Protein AF-0000000080630728 (afdb_homodimer)

InterPro domains:
  IPR029063 S-adenosyl-L-methionine-dependent methyltransferase superfamily [G3DSA:3.40.50.150] (27-174)
  IPR029063 S-adenosyl-L-methionine-dependent methyltransferase superfamily [SSF53335] (34-174)

Solvent-accessible surface area (backbone atoms only — not comparable to full-atom values): 28353 Å² total; per-residue (Å²): 130,65,64,45,63,39,52,69,65,90,61,86,70,81,81,71,85,64,75,91,81,58,58,71,46,65,46,64,78,46,39,70,42,52,46,49,47,54,42,74,48,89,74,51,38,33,36,30,40,52,34,49,94,33,52,67,51,50,53,44,39,60,66,70,33,48,68,47,31,29,13,63,88,38,82,42,82,40,68,29,49,70,92,74,44,87,74,90,61,61,18,41,26,37,40,34,48,67,41,68,33,16,38,52,35,46,38,63,51,49,34,50,54,53,68,36,33,34,87,64,10,34,41,39,37,21,35,64,57,69,63,74,57,44,35,46,69,28,53,62,44,73,56,50,73,49,44,48,51,50,52,40,36,58,45,39,30,32,29,40,78,27,23,28,39,52,74,92,36,35,22,38,39,33,45,45,38,72,43,73,64,68,71,55,46,71,69,52,42,49,13,63,74,51,62,40,90,79,74,51,66,59,40,64,86,56,38,76,34,38,61,55,84,70,45,82,66,36,59,58,80,74,50,57,41,80,58,79,72,75,57,33,36,44,72,60,70,25,77,46,33,34,42,32,30,86,88,43,58,93,87,32,43,81,43,68,16,37,80,125,129,63,63,42,64,39,54,70,64,90,61,87,67,81,81,69,82,64,74,92,78,58,59,71,47,64,46,63,80,47,40,69,43,51,46,50,46,56,40,74,48,90,72,50,37,32,37,30,42,52,36,48,92,34,52,65,54,52,52,44,38,61,64,71,33,49,67,48,31,28,12,62,85,38,81,41,82,39,68,30,49,68,92,76,46,88,73,90,62,62,17,41,24,38,40,35,48,68,41,67,34,17,37,53,34,46,40,62,50,49,35,52,56,54,67,37,34,35,85,65,10,35,42,38,37,20,36,64,57,67,62,75,58,47,35,44,67,27,54,64,43,72,57,50,74,50,45,48,50,51,52,40,35,59,45,39,31,33,28,40,77,28,25,28,38,51,74,91,35,34,23,37,38,35,46,45,38,72,43,76,60,68,70,56,43,68,64,53,43,48,9,65,68,48,63,40,91,79,73,51,65,55,41,66,85,55,38,76,34,40,62,55,85,69,45,83,66,36,59,58,79,74,50,57,41,80,58,79,74,74,56,35,35,43,71,59,72,25,75,47,33,35,42,30,30,88,88,41,58,94,87,33,43,79,44,67,14,37,79,124

Radius of gyration: 26.23 Å; Cα contacts (8 Å, |Δi|>4): 1160; chains: 2; bounding box: 53×87×64 Å

Organism: NCBI:txid1064539

Foldseek 3Di:
DDFPWQPLDPDPPDPPVPPPDDAEAEDAFCVLLLLLCQFPDDFAEEEEEQCPPVRSVVVCVLLHHHYFYEDCPDDGNHNHHPLPDDDPAAGLEYEATAPLQLDPCNLSVLLSSLVNHDAQRKYKYKHAAPDPPDDDPRRNDHDDPVRVQVSNVLSFFQCLQWKWFQDRIIIIMGTSDGPPQPCCNVVCVVVPDPPVPVNDFSCVSPQNRHNDGDGVPDDDDHGIGNSPDRTGGHDAQGDWYFYHYPPGPRVGDIDHNPPD/DDFQWQPVDPDPPDCPVDPPDDAEAEDAFCVLLLLLCQFPDDFAEEEEEQCPPVRSVVVCVLLHHHYFYEDCPDDGNHNHHPLPDDDPAAGLEYEATAPLQLDPCNLSVLLSSLVNHDAQRKYKYKHAAPDPPDDDPRRPDHDDLVRVLVSNVLSFFQCLQWKWFQDRIIIIMGTSDGPPQPCCNPVCVVCPPLPPPVNDFSCVSPQNRHNDGDGVPDDDDHGIGNSPDRTGGHDAQGDWYFYHYPPGPRVGDIDHNPPD

Secondary structure (DSSP, 8-state):
---EEE---SS--------TTS-EEE--TTHHHHHHHHHH---SEEEEET-TTSHHHHHHHHTT-EEEEE-SSS--SB-S-TTT----S-EEEEEEES-GGG-S-HHHHHHHHHHTEEEEEEEEEEEE-S-TTB--TT------HHHHHHHHHHTTB-GGG-EEEESSEEEEEEE--B--STTHHHHGGGSS----TTS--TTTTTGGGSSS---TT-BPPSSEES---S-EEEPSSS--EEEE-TTS-TT-EEE-----/---EEE---SS--------TTS-EEE--TTHHHHHHHHHH---SEEEEET-TTSHHHHHHHHTT-EEEEE-SSS--SB-S-TTT----S-EEEEEEES-GGG-S-HHHHHHHHHHTEEEEEEEEEEEE-S-TTB--TT------HHHHHHHHHHTTB-GGG-EEEESSEEEEEEE--B--STTHHHHGGGSS----TTS--TTTTTGGGSSS---TT-BPPSSEES---S-EEEPSSS--EEEE-TTS-TT-EEE-----

Nearest PDB structures (foldseek):
  7ct8-assembly1_B-2  TM=8.054E-01  e=2.070E-06  Vibrio vulnificus MO6-24/O
  3dh0-assembly1_A  TM=7.765E-01  e=7.133E-06  Aquifex aeolicus
  3ccf-assembly1_A  TM=8.161E-01  e=1.170E-05  Trichormus variabilis ATCC 29413
  5yf1-assembly1_A  TM=7.563E-01  e=1.408E-05  Homo sapiens
  1vl5-assembly3_C  TM=8.004E-01  e=1.919E-05  Halalkalibacterium halodurans C-125

Sequence (520 aa):
MRDACLSMPDQPSETAVFPPDGPSFRIDWGLQGLLRLVDSYEFRTVLDVGSGGGDHARLLRHIGKEVVTVDLHRSADIRADFMDAAIDRTFDVVWCSHVLEHQRNPGAFLEKLRRCLVPDGVLAISVPTHPADRMVAGHVTSWNAWLLCYNLVLAGFDCAQARYVNTVDLSLIVRNRPALAGDIGTGAGSGADLDPADGADPFTAVAPFFPFQVGQGATAPLGEMNWGGFDYLLPAGFPSFRLHSRFLPPEGLFIGGGIGMRDACLSMPDQPSETAVFPPDGPSFRIDWGLQGLLRLVDSYEFRTVLDVGSGGGDHARLLRHIGKEVVTVDLHRSADIRADFMDAAIDRTFDVVWCSHVLEHQRNPGAFLEKLRRCLVPDGVLAISVPTHPADRMVAGHVTSWNAWLLCYNLVLAGFDCAQARYVNTVDLSLIVRNRPALAGDIGTGAGSGADLDPADGADPFTAVAPFFPFQVGQGATAPLGEMNWGGFDYLLPAGFPSFRLHSRFLPPEGLFIGGGIG

pLDDT: mean 83.42, std 19.68, range [24.45, 98.94]

Structure (mmCIF, N/CA/C/O backbone):
data_AF-0000000080630728-model_v1
#
loop_
_entity.id
_entity.type
_entity.pdbx_description
1 polymer 'Methyltransferase type 11 domain-containing protein'
#
loop_
_atom_site.group_PDB
_atom_site.id
_atom_site.type_symbol
_atom_site.label_atom_id
_atom_site.label_alt_id
_atom_site.label_comp_id
_atom_site.label_asym_id
_atom_site.label_entity_id
_atom_site.label_seq_id
_atom_site.pdbx_PDB_ins_code
_atom_site.Cartn_x
_atom_site.Cartn_y
_atom_site.Cartn_z
_atom_site.occupancy
_atom_site.B_iso_or_equiv
_atom_site.auth_seq_id
_atom_site.auth_comp_id
_atom_site.auth_asym_id
_atom_site.auth_atom_id
_atom_site.pdbx_PDB_model_num
ATOM 1 N N . MET A 1 1 ? -2.383 -44.281 -13.57 1 24.77 1 MET A N 1
ATOM 2 C CA . MET A 1 1 ? -1.411 -43.219 -13.844 1 24.77 1 MET A CA 1
ATOM 3 C C . MET A 1 1 ? -1.027 -42.5 -12.57 1 24.77 1 MET A C 1
ATOM 5 O O . MET A 1 1 ? -1.895 -42 -11.859 1 24.77 1 MET A O 1
ATOM 9 N N . ARG A 1 2 ? 0.067 -42.875 -12.016 1 29.7 2 ARG A N 1
ATOM 10 C CA . ARG A 1 2 ? 0.413 -42.594 -10.625 1 29.7 2 ARG A CA 1
ATOM 11 C C . ARG A 1 2 ? 0.698 -41.125 -10.398 1 29.7 2 ARG A C 1
ATOM 13 O O . ARG A 1 2 ? 1.405 -40.5 -11.188 1 29.7 2 ARG A O 1
ATOM 20 N N . ASP A 1 3 ? -0.148 -40.469 -9.844 1 32.31 3 ASP A N 1
ATOM 21 C CA . ASP A 1 3 ? -0.068 -39.094 -9.398 1 32.31 3 ASP A CA 1
ATOM 22 C C . ASP A 1 3 ? 1.212 -38.844 -8.602 1 32.31 3 ASP A C 1
ATOM 24 O O . ASP A 1 3 ? 1.604 -39.656 -7.773 1 32.31 3 ASP A O 1
ATOM 28 N N . ALA A 1 4 ? 2.281 -38.344 -9.211 1 36 4 ALA A N 1
ATOM 29 C CA . ALA A 1 4 ? 3.508 -38.031 -8.469 1 36 4 ALA A CA 1
ATOM 30 C C . ALA A 1 4 ? 3.223 -37.156 -7.262 1 36 4 ALA A C 1
ATOM 32 O O . ALA A 1 4 ? 2.658 -36.062 -7.398 1 36 4 ALA A O 1
ATOM 33 N N . CYS A 1 5 ? 2.947 -37.812 -6.16 1 37.53 5 CYS A N 1
ATOM 34 C CA . CYS A 1 5 ? 2.732 -37.125 -4.887 1 37.53 5 CYS A CA 1
ATOM 35 C C . CYS A 1 5 ? 4.008 -36.438 -4.414 1 37.53 5 CYS A C 1
ATOM 37 O O . CYS A 1 5 ? 5.07 -37.062 -4.363 1 37.53 5 CYS A O 1
ATOM 39 N N . LEU A 1 6 ? 4.199 -35.188 -4.633 1 41.25 6 LEU A N 1
ATOM 40 C CA . LEU A 1 6 ? 5.297 -34.469 -4.008 1 41.25 6 LEU A CA 1
ATOM 41 C C . LEU A 1 6 ? 5.105 -34.406 -2.496 1 41.25 6 LEU A C 1
ATOM 43 O O . LEU A 1 6 ? 4.199 -33.719 -2.014 1 41.25 6 LEU A O 1
ATOM 47 N N . SER A 1 7 ? 5.168 -35.562 -1.86 1 38.47 7 SER A N 1
ATOM 48 C CA . SER A 1 7 ? 5.32 -35.375 -0.422 1 38.47 7 SER A CA 1
ATOM 49 C C . SER A 1 7 ? 6.609 -34.625 -0.097 1 38.47 7 SER A C 1
ATOM 51 O O . SER A 1 7 ? 7.672 -34.938 -0.632 1 38.47 7 SER A O 1
ATOM 53 N N . MET A 1 8 ? 6.523 -33.406 0.241 1 40.12 8 MET A N 1
ATOM 54 C CA . MET A 1 8 ? 7.758 -32.844 0.777 1 40.12 8 MET A CA 1
ATOM 55 C C . MET A 1 8 ? 8.445 -33.844 1.709 1 40.12 8 MET A C 1
ATOM 57 O O . MET A 1 8 ? 7.898 -34.188 2.748 1 40.12 8 MET A O 1
ATOM 61 N N . PRO A 1 9 ? 9.188 -34.812 1.235 1 35.12 9 PRO A N 1
ATOM 62 C CA . PRO A 1 9 ? 9.672 -36 1.954 1 35.12 9 PRO A CA 1
ATOM 63 C C . PRO A 1 9 ? 10.297 -35.656 3.303 1 35.12 9 PRO A C 1
ATOM 65 O O . PRO A 1 9 ? 10.961 -34.625 3.432 1 35.12 9 PRO A O 1
ATOM 68 N N . ASP A 1 10 ? 9.648 -35.938 4.496 1 35.78 10 ASP A N 1
ATOM 69 C CA . ASP A 1 10 ? 10.492 -36 5.688 1 35.78 10 ASP A CA 1
ATOM 70 C C . ASP A 1 10 ? 11.836 -36.656 5.367 1 35.78 10 ASP A C 1
ATOM 72 O O . ASP A 1 10 ? 12.812 -36.438 6.09 1 35.78 10 ASP A O 1
ATOM 76 N N . GLN A 1 11 ? 11.852 -38.031 4.918 1 32.47 11 GLN A N 1
ATOM 77 C CA . GLN A 1 11 ? 13.039 -38.875 4.852 1 32.47 11 GLN A CA 1
ATOM 78 C C . GLN A 1 11 ? 13.578 -38.969 3.426 1 32.47 11 GLN A C 1
ATOM 80 O O . GLN A 1 11 ? 12.797 -39.031 2.469 1 32.47 11 GLN A O 1
ATOM 85 N N . PRO A 1 12 ? 14.859 -38.594 3.178 1 34.38 12 PRO A N 1
ATOM 86 C CA . PRO A 1 12 ? 15.586 -38.844 1.927 1 34.38 12 PRO A CA 1
ATOM 87 C C . PRO A 1 12 ? 15.297 -40.219 1.335 1 34.38 12 PRO A C 1
ATOM 89 O O . PRO A 1 12 ? 15.45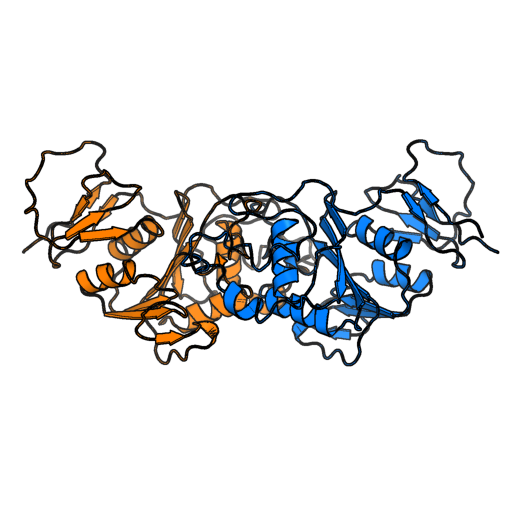3 -41.219 2.021 1 34.38 12 PRO A O 1
ATOM 92 N N . SER A 1 13 ? 14.148 -40.562 0.818 1 33.78 13 SER A N 1
ATOM 93 C CA . SER A 1 13 ? 14.172 -41.906 0.253 1 33.78 13 SER A CA 1
ATOM 94 C C . SER A 1 13 ? 15.438 -42.156 -0.572 1 33.78 13 SER A C 1
ATOM 96 O O . SER A 1 13 ? 16.078 -41.188 -1.016 1 33.78 13 SER A O 1
ATOM 98 N N . GLU A 1 14 ? 15.766 -43.5 -0.959 1 33.31 14 GLU A N 1
ATOM 99 C CA . GLU A 1 14 ? 16.875 -44.094 -1.683 1 33.31 14 GLU A CA 1
ATOM 100 C C . GLU A 1 14 ? 17.141 -43.375 -2.998 1 33.31 14 GLU A C 1
ATOM 102 O O . GLU A 1 14 ? 16.219 -42.906 -3.648 1 33.31 14 GLU A O 1
ATOM 107 N N . THR A 1 15 ? 18.422 -43.094 -3.332 1 37.34 15 THR A N 1
ATOM 108 C CA . THR A 1 15 ? 19.203 -42.531 -4.414 1 37.34 15 THR A CA 1
ATOM 109 C C . THR A 1 15 ? 18.703 -43 -5.77 1 37.34 15 THR A C 1
ATOM 111 O O . THR A 1 15 ? 19.031 -44.094 -6.211 1 37.34 15 THR A O 1
ATOM 114 N N . ALA A 1 16 ? 17.422 -43 -5.984 1 40.28 16 ALA A N 1
ATOM 115 C CA . ALA A 1 16 ? 17.234 -43.312 -7.391 1 40.28 16 ALA A CA 1
ATOM 116 C C . ALA A 1 16 ? 18.219 -42.562 -8.281 1 40.28 16 ALA A C 1
ATOM 118 O O . ALA A 1 16 ? 18.375 -41.344 -8.156 1 40.28 16 ALA A O 1
ATOM 119 N N . VAL A 1 17 ? 19.219 -43.188 -8.805 1 39.09 17 VAL A N 1
ATOM 120 C CA . VAL A 1 17 ? 20.188 -42.812 -9.82 1 39.09 17 VAL A CA 1
ATOM 121 C C . VAL A 1 17 ? 19.484 -42.125 -10.984 1 39.09 17 VAL A C 1
ATOM 123 O O . VAL A 1 17 ? 18.797 -42.781 -11.766 1 39.09 17 VAL A O 1
ATOM 126 N N . PHE A 1 18 ? 18.906 -40.938 -10.82 1 46.78 18 PHE A N 1
ATOM 127 C CA . PHE A 1 18 ? 18.312 -40.188 -11.922 1 46.78 18 PHE A CA 1
ATOM 128 C C . PHE A 1 18 ? 19.359 -39.875 -12.977 1 46.78 18 PHE A C 1
ATOM 130 O O . PHE A 1 18 ? 20.531 -39.625 -12.648 1 46.78 18 PHE A O 1
ATOM 137 N N . PRO A 1 19 ? 18.969 -40.031 -14.289 1 51.81 19 PRO A N 1
ATOM 138 C CA . PRO A 1 19 ? 19.984 -39.688 -15.281 1 51.81 19 PRO A CA 1
ATOM 139 C C . PRO A 1 19 ? 20.453 -38.25 -15.172 1 51.81 19 PRO A C 1
ATOM 141 O O . PRO A 1 19 ? 19.656 -37.344 -14.867 1 51.81 19 PRO A O 1
ATOM 144 N N . PRO A 1 20 ? 21.703 -37.938 -14.922 1 55.22 20 PRO A N 1
ATOM 145 C CA . PRO A 1 20 ? 22.375 -36.625 -14.805 1 55.22 20 PRO A CA 1
ATOM 146 C C . PRO A 1 20 ? 21.875 -35.625 -15.836 1 55.22 20 PRO A C 1
ATOM 148 O O . PRO A 1 20 ? 21.984 -34.406 -15.617 1 55.22 20 PRO A O 1
ATOM 151 N N . ASP A 1 21 ? 21.062 -36.062 -17 1 62.91 21 ASP A N 1
ATOM 152 C CA . ASP A 1 21 ? 21.031 -35.188 -18.156 1 62.91 21 ASP A CA 1
ATOM 153 C C . ASP A 1 21 ? 19.609 -34.656 -18.391 1 62.91 21 ASP A C 1
ATOM 155 O O . ASP A 1 21 ? 19.328 -34.094 -19.453 1 62.91 21 ASP A O 1
ATOM 159 N N . GLY A 1 22 ? 18.641 -34.719 -17.484 1 74.69 22 GLY A N 1
ATOM 160 C CA . GLY A 1 22 ? 17.344 -34.219 -17.859 1 74.69 22 GLY A CA 1
ATOM 161 C C . GLY A 1 22 ? 17.156 -32.75 -17.562 1 74.69 22 GLY A C 1
ATOM 162 O O . GLY A 1 22 ? 18.062 -32.094 -17.016 1 74.69 22 GLY A O 1
ATOM 163 N N . PRO A 1 23 ? 16.062 -32.156 -18.094 1 86.06 23 PRO A N 1
ATOM 164 C CA . PRO A 1 23 ? 15.797 -30.734 -17.844 1 86.06 23 PRO A CA 1
ATOM 165 C C . PRO A 1 23 ? 15.695 -30.422 -16.344 1 86.06 23 PRO A C 1
ATOM 167 O O . PRO A 1 23 ? 15.305 -31.281 -15.555 1 86.06 23 PRO A O 1
ATOM 170 N N . SER A 1 24 ? 16.203 -29.344 -15.977 1 89.5 24 SER A N 1
ATOM 171 C CA . SER A 1 24 ? 16.141 -28.875 -14.602 1 89.5 24 SER A CA 1
ATOM 172 C C . SER A 1 24 ? 15.602 -27.438 -14.531 1 89.5 24 SER A C 1
ATOM 174 O O . SER A 1 24 ? 15.867 -26.641 -15.422 1 89.5 24 SER A O 1
ATOM 176 N N . PHE A 1 25 ? 14.797 -27.234 -13.523 1 91.44 25 PHE A N 1
ATOM 177 C CA . PHE A 1 25 ? 14.25 -25.906 -13.266 1 91.44 25 PHE A CA 1
ATOM 178 C C . PHE A 1 25 ? 14.531 -25.469 -11.836 1 91.44 25 PHE A C 1
ATOM 180 O O . PHE A 1 25 ? 14.562 -26.297 -10.922 1 91.44 25 PHE A O 1
ATOM 187 N N . ARG A 1 26 ? 14.773 -24.203 -11.664 1 91.25 26 ARG A N 1
ATOM 188 C CA . ARG A 1 26 ? 14.938 -23.656 -10.32 1 91.25 26 ARG A CA 1
ATOM 189 C C . ARG A 1 26 ? 13.844 -22.625 -10.016 1 91.25 26 ARG A C 1
ATOM 191 O O . ARG A 1 26 ? 13.648 -21.672 -10.773 1 91.25 26 ARG A O 1
ATOM 198 N N . ILE A 1 27 ? 13.102 -22.922 -8.969 1 92.56 27 ILE A N 1
ATOM 199 C CA . ILE A 1 27 ? 12.078 -22.031 -8.469 1 92.56 27 ILE A CA 1
ATOM 200 C C . ILE A 1 27 ? 12.305 -21.766 -6.977 1 92.56 27 ILE A C 1
ATOM 202 O O . ILE A 1 27 ? 12.133 -22.656 -6.148 1 92.56 27 ILE A O 1
ATOM 206 N N . ASP A 1 28 ? 12.672 -20.562 -6.625 1 88.81 28 ASP A N 1
ATOM 207 C CA . ASP A 1 28 ? 12.875 -20.219 -5.219 1 88.81 28 ASP A CA 1
ATOM 208 C C . ASP A 1 28 ? 11.656 -19.5 -4.645 1 88.81 28 ASP A C 1
ATOM 210 O O . ASP A 1 28 ? 10.938 -20.062 -3.816 1 88.81 28 ASP A O 1
ATOM 214 N N . TRP A 1 29 ? 11.336 -18.391 -5.273 1 91 29 TRP A N 1
ATOM 215 C CA . TRP A 1 29 ? 10.18 -17.609 -4.828 1 91 29 TRP A CA 1
ATOM 216 C C . TRP A 1 29 ? 8.922 -18.047 -5.582 1 91 29 TRP A C 1
ATOM 218 O O . TRP A 1 29 ? 8.984 -18.359 -6.77 1 91 29 TRP A O 1
ATOM 228 N N . GLY A 1 30 ? 7.832 -18.031 -4.863 1 95.44 30 GLY A N 1
ATOM 229 C CA . GLY A 1 30 ? 6.566 -18.406 -5.48 1 95.44 30 GLY A CA 1
ATOM 230 C C . GLY A 1 30 ? 6.395 -19.906 -5.613 1 95.44 30 GLY A C 1
ATOM 231 O O . GLY A 1 30 ? 5.43 -20.375 -6.227 1 95.44 30 GLY A O 1
ATOM 232 N N . LEU A 1 31 ? 7.293 -20.703 -4.977 1 93.19 31 LEU A N 1
ATOM 233 C CA . LEU A 1 31 ? 7.324 -22.141 -5.156 1 93.19 31 LEU A CA 1
ATOM 234 C C . LEU A 1 31 ? 6.023 -22.781 -4.68 1 93.19 31 LEU A C 1
ATOM 236 O O . LEU A 1 31 ? 5.398 -23.562 -5.406 1 93.19 31 LEU A O 1
ATOM 240 N N . GLN A 1 32 ? 5.613 -22.5 -3.465 1 93.75 32 GLN A N 1
ATOM 241 C CA . GLN A 1 32 ? 4.402 -23.094 -2.91 1 93.75 32 GLN A CA 1
ATOM 242 C C . GLN A 1 32 ? 3.184 -22.766 -3.771 1 93.75 32 GLN A C 1
ATOM 244 O O . GLN A 1 32 ? 2.344 -23.625 -4.023 1 93.75 32 GLN A O 1
ATOM 249 N N . GLY A 1 33 ? 3.121 -21.516 -4.215 1 96.75 33 GLY A N 1
ATOM 250 C CA . GLY A 1 33 ? 2.02 -21.109 -5.07 1 96.75 33 GLY A CA 1
ATOM 251 C C . GLY A 1 33 ? 1.981 -21.859 -6.391 1 96.75 33 GLY A C 1
ATOM 252 O O . GLY A 1 33 ? 0.916 -22.281 -6.836 1 96.75 33 GLY A O 1
ATOM 253 N N . LEU A 1 34 ? 3.137 -21.953 -6.957 1 96.12 34 LEU A N 1
ATOM 254 C CA . LEU A 1 34 ? 3.227 -22.625 -8.25 1 96.12 34 LEU A CA 1
ATOM 255 C C . LEU A 1 34 ? 2.832 -24.094 -8.133 1 96.12 34 LEU A C 1
ATOM 257 O O . LEU A 1 34 ? 2.064 -24.609 -8.953 1 96.12 34 LEU A O 1
ATOM 261 N N . LEU A 1 35 ? 3.342 -24.766 -7.113 1 92.81 35 LEU A N 1
ATOM 262 C CA . LEU A 1 35 ? 3.059 -26.172 -6.914 1 92.81 35 LEU A CA 1
ATOM 263 C C . LEU A 1 35 ? 1.58 -26.406 -6.617 1 92.81 35 LEU A C 1
ATOM 265 O O . LEU A 1 35 ? 0.972 -27.344 -7.137 1 92.81 35 LEU A O 1
ATOM 269 N N . ARG A 1 36 ? 0.988 -25.547 -5.805 1 95.38 36 ARG A N 1
ATOM 270 C CA . ARG A 1 36 ? -0.43 -25.672 -5.488 1 95.38 36 ARG A CA 1
ATOM 271 C C . ARG A 1 36 ? -1.293 -25.438 -6.723 1 95.38 36 ARG A C 1
ATOM 273 O O . ARG A 1 36 ? -2.287 -26.125 -6.938 1 95.38 36 ARG A O 1
ATOM 280 N N . LEU A 1 37 ? -0.889 -24.438 -7.488 1 96.81 37 LEU A N 1
ATOM 281 C CA . LEU A 1 37 ? -1.598 -24.125 -8.727 1 96.81 37 LEU A CA 1
ATOM 282 C C . LEU A 1 37 ? -1.647 -25.344 -9.641 1 96.81 37 LEU A C 1
ATOM 284 O O . LEU A 1 37 ? -2.719 -25.734 -10.117 1 96.81 37 LEU A O 1
ATOM 288 N N . VAL A 1 38 ? -0.549 -25.953 -9.844 1 93.62 38 VAL A N 1
ATOM 289 C CA . VAL A 1 38 ? -0.432 -27.078 -10.781 1 93.62 38 VAL A CA 1
ATOM 290 C C . VAL A 1 38 ? -1.129 -28.312 -10.203 1 93.62 38 VAL A C 1
ATOM 292 O O . VAL A 1 38 ? -1.749 -29.078 -10.938 1 93.62 38 VAL A O 1
ATOM 295 N N . ASP A 1 39 ? -1.066 -28.422 -8.922 1 90.44 39 ASP A N 1
ATOM 296 C CA . ASP A 1 39 ? -1.631 -29.578 -8.227 1 90.44 39 ASP A CA 1
ATOM 297 C C . ASP A 1 39 ? -3.158 -29.516 -8.219 1 90.44 39 ASP A C 1
ATOM 299 O O . ASP A 1 39 ? -3.82 -30.547 -8.406 1 90.44 39 ASP A O 1
ATOM 303 N N . SER A 1 40 ? -3.686 -28.406 -8.078 1 94.5 40 SER A N 1
ATOM 304 C CA . SER A 1 40 ? -5.074 -28.344 -7.633 1 94.5 40 SER A CA 1
ATOM 305 C C . SER A 1 40 ? -5.973 -27.75 -8.711 1 94.5 40 SER A C 1
ATOM 307 O O . SER A 1 40 ? -7.199 -27.781 -8.594 1 94.5 40 SER A O 1
ATOM 309 N N . TYR A 1 41 ? -5.383 -27.25 -9.781 1 95.69 41 TYR A N 1
ATOM 310 C CA . TYR A 1 41 ? -6.203 -26.594 -10.797 1 95.69 41 TYR A CA 1
ATOM 311 C C . TYR A 1 41 ? -5.891 -27.125 -12.188 1 95.69 41 TYR A C 1
ATOM 313 O O . TYR A 1 41 ? -4.734 -27.438 -12.5 1 95.69 41 TYR A O 1
ATOM 321 N N . GLU A 1 42 ? -6.941 -27.266 -12.984 1 94.69 42 GLU A N 1
ATOM 322 C CA . GLU A 1 42 ? -6.797 -27.578 -14.406 1 94.69 42 GLU A CA 1
ATOM 323 C C . GLU A 1 42 ? -6.824 -26.297 -15.25 1 94.69 42 GLU A C 1
ATOM 325 O O . GLU A 1 42 ? -7.711 -25.453 -15.086 1 94.69 42 GLU A O 1
ATOM 330 N N . PHE A 1 43 ? -5.867 -26.141 -16.094 1 97.12 43 PHE A N 1
ATOM 331 C CA . PHE A 1 43 ? -5.766 -24.953 -16.938 1 97.12 43 PHE A CA 1
ATOM 332 C C . PHE A 1 43 ? -4.879 -25.219 -18.141 1 97.12 43 PHE A C 1
ATOM 334 O O . PHE A 1 43 ? -4.109 -26.188 -18.156 1 97.12 43 PHE A O 1
ATOM 341 N N . ARG A 1 44 ? -5.027 -24.359 -19.125 1 97.69 44 ARG A N 1
ATOM 342 C CA . ARG A 1 44 ? -4.227 -24.484 -20.344 1 97.69 44 ARG A CA 1
ATOM 343 C C . ARG A 1 44 ? -3.414 -23.219 -20.594 1 97.69 44 ARG A C 1
ATOM 345 O O . ARG A 1 44 ? -2.217 -23.281 -20.875 1 97.69 44 ARG A O 1
ATOM 352 N N . THR A 1 45 ? -4.066 -22.047 -20.516 1 98.81 45 THR A N 1
ATOM 353 C CA . THR A 1 45 ? -3.42 -20.797 -20.875 1 98.81 45 THR A CA 1
ATOM 354 C C . THR A 1 45 ? -3.029 -20.016 -19.609 1 98.81 45 THR A C 1
ATOM 356 O O . THR A 1 45 ? -3.768 -20.016 -18.625 1 98.81 45 THR A O 1
ATOM 359 N N . VAL A 1 46 ? -1.789 -19.469 -19.609 1 98.88 46 VAL A N 1
ATOM 360 C CA . VAL A 1 46 ? -1.26 -18.734 -18.469 1 98.88 46 VAL A CA 1
ATOM 361 C C . VAL A 1 46 ? -0.691 -17.391 -18.938 1 98.88 46 VAL A C 1
ATOM 363 O O . VAL A 1 46 ? 0.04 -17.328 -19.922 1 98.88 46 VAL A O 1
ATOM 366 N N . LEU A 1 47 ? -1.109 -16.312 -18.328 1 98.88 47 LEU A N 1
ATOM 367 C CA . LEU A 1 47 ? -0.39 -15.055 -18.422 1 98.88 47 LEU A CA 1
ATOM 368 C C . LEU A 1 47 ? 0.577 -14.891 -17.25 1 98.88 47 LEU A C 1
ATOM 370 O O . LEU A 1 47 ? 0.155 -14.836 -16.094 1 98.88 47 LEU A O 1
ATOM 374 N N . ASP A 1 48 ? 1.861 -14.906 -17.531 1 98.44 48 ASP A N 1
ATOM 375 C CA . ASP A 1 48 ? 2.902 -14.695 -16.531 1 98.44 48 ASP A CA 1
ATOM 376 C C . ASP A 1 48 ? 3.309 -13.227 -16.453 1 98.44 48 ASP A C 1
ATOM 378 O O . ASP A 1 48 ? 4.121 -12.758 -17.266 1 98.44 48 ASP A O 1
ATOM 382 N N . VAL A 1 49 ? 2.783 -12.516 -15.453 1 97.69 49 VAL A N 1
ATOM 383 C CA . VAL A 1 49 ? 2.998 -11.078 -15.281 1 97.69 49 VAL A CA 1
ATOM 384 C C . VAL A 1 49 ? 4.281 -10.844 -14.484 1 97.69 49 VAL A C 1
ATOM 386 O O . VAL A 1 49 ? 4.438 -11.359 -13.375 1 97.69 49 VAL A O 1
ATOM 389 N N . GLY A 1 50 ? 5.137 -9.984 -14.992 1 94.94 50 GLY A N 1
ATOM 390 C CA . GLY A 1 50 ? 6.449 -9.859 -14.383 1 94.94 50 GLY A CA 1
ATOM 391 C C . GLY A 1 50 ? 7.25 -11.148 -14.43 1 94.94 50 GLY A C 1
ATOM 392 O O . GLY A 1 50 ? 7.715 -11.633 -13.398 1 94.94 50 GLY A O 1
ATOM 393 N N . SER A 1 51 ? 7.527 -11.594 -15.594 1 95.06 51 SER A N 1
ATOM 394 C CA . SER A 1 51 ? 8.023 -12.953 -15.781 1 95.06 51 SER A CA 1
ATOM 395 C C . SER A 1 51 ? 9.5 -13.055 -15.438 1 95.06 51 SER A C 1
ATOM 397 O O . SER A 1 51 ? 10.039 -14.156 -15.289 1 95.06 51 SER A O 1
ATOM 399 N N . GLY A 1 52 ? 10.172 -11.961 -15.32 1 90.31 52 GLY A N 1
ATOM 400 C CA . GLY A 1 52 ? 11.586 -11.984 -14.969 1 90.31 52 GLY A CA 1
ATOM 401 C C . GLY A 1 52 ? 12.414 -12.875 -15.875 1 90.31 52 GLY A C 1
ATOM 402 O O . GLY A 1 52 ? 12.32 -12.789 -17.094 1 90.31 52 GLY A O 1
ATOM 403 N N . GLY A 1 53 ? 13.273 -13.68 -15.281 1 88.38 53 GLY A N 1
ATOM 404 C CA . GLY A 1 53 ? 14.148 -14.562 -16.031 1 88.38 53 GLY A CA 1
ATOM 405 C C . GLY A 1 53 ? 13.398 -15.672 -16.75 1 88.38 53 GLY A C 1
ATOM 406 O O . GLY A 1 53 ? 13.992 -16.438 -17.516 1 88.38 53 GLY A O 1
ATOM 407 N N . GLY A 1 54 ? 12.117 -15.773 -16.562 1 93.25 54 GLY A N 1
ATOM 408 C CA . GLY A 1 54 ? 11.281 -16.719 -17.281 1 93.25 54 GLY A CA 1
ATOM 409 C C . GLY A 1 54 ? 11.297 -18.109 -16.688 1 93.25 54 GLY A C 1
ATOM 410 O O . GLY A 1 54 ? 10.82 -19.062 -17.312 1 93.25 54 GLY A O 1
ATOM 411 N N . ASP A 1 55 ? 11.812 -18.281 -15.508 1 92.69 55 ASP A N 1
ATOM 412 C CA . ASP A 1 55 ? 11.961 -19.609 -14.898 1 92.69 55 ASP A CA 1
ATOM 413 C C . ASP A 1 55 ? 10.602 -20.266 -14.664 1 92.69 55 ASP A C 1
ATOM 415 O O . ASP A 1 55 ? 10.43 -21.453 -14.953 1 92.69 55 ASP A O 1
ATOM 419 N N . HIS A 1 56 ? 9.68 -19.531 -14.211 1 96.75 56 HIS A N 1
ATOM 420 C CA . HIS A 1 56 ? 8.352 -20.078 -13.969 1 96.75 56 HIS A CA 1
ATOM 421 C C . HIS A 1 56 ? 7.656 -20.438 -15.273 1 96.75 56 HIS A C 1
ATOM 423 O O . HIS A 1 56 ? 7.047 -21.5 -15.391 1 96.75 56 HIS A O 1
ATOM 429 N N . ALA A 1 57 ? 7.801 -19.547 -16.234 1 97.31 57 ALA A N 1
ATOM 430 C CA . ALA A 1 57 ? 7.188 -19.766 -17.531 1 97.31 57 ALA A CA 1
ATOM 431 C C . ALA A 1 57 ? 7.758 -21.031 -18.203 1 97.31 57 ALA A C 1
ATOM 433 O O . ALA A 1 57 ? 7.02 -21.812 -18.797 1 97.31 57 ALA A O 1
ATOM 434 N N . ARG A 1 58 ? 9.039 -21.203 -18.109 1 95.75 58 ARG A N 1
ATOM 435 C CA . ARG A 1 58 ? 9.688 -22.359 -18.719 1 95.75 58 ARG A CA 1
ATOM 436 C C . ARG A 1 58 ? 9.156 -23.656 -18.109 1 95.75 58 ARG A C 1
ATOM 438 O O . ARG A 1 58 ? 8.898 -24.625 -18.812 1 95.75 58 ARG A O 1
ATOM 445 N N . LEU A 1 59 ? 9.055 -23.688 -16.812 1 94.12 59 LEU A N 1
ATOM 446 C CA . LEU A 1 59 ? 8.539 -24.875 -16.141 1 94.12 59 LEU A CA 1
ATOM 447 C C . LEU A 1 59 ? 7.098 -25.141 -16.578 1 94.12 59 LEU A C 1
ATOM 449 O O . LEU A 1 59 ? 6.75 -26.281 -16.906 1 94.12 59 LEU A O 1
ATOM 453 N N . LEU A 1 60 ? 6.273 -24.141 -16.594 1 96.12 60 LEU A N 1
ATOM 454 C CA . LEU A 1 60 ? 4.871 -24.297 -16.969 1 96.12 60 LEU A CA 1
ATOM 455 C C . LEU A 1 60 ? 4.738 -24.781 -18.406 1 96.12 60 LEU A C 1
ATOM 457 O O . LEU A 1 60 ? 3.904 -25.641 -18.703 1 96.12 60 LEU A O 1
ATOM 461 N N . ARG A 1 61 ? 5.547 -24.234 -19.297 1 96.19 61 ARG A N 1
ATOM 462 C CA . ARG A 1 61 ? 5.547 -24.688 -20.672 1 96.19 61 ARG A CA 1
ATOM 463 C C . ARG A 1 61 ? 5.984 -26.156 -20.766 1 96.19 61 ARG A C 1
ATOM 465 O O . ARG A 1 61 ? 5.43 -26.922 -21.547 1 96.19 61 ARG A O 1
ATOM 472 N N . HIS A 1 62 ? 6.977 -26.469 -19.938 1 92.81 62 HIS A N 1
ATOM 473 C CA . HIS A 1 62 ? 7.5 -27.828 -19.938 1 92.81 62 HIS A CA 1
ATOM 474 C C . HIS A 1 62 ? 6.418 -28.828 -19.562 1 92.81 62 HIS A C 1
ATOM 476 O O . HIS A 1 62 ? 6.406 -29.953 -20.062 1 92.81 62 HIS A O 1
ATOM 482 N N . ILE A 1 63 ? 5.508 -28.422 -18.734 1 90.81 63 ILE A N 1
ATOM 483 C CA . ILE A 1 63 ? 4.477 -29.359 -18.312 1 90.81 63 ILE A CA 1
ATOM 484 C C . ILE A 1 63 ? 3.232 -29.188 -19.172 1 90.81 63 ILE A C 1
ATOM 486 O O . ILE A 1 63 ? 2.127 -29.562 -18.766 1 90.81 63 ILE A O 1
ATOM 490 N N . GLY A 1 64 ? 3.344 -28.5 -20.312 1 92.94 64 GLY A N 1
ATOM 491 C CA . GLY A 1 64 ? 2.338 -28.562 -21.359 1 92.94 64 GLY A CA 1
ATOM 492 C C . GLY A 1 64 ? 1.422 -27.359 -21.375 1 92.94 64 GLY A C 1
ATOM 493 O O . GLY A 1 64 ? 0.392 -27.359 -22.062 1 92.94 64 GLY A O 1
ATOM 494 N N . LYS A 1 65 ? 1.718 -26.328 -20.656 1 96.5 65 LYS A N 1
ATOM 495 C CA . LYS A 1 65 ? 0.861 -25.156 -20.625 1 96.5 65 LYS A CA 1
ATOM 496 C C . LYS A 1 65 ? 1.272 -24.141 -21.703 1 96.5 65 LYS A C 1
ATOM 498 O O . LYS A 1 65 ? 2.43 -24.125 -22.125 1 96.5 65 LYS A O 1
ATOM 503 N N . GLU A 1 66 ? 0.298 -23.359 -22.188 1 98.44 66 GLU A N 1
ATOM 504 C CA . GLU A 1 66 ? 0.545 -22.234 -23.062 1 98.44 66 GLU A CA 1
ATOM 505 C C . GLU A 1 66 ? 0.745 -20.938 -22.266 1 98.44 66 GLU A C 1
ATOM 507 O O . GLU A 1 66 ? -0.209 -20.406 -21.719 1 98.44 66 GLU A O 1
ATOM 512 N N . VAL A 1 67 ? 1.996 -20.453 -22.281 1 98.56 67 VAL A N 1
ATOM 513 C CA . VAL A 1 67 ? 2.328 -19.344 -21.406 1 98.56 67 VAL A CA 1
ATOM 514 C C . VAL A 1 67 ? 2.678 -18.109 -22.25 1 98.56 67 VAL A C 1
ATOM 516 O O . VAL A 1 67 ? 3.488 -18.203 -23.188 1 98.56 67 VAL A O 1
ATOM 519 N N . VAL A 1 68 ? 2.023 -17 -22 1 98.56 68 VAL A N 1
ATOM 520 C CA . VAL A 1 68 ? 2.426 -15.68 -22.5 1 98.56 68 VAL A CA 1
ATOM 521 C C . VAL A 1 68 ? 3.07 -14.883 -21.359 1 98.56 68 VAL A C 1
ATOM 523 O O . VAL A 1 68 ? 2.504 -14.766 -20.281 1 98.56 68 VAL A O 1
ATOM 526 N N . THR A 1 69 ? 4.262 -14.375 -21.641 1 97.94 69 THR A N 1
ATOM 527 C CA . THR A 1 69 ? 4.996 -13.633 -20.609 1 97.94 69 THR A CA 1
ATOM 528 C C . THR A 1 69 ? 4.949 -12.133 -20.891 1 97.94 69 THR A C 1
ATOM 530 O O . THR A 1 69 ? 4.934 -11.711 -22.047 1 97.94 69 THR A O 1
ATOM 533 N N . VAL A 1 70 ? 4.895 -11.344 -19.812 1 96.75 70 VAL A N 1
ATOM 534 C CA . VAL A 1 70 ? 4.98 -9.883 -19.891 1 96.75 70 VAL A CA 1
ATOM 535 C C . VAL A 1 70 ? 6.02 -9.375 -18.906 1 96.75 70 VAL A C 1
ATOM 537 O O . VAL A 1 70 ? 5.961 -9.695 -17.703 1 96.75 70 VAL A O 1
ATOM 540 N N . ASP A 1 71 ? 6.957 -8.633 -19.344 1 93.06 71 ASP A N 1
ATOM 541 C CA . ASP A 1 71 ? 7.969 -8.016 -18.484 1 93.06 71 ASP A CA 1
ATOM 542 C C . ASP A 1 71 ? 8.562 -6.77 -19.141 1 93.06 71 ASP A C 1
ATOM 544 O O . ASP A 1 71 ? 8.805 -6.75 -20.344 1 93.06 71 ASP A O 1
ATOM 548 N N . LEU A 1 72 ? 8.789 -5.82 -18.312 1 86.75 72 LEU A N 1
ATOM 549 C CA . LEU A 1 72 ? 9.289 -4.547 -18.812 1 86.75 72 LEU A CA 1
ATOM 550 C C . LEU A 1 72 ? 10.789 -4.609 -19.062 1 86.75 72 LEU A C 1
ATOM 552 O O . LEU A 1 72 ? 11.289 -3.975 -20 1 86.75 72 LEU A O 1
ATOM 556 N N . HIS A 1 73 ? 11.547 -5.383 -18.312 1 80.69 73 HIS A N 1
ATOM 557 C CA . HIS A 1 73 ? 13 -5.246 -18.297 1 80.69 73 HIS A CA 1
ATOM 558 C C . HIS A 1 73 ? 13.68 -6.48 -18.891 1 80.69 73 HIS A C 1
ATOM 560 O O . HIS A 1 73 ? 14.844 -6.426 -19.281 1 80.69 73 HIS A O 1
ATOM 566 N N . ARG A 1 74 ? 12.992 -7.531 -18.875 1 83.88 74 ARG A N 1
ATOM 567 C CA . ARG A 1 74 ? 13.594 -8.789 -19.312 1 83.88 74 ARG A CA 1
ATOM 568 C C . ARG A 1 74 ? 12.984 -9.273 -20.625 1 83.88 74 ARG A C 1
ATOM 570 O O . ARG A 1 74 ? 12.031 -8.672 -21.125 1 83.88 74 ARG A O 1
ATOM 577 N N . SER A 1 75 ? 13.641 -10.273 -21.156 1 86.81 75 SER A N 1
ATOM 578 C CA . SER A 1 75 ? 13.086 -10.891 -22.359 1 86.81 75 SER A CA 1
ATOM 579 C C . SER A 1 75 ? 11.758 -11.578 -22.062 1 86.81 75 SER A C 1
ATOM 581 O O . SER A 1 75 ? 11.672 -12.414 -21.156 1 86.81 75 SER A O 1
ATOM 583 N N . ALA A 1 76 ? 10.703 -11.148 -22.797 1 94.44 76 ALA A N 1
ATOM 584 C CA . ALA A 1 76 ? 9.352 -11.68 -22.641 1 94.44 76 ALA A CA 1
ATOM 585 C C . ALA A 1 76 ? 8.586 -11.648 -23.969 1 94.44 76 ALA A C 1
ATOM 587 O O . ALA A 1 76 ? 9 -10.977 -24.906 1 94.44 76 ALA A O 1
ATOM 588 N N . ASP A 1 77 ? 7.551 -12.445 -24.047 1 96.88 77 ASP A N 1
ATOM 589 C CA . ASP A 1 77 ? 6.699 -12.414 -25.234 1 96.88 77 ASP A CA 1
ATOM 590 C C . ASP A 1 77 ? 6.156 -11.008 -25.469 1 96.88 77 ASP A C 1
ATOM 592 O O . ASP A 1 77 ? 6.062 -10.57 -26.625 1 96.88 77 ASP A O 1
ATOM 596 N N . ILE A 1 78 ? 5.773 -10.289 -24.469 1 96.5 78 ILE A N 1
ATOM 597 C CA . ILE A 1 78 ? 5.371 -8.891 -24.469 1 96.5 78 ILE A CA 1
ATOM 598 C C . ILE A 1 78 ? 6.332 -8.07 -23.625 1 96.5 78 ILE A C 1
ATOM 600 O O . ILE A 1 78 ? 6.305 -8.148 -22.391 1 96.5 78 ILE A O 1
ATOM 604 N N . ARG A 1 79 ? 7.172 -7.32 -24.234 1 93.25 79 ARG A N 1
ATOM 605 C CA . ARG A 1 79 ? 8.133 -6.492 -23.516 1 93.25 79 ARG A CA 1
ATOM 606 C C . ARG A 1 79 ? 7.562 -5.102 -23.234 1 93.25 79 ARG A C 1
ATOM 608 O O . ARG A 1 79 ? 7.75 -4.188 -24.047 1 93.25 79 ARG A O 1
ATOM 615 N N . ALA A 1 80 ? 6.906 -4.945 -22.109 1 92.38 80 ALA A N 1
ATOM 616 C CA . ALA A 1 80 ? 6.242 -3.697 -21.734 1 92.38 80 ALA A CA 1
ATOM 617 C C . ALA A 1 80 ? 5.891 -3.686 -20.25 1 92.38 80 ALA A C 1
ATOM 619 O O . ALA A 1 80 ? 5.941 -4.723 -19.594 1 92.38 80 ALA A O 1
ATOM 620 N N . ASP A 1 81 ? 5.684 -2.504 -19.812 1 91.75 81 ASP A N 1
ATOM 621 C CA . ASP A 1 81 ? 4.996 -2.402 -18.531 1 91.75 81 ASP A CA 1
ATOM 622 C C . ASP A 1 81 ? 3.602 -3.018 -18.609 1 91.75 81 ASP A C 1
ATOM 624 O O . ASP A 1 81 ? 2.809 -2.662 -19.484 1 91.75 81 ASP A O 1
ATOM 628 N N . PHE A 1 82 ? 3.395 -3.889 -17.734 1 95.56 82 PHE A N 1
ATOM 629 C CA . PHE A 1 82 ? 2.109 -4.578 -17.75 1 95.56 82 PHE A CA 1
ATOM 630 C C . PHE A 1 82 ? 0.96 -3.574 -17.781 1 95.56 82 PHE A C 1
ATOM 632 O O . PHE A 1 82 ? -0.028 -3.777 -18.484 1 95.56 82 PHE A O 1
ATOM 639 N N . MET A 1 83 ? 1.068 -2.5 -17.016 1 94.75 83 MET A N 1
ATOM 640 C CA . MET A 1 83 ? -0.013 -1.526 -16.906 1 94.75 83 MET A CA 1
ATOM 641 C C . MET A 1 83 ? -0.246 -0.812 -18.234 1 94.75 83 MET A C 1
ATOM 643 O O . MET A 1 83 ? -1.355 -0.35 -18.516 1 94.75 83 MET A O 1
ATOM 647 N N . ASP A 1 84 ? 0.716 -0.821 -19.031 1 94 84 ASP A N 1
ATOM 648 C CA . ASP A 1 84 ? 0.617 -0.141 -20.328 1 94 84 ASP A CA 1
ATOM 649 C C . ASP A 1 84 ? 0.466 -1.146 -21.469 1 94 84 ASP A C 1
ATOM 651 O O . ASP A 1 84 ? 0.207 -0.761 -22.609 1 94 84 ASP A O 1
ATOM 655 N N . ALA A 1 85 ? 0.713 -2.41 -21.141 1 95.75 85 ALA A N 1
ATOM 656 C CA . ALA A 1 85 ? 0.676 -3.447 -22.172 1 95.75 85 ALA A CA 1
ATOM 657 C C . ALA A 1 85 ? -0.753 -3.703 -22.641 1 95.75 85 ALA A C 1
ATOM 659 O O . ALA A 1 85 ? -1.685 -3.725 -21.828 1 95.75 85 ALA A O 1
ATOM 660 N N . ALA A 1 86 ? -0.881 -3.834 -23.938 1 94.69 86 ALA A N 1
ATOM 661 C CA . ALA A 1 86 ? -2.17 -4.238 -24.484 1 94.69 86 ALA A CA 1
ATOM 662 C C . ALA A 1 86 ? -2.334 -5.758 -24.438 1 94.69 86 ALA A C 1
ATOM 664 O O . ALA A 1 86 ? -1.701 -6.48 -25.219 1 94.69 86 ALA A O 1
ATOM 665 N N . ILE A 1 87 ? -3.043 -6.188 -23.516 1 96.5 87 ILE A N 1
ATOM 666 C CA . ILE A 1 87 ? -3.389 -7.602 -23.422 1 96.5 87 ILE A CA 1
ATOM 667 C C . ILE A 1 87 ? -4.766 -7.84 -24.031 1 96.5 87 ILE A C 1
ATOM 669 O O . ILE A 1 87 ? -5.785 -7.469 -23.453 1 96.5 87 ILE A O 1
ATOM 673 N N . ASP A 1 88 ? -4.863 -8.508 -25.109 1 92.56 88 ASP A N 1
ATOM 674 C CA . ASP A 1 88 ? -6.078 -8.531 -25.922 1 92.56 88 ASP A CA 1
ATOM 675 C C . ASP A 1 88 ? -6.828 -9.844 -25.766 1 92.56 88 ASP A C 1
ATOM 677 O O . ASP A 1 88 ? -7.707 -10.172 -26.562 1 92.56 88 ASP A O 1
ATOM 681 N N . ARG A 1 89 ? -6.473 -10.672 -24.906 1 97 89 ARG A N 1
ATOM 682 C CA . ARG A 1 89 ? -7.18 -11.914 -24.625 1 97 89 ARG A CA 1
ATOM 683 C C . ARG A 1 89 ? -7.18 -12.219 -23.125 1 97 89 ARG A C 1
ATOM 685 O O . ARG A 1 89 ? -6.504 -11.539 -22.359 1 97 89 ARG A O 1
ATOM 692 N N . THR A 1 90 ? -8.031 -13.188 -22.781 1 98.5 90 THR A N 1
ATOM 693 C CA . THR A 1 90 ? -8.102 -13.641 -21.406 1 98.5 90 THR A CA 1
ATOM 694 C C . THR A 1 90 ? -7.445 -15.008 -21.25 1 98.5 90 THR A C 1
ATOM 696 O O . THR A 1 90 ? -7.191 -15.695 -22.234 1 98.5 90 THR A O 1
ATOM 699 N N . PHE A 1 91 ? -7.121 -15.359 -20.047 1 98.88 91 PHE A N 1
ATOM 700 C CA . PHE A 1 91 ? -6.367 -16.578 -19.734 1 98.88 91 PHE A CA 1
ATOM 701 C C . PHE A 1 91 ? -7.055 -17.375 -18.641 1 98.88 91 PHE A C 1
ATOM 703 O O . PHE A 1 91 ? -7.789 -16.812 -17.828 1 98.88 91 PHE A O 1
ATOM 710 N N . ASP A 1 92 ? -6.789 -18.672 -18.625 1 98.88 92 ASP A N 1
ATOM 711 C CA . ASP A 1 92 ? -7.258 -19.516 -17.531 1 98.88 92 ASP A CA 1
ATOM 712 C C . ASP A 1 92 ? -6.605 -19.109 -16.203 1 98.88 92 ASP A C 1
ATOM 714 O O . ASP A 1 92 ? -7.238 -19.188 -15.148 1 98.88 92 ASP A O 1
ATOM 718 N N . VAL A 1 93 ? -5.332 -18.766 -16.328 1 98.94 93 VAL A N 1
ATOM 719 C CA . VAL A 1 93 ? -4.551 -18.422 -15.141 1 98.94 93 VAL A CA 1
ATOM 720 C C . VAL A 1 93 ? -3.771 -17.141 -15.383 1 98.94 93 VAL A C 1
ATOM 722 O O . VAL A 1 93 ? -3.209 -16.938 -16.453 1 98.94 93 VAL A O 1
ATOM 725 N N . VAL A 1 94 ? -3.832 -16.25 -14.453 1 98.94 94 VAL A N 1
ATOM 726 C CA . VAL A 1 94 ? -2.844 -15.18 -14.344 1 98.94 94 VAL A CA 1
ATOM 727 C C . VAL A 1 94 ? -1.879 -15.484 -13.195 1 98.94 94 VAL A C 1
ATOM 729 O O . VAL A 1 94 ? -2.301 -15.664 -12.055 1 98.94 94 VAL A O 1
ATOM 732 N N . TRP A 1 95 ? -0.628 -15.664 -13.531 1 98.81 95 TRP A N 1
ATOM 733 C CA . TRP A 1 95 ? 0.463 -15.898 -12.594 1 98.81 95 TRP A CA 1
ATOM 734 C C . TRP A 1 95 ? 1.213 -14.602 -12.305 1 98.81 95 TRP A C 1
ATOM 736 O O . TRP A 1 95 ? 1.737 -13.961 -13.219 1 98.81 95 TRP A O 1
ATOM 746 N N . CYS A 1 96 ? 1.187 -14.164 -11.078 1 98.25 96 CYS A N 1
ATOM 747 C CA . CYS A 1 96 ? 1.796 -12.914 -10.648 1 98.25 96 CYS A CA 1
ATOM 748 C C . CYS A 1 96 ? 2.672 -13.125 -9.422 1 98.25 96 CYS A C 1
ATOM 750 O O . CYS A 1 96 ? 2.193 -13.031 -8.289 1 98.25 96 CYS A O 1
ATOM 752 N N . SER A 1 97 ? 3.932 -13.352 -9.609 1 96.62 97 SER A N 1
ATOM 753 C CA . SER A 1 97 ? 4.84 -13.711 -8.523 1 96.62 97 SER A CA 1
ATOM 754 C C . SER A 1 97 ? 5.895 -12.633 -8.312 1 96.62 97 SER A C 1
ATOM 756 O O . SER A 1 97 ? 6.77 -12.43 -9.156 1 96.62 97 SER A O 1
ATOM 758 N N . HIS A 1 98 ? 5.789 -11.953 -7.105 1 94.44 98 HIS A N 1
ATOM 759 C CA . HIS A 1 98 ? 6.754 -10.945 -6.688 1 94.44 98 HIS A CA 1
ATOM 760 C C . HIS A 1 98 ? 6.789 -9.773 -7.672 1 94.44 98 HIS A C 1
ATOM 762 O O . HIS A 1 98 ? 7.859 -9.383 -8.133 1 94.44 98 HIS A O 1
ATOM 768 N N . VAL A 1 99 ? 5.637 -9.273 -7.941 1 95.19 99 VAL A N 1
ATOM 769 C CA . VAL A 1 99 ? 5.434 -8.133 -8.828 1 95.19 99 VAL A CA 1
ATOM 770 C C . VAL A 1 99 ? 4.633 -7.055 -8.102 1 95.19 99 VAL A C 1
ATOM 772 O O . VAL A 1 99 ? 4.969 -5.871 -8.18 1 95.19 99 VAL A O 1
ATOM 775 N N . LEU A 1 100 ? 3.598 -7.445 -7.309 1 96.38 100 LEU A N 1
ATOM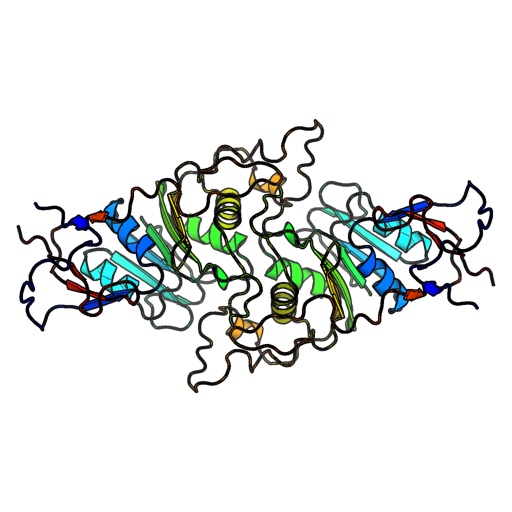 776 C CA . LEU A 1 100 ? 2.65 -6.543 -6.668 1 96.38 100 LEU A CA 1
ATOM 777 C C . LEU A 1 100 ? 3.369 -5.574 -5.734 1 96.38 100 LEU A C 1
ATOM 779 O O . LEU A 1 100 ? 2.986 -4.406 -5.625 1 96.38 100 LEU A O 1
ATOM 783 N N . GLU A 1 101 ? 4.418 -6 -5.039 1 95.25 101 GLU A N 1
ATOM 784 C CA . GLU A 1 101 ? 5.145 -5.195 -4.062 1 95.25 101 GLU A CA 1
ATOM 785 C C . GLU A 1 101 ? 5.82 -3.998 -4.727 1 95.25 101 GLU A C 1
ATOM 787 O O . GLU A 1 101 ? 6.188 -3.033 -4.051 1 95.25 101 GLU A O 1
ATOM 792 N N . HIS A 1 102 ? 5.93 -4.098 -6.02 1 93.19 102 HIS A N 1
ATOM 793 C CA . HIS A 1 102 ? 6.594 -3.033 -6.766 1 93.19 102 HIS A CA 1
ATOM 794 C C . HIS A 1 102 ? 5.586 -2.041 -7.332 1 93.19 102 HIS A C 1
ATOM 796 O O . HIS A 1 102 ? 5.965 -1.074 -7.996 1 93.19 102 HIS A O 1
ATOM 802 N N . GLN A 1 103 ? 4.344 -2.23 -7.121 1 93.81 103 GLN A N 1
ATOM 803 C CA . GLN A 1 103 ? 3.312 -1.417 -7.754 1 93.81 103 GLN A CA 1
ATOM 804 C C . GLN A 1 103 ? 2.934 -0.227 -6.875 1 93.81 103 GLN A C 1
ATOM 806 O O . GLN A 1 103 ? 2.514 -0.403 -5.73 1 93.81 103 GLN A O 1
ATOM 811 N N . ARG A 1 104 ? 2.955 0.949 -7.453 1 93.62 104 ARG A N 1
ATOM 812 C CA . ARG A 1 104 ? 2.584 2.172 -6.746 1 93.62 104 ARG A CA 1
ATOM 813 C C . ARG A 1 104 ? 1.068 2.326 -6.68 1 93.62 104 ARG A C 1
ATOM 815 O O . ARG A 1 104 ? 0.553 3.104 -5.875 1 93.62 104 ARG A O 1
ATOM 822 N N . ASN A 1 105 ? 0.423 1.725 -7.609 1 95 105 ASN A N 1
ATOM 823 C CA . ASN A 1 105 ? -1.033 1.771 -7.699 1 95 105 ASN A CA 1
ATOM 824 C C . ASN A 1 105 ? -1.639 0.37 -7.703 1 95 105 ASN A C 1
ATOM 826 O O . ASN A 1 105 ? -2.182 -0.072 -8.719 1 95 105 ASN A O 1
ATOM 830 N N . PRO A 1 106 ? -1.663 -0.301 -6.543 1 96.12 106 PRO A N 1
ATOM 831 C CA . PRO A 1 106 ? -2.076 -1.703 -6.457 1 96.12 106 PRO A CA 1
ATOM 832 C C . PRO A 1 106 ? -3.527 -1.919 -6.883 1 96.12 106 PRO A C 1
ATOM 834 O O . PRO A 1 106 ? -3.857 -2.961 -7.453 1 96.12 106 PRO A O 1
ATOM 837 N N . GLY A 1 107 ? -4.402 -0.996 -6.566 1 94.31 107 GLY A N 1
ATOM 838 C CA . GLY A 1 107 ? -5.793 -1.154 -6.965 1 94.31 107 GLY A CA 1
ATOM 839 C C . GLY A 1 107 ? -5.969 -1.343 -8.461 1 94.31 107 GLY A C 1
ATOM 840 O O . GLY A 1 107 ? -6.551 -2.338 -8.898 1 94.31 107 GLY A O 1
ATOM 841 N N . ALA A 1 108 ? -5.457 -0.401 -9.203 1 95.5 108 ALA A N 1
ATOM 842 C CA . ALA A 1 108 ? -5.535 -0.464 -10.656 1 95.5 108 ALA A CA 1
ATOM 843 C C . ALA A 1 108 ? -4.844 -1.713 -11.195 1 95.5 108 ALA A C 1
ATOM 845 O O . ALA A 1 108 ? -5.316 -2.334 -12.148 1 95.5 108 ALA A O 1
ATOM 846 N N . PHE A 1 109 ? -3.719 -2.035 -10.57 1 96.88 109 PHE A N 1
ATOM 847 C CA . PHE A 1 109 ? -2.939 -3.201 -10.977 1 96.88 109 PHE A CA 1
ATOM 848 C C . PHE A 1 109 ? -3.754 -4.48 -10.812 1 96.88 109 PHE A C 1
ATOM 850 O O . PHE A 1 109 ? -3.852 -5.277 -11.75 1 96.88 109 PHE A O 1
ATOM 857 N N . LEU A 1 110 ? -4.387 -4.668 -9.672 1 97.5 110 LEU A N 1
ATOM 858 C CA . LEU A 1 110 ? -5.172 -5.863 -9.383 1 97.5 110 LEU A CA 1
ATOM 859 C C . LEU A 1 110 ? -6.41 -5.926 -10.266 1 97.5 110 LEU A C 1
ATOM 861 O O . LEU A 1 110 ? -6.82 -7.008 -10.695 1 97.5 110 LEU A O 1
ATOM 865 N N . GLU A 1 111 ? -6.984 -4.812 -10.539 1 95.75 111 GLU A N 1
ATOM 866 C CA . GLU A 1 111 ? -8.133 -4.773 -11.438 1 95.75 111 GLU A CA 1
ATOM 867 C C . GLU A 1 111 ? -7.754 -5.211 -12.852 1 95.75 111 GLU A C 1
ATOM 869 O O . GLU A 1 111 ? -8.523 -5.91 -13.516 1 95.75 111 GLU A O 1
ATOM 874 N N . LYS A 1 112 ? -6.621 -4.758 -13.281 1 97.44 112 LYS A N 1
ATOM 875 C CA . LYS A 1 112 ? -6.172 -5.176 -14.609 1 97.44 112 LYS A CA 1
ATOM 876 C C . LYS A 1 112 ? -5.887 -6.672 -14.641 1 97.44 112 LYS A C 1
ATOM 878 O O . LYS A 1 112 ? -6.195 -7.348 -15.625 1 97.44 112 LYS A O 1
ATOM 883 N N . LEU A 1 113 ? -5.211 -7.195 -13.547 1 98.5 113 LEU A N 1
ATOM 884 C CA . LEU A 1 113 ? -5.02 -8.641 -13.477 1 98.5 113 LEU A CA 1
ATOM 885 C C . LEU A 1 113 ? -6.34 -9.375 -13.664 1 98.5 113 LEU A C 1
ATOM 887 O O . LEU A 1 113 ? -6.406 -10.359 -14.406 1 98.5 113 LEU A O 1
ATOM 891 N N . ARG A 1 114 ? -7.363 -8.93 -13.008 1 97.62 114 ARG A N 1
ATOM 892 C CA . ARG A 1 114 ? -8.664 -9.586 -13.055 1 97.62 114 ARG A CA 1
ATOM 893 C C . ARG A 1 114 ? -9.242 -9.562 -14.469 1 97.62 114 ARG A C 1
ATOM 895 O O . ARG A 1 114 ? -9.812 -10.555 -14.922 1 97.62 114 ARG A O 1
ATOM 902 N N . ARG A 1 115 ? -9.078 -8.461 -15.164 1 97.38 115 ARG A N 1
ATOM 903 C CA . ARG A 1 115 ? -9.602 -8.312 -16.516 1 97.38 115 ARG A CA 1
ATOM 904 C C . ARG A 1 115 ? -8.914 -9.289 -17.484 1 97.38 115 ARG A C 1
ATOM 906 O O . ARG A 1 115 ? -9.438 -9.578 -18.562 1 97.38 115 ARG A O 1
ATOM 913 N N . CYS A 1 116 ? -7.777 -9.766 -17.109 1 98.62 116 CYS A N 1
ATOM 914 C CA . CYS A 1 116 ? -7.02 -10.68 -17.969 1 98.62 116 CYS A CA 1
ATOM 915 C C . CYS A 1 116 ? -7.449 -12.117 -17.734 1 98.62 116 CYS A C 1
ATOM 917 O O . CYS A 1 116 ? -6.949 -13.031 -18.406 1 98.62 116 CYS A O 1
ATOM 919 N N . LEU A 1 117 ? -8.383 -12.305 -16.828 1 98.62 117 LEU A N 1
ATOM 920 C CA . LEU A 1 117 ? -8.836 -13.656 -16.484 1 98.62 117 LEU A CA 1
ATOM 921 C C . LEU A 1 117 ? -10.156 -13.977 -17.172 1 98.62 117 LEU A C 1
ATOM 923 O O . LEU A 1 117 ? -11.039 -13.117 -17.266 1 98.62 117 LEU A O 1
ATOM 927 N N . VAL A 1 118 ? -10.336 -15.234 -17.672 1 98.19 118 VAL A N 1
ATOM 928 C CA . VAL A 1 118 ? -11.656 -15.734 -18.031 1 98.19 118 VAL A CA 1
ATOM 929 C C . VAL A 1 118 ? -12.539 -15.82 -16.797 1 98.19 118 VAL A C 1
ATOM 931 O O . VAL A 1 118 ? -12.039 -15.836 -15.672 1 98.19 118 VAL A O 1
ATOM 934 N N . PRO A 1 119 ? -13.867 -15.789 -17.016 1 96.06 119 PRO A N 1
ATOM 935 C CA . PRO A 1 119 ? -14.727 -16.094 -15.867 1 96.06 119 PRO A CA 1
ATOM 936 C C . PRO A 1 119 ? -14.344 -17.406 -15.195 1 96.06 119 PRO A C 1
ATOM 938 O O . PRO A 1 119 ? -14.062 -18.406 -15.875 1 96.06 119 PRO A O 1
ATOM 941 N N . ASP A 1 120 ? -14.203 -17.344 -13.891 1 96.81 120 ASP A N 1
ATOM 942 C CA . ASP A 1 120 ? -13.836 -18.5 -13.062 1 96.81 120 ASP A CA 1
ATOM 943 C C . ASP A 1 120 ? -12.367 -18.859 -13.25 1 96.81 120 ASP A C 1
ATOM 945 O O . ASP A 1 120 ? -11.914 -19.906 -12.781 1 96.81 120 ASP A O 1
ATOM 949 N N . GLY A 1 121 ? -11.688 -18.031 -14.07 1 98.62 121 GLY A N 1
ATOM 950 C CA . GLY A 1 121 ? -10.242 -18.219 -14.133 1 98.62 121 GLY A CA 1
ATOM 951 C C . GLY A 1 121 ? -9.57 -18.078 -12.781 1 98.62 121 GLY A C 1
ATOM 952 O O . GLY A 1 121 ? -10.234 -17.812 -11.773 1 98.62 121 GLY A O 1
ATOM 953 N N . VAL A 1 122 ? -8.227 -18.328 -12.766 1 98.81 122 VAL A N 1
ATOM 954 C CA . VAL A 1 122 ? -7.523 -18.406 -11.492 1 98.81 122 VAL A CA 1
ATOM 955 C C . VAL A 1 122 ? -6.418 -17.359 -11.445 1 98.81 122 VAL A C 1
ATOM 957 O O . VAL A 1 122 ? -5.594 -17.281 -12.359 1 98.81 122 VAL A O 1
ATOM 960 N N . LEU A 1 123 ? -6.504 -16.547 -10.422 1 98.88 123 LEU A N 1
ATOM 961 C CA . LEU A 1 123 ? -5.352 -15.711 -10.102 1 98.88 123 LEU A CA 1
ATOM 962 C C . LEU A 1 123 ? -4.465 -16.391 -9.062 1 98.88 123 LEU A C 1
ATOM 964 O O . LEU A 1 123 ? -4.941 -16.781 -7.992 1 98.88 123 LEU A O 1
ATOM 968 N N . ALA A 1 124 ? -3.227 -16.625 -9.344 1 98.88 124 ALA A N 1
ATOM 969 C CA . ALA A 1 124 ? -2.195 -17.047 -8.398 1 98.88 124 ALA A CA 1
ATOM 970 C C . ALA A 1 124 ? -1.148 -15.945 -8.203 1 98.88 124 ALA A C 1
ATOM 972 O O . ALA A 1 124 ? -0.469 -15.555 -9.156 1 98.88 124 ALA A O 1
ATOM 973 N N . ILE A 1 125 ? -1.062 -15.477 -6.98 1 98.75 125 ILE A N 1
ATOM 974 C CA . ILE A 1 125 ? -0.219 -14.32 -6.703 1 98.75 125 ILE A CA 1
ATOM 975 C C . ILE A 1 125 ? 0.666 -14.609 -5.492 1 98.75 125 ILE A C 1
ATOM 977 O O . ILE A 1 125 ? 0.219 -15.219 -4.52 1 98.75 125 ILE A O 1
ATOM 981 N N . SER A 1 126 ? 1.941 -14.289 -5.57 1 97.88 126 SER A N 1
ATOM 982 C CA . SER A 1 126 ? 2.881 -14.391 -4.461 1 97.88 126 SER A CA 1
ATOM 983 C C . SER A 1 126 ? 3.553 -13.047 -4.184 1 97.88 126 SER A C 1
ATOM 985 O O . SER A 1 126 ? 3.904 -12.32 -5.113 1 97.88 126 SER A O 1
ATOM 987 N N . VAL A 1 127 ? 3.67 -12.703 -2.916 1 97.06 127 VAL A N 1
ATOM 988 C CA . VAL A 1 127 ? 4.293 -11.461 -2.484 1 97.06 127 VAL A CA 1
ATOM 989 C C . VAL A 1 127 ? 5.277 -11.734 -1.352 1 97.06 127 VAL A C 1
ATOM 991 O O . VAL A 1 127 ? 5.145 -12.727 -0.634 1 97.06 127 VAL A O 1
ATOM 994 N N . PRO A 1 128 ? 6.262 -10.859 -1.226 1 94.38 128 PRO A N 1
ATOM 995 C CA . PRO A 1 128 ? 7.184 -11.047 -0.102 1 94.38 128 PRO A CA 1
ATOM 996 C C . PRO A 1 128 ? 6.531 -10.766 1.25 1 94.38 128 PRO A C 1
ATOM 998 O O . PRO A 1 128 ? 5.531 -10.047 1.319 1 94.38 128 PRO A O 1
ATOM 1001 N N . THR A 1 129 ? 7.043 -11.359 2.312 1 89.81 129 THR A N 1
ATOM 1002 C CA . THR A 1 129 ? 6.488 -11.117 3.639 1 89.81 129 THR A CA 1
ATOM 1003 C C . THR A 1 129 ? 7.57 -10.648 4.602 1 89.81 129 THR A C 1
ATOM 1005 O O . THR A 1 129 ? 7.508 -10.922 5.801 1 89.81 129 THR A O 1
ATOM 1008 N N . HIS A 1 130 ? 8.594 -9.977 4.152 1 87.38 130 HIS A N 1
ATOM 1009 C CA . HIS A 1 130 ? 9.562 -9.367 5.062 1 87.38 130 HIS A CA 1
ATOM 1010 C C . HIS A 1 130 ? 8.922 -8.242 5.871 1 87.38 130 HIS A C 1
ATOM 1012 O O . HIS A 1 130 ? 7.859 -7.734 5.5 1 87.38 130 HIS A O 1
ATOM 1018 N N . PRO A 1 131 ? 9.555 -7.945 6.984 1 90.75 131 PRO A N 1
ATOM 1019 C CA . PRO A 1 131 ? 9.008 -6.836 7.77 1 90.75 131 PRO A CA 1
ATOM 1020 C C . PRO A 1 131 ? 8.867 -5.551 6.953 1 90.75 131 PRO A C 1
ATOM 1022 O O . PRO A 1 131 ? 9.727 -5.238 6.133 1 90.75 131 PRO A O 1
ATOM 1025 N N . ALA A 1 132 ? 7.789 -4.902 7.211 1 90.19 132 ALA A N 1
ATOM 1026 C CA . ALA A 1 132 ? 7.441 -3.721 6.422 1 90.19 132 ALA A CA 1
ATOM 1027 C C . ALA A 1 132 ? 8.492 -2.627 6.578 1 90.19 132 ALA A C 1
ATOM 1029 O O . ALA A 1 132 ? 8.625 -1.755 5.719 1 90.19 132 ALA A O 1
ATOM 1030 N N . ASP A 1 133 ? 9.219 -2.615 7.648 1 91.12 133 ASP A N 1
ATOM 1031 C CA . ASP A 1 133 ? 10.188 -1.556 7.91 1 91.12 133 ASP A CA 1
ATOM 1032 C C . ASP A 1 133 ? 11.547 -1.902 7.32 1 91.12 133 ASP A C 1
ATOM 1034 O O . ASP A 1 133 ? 12.484 -1.105 7.402 1 91.12 133 ASP A O 1
ATOM 1038 N N . ARG A 1 134 ? 11.664 -3.137 6.781 1 92.12 134 ARG A N 1
ATOM 1039 C CA . ARG A 1 134 ? 12.898 -3.514 6.102 1 92.12 134 ARG A CA 1
ATOM 1040 C C . ARG A 1 134 ? 12.969 -2.896 4.711 1 92.12 134 ARG A C 1
ATOM 1042 O O . ARG A 1 134 ? 12.086 -3.123 3.879 1 92.12 134 ARG A O 1
ATOM 1049 N N . MET A 1 135 ? 14.086 -2.201 4.539 1 91.25 135 MET A N 1
ATOM 1050 C CA . MET A 1 135 ? 14.234 -1.531 3.25 1 91.25 135 MET A CA 1
ATOM 1051 C C . MET A 1 135 ? 14.609 -2.529 2.158 1 91.25 135 MET A C 1
ATOM 1053 O O . MET A 1 135 ? 15.609 -3.238 2.271 1 91.25 135 MET A O 1
ATOM 1057 N N . VAL A 1 136 ? 13.758 -2.619 1.219 1 89 136 VAL A N 1
ATOM 1058 C CA . VAL A 1 136 ? 14.047 -3.379 0.007 1 89 136 VAL A CA 1
ATOM 1059 C C . VAL A 1 136 ? 13.781 -2.512 -1.222 1 89 136 VAL A C 1
ATOM 1061 O O . VAL A 1 136 ? 12.656 -2.039 -1.427 1 89 136 VAL A O 1
ATOM 1064 N N . ALA A 1 137 ? 14.844 -2.322 -1.971 1 85.88 137 ALA A N 1
ATOM 1065 C CA . ALA A 1 137 ? 14.734 -1.462 -3.146 1 85.88 137 ALA A CA 1
ATOM 1066 C C . ALA A 1 137 ? 13.625 -1.946 -4.074 1 85.88 137 ALA A C 1
ATOM 1068 O O . ALA A 1 137 ? 13.547 -3.135 -4.398 1 85.88 137 ALA A O 1
ATOM 1069 N N . GLY A 1 138 ? 12.758 -1.058 -4.387 1 87.69 138 GLY A N 1
ATOM 1070 C CA . GLY A 1 138 ? 11.68 -1.37 -5.316 1 87.69 138 GLY A CA 1
ATOM 1071 C C . GLY A 1 138 ? 10.414 -1.844 -4.621 1 87.69 138 GLY A C 1
ATOM 1072 O O . GLY A 1 138 ? 9.344 -1.868 -5.227 1 87.69 138 GLY A O 1
ATOM 1073 N N . HIS A 1 139 ? 10.508 -2.307 -3.402 1 92.56 139 HIS A N 1
ATOM 1074 C CA . HIS A 1 139 ? 9.312 -2.705 -2.668 1 92.56 139 HIS A CA 1
ATOM 1075 C C . HIS A 1 139 ? 8.602 -1.496 -2.066 1 92.56 139 HIS A C 1
ATOM 1077 O O . HIS A 1 139 ? 8.938 -1.062 -0.962 1 92.56 139 HIS A O 1
ATOM 1083 N N . VAL A 1 140 ? 7.59 -1.062 -2.756 1 93.12 140 VAL A N 1
ATOM 1084 C CA . VAL A 1 140 ? 6.938 0.192 -2.391 1 93.12 140 VAL A CA 1
ATOM 1085 C C . VAL A 1 140 ? 5.648 -0.098 -1.631 1 93.12 140 VAL A C 1
ATOM 1087 O O . VAL A 1 140 ? 4.988 0.821 -1.136 1 93.12 140 VAL A O 1
ATOM 1090 N N . THR A 1 141 ? 5.273 -1.277 -1.647 1 94.81 141 THR A N 1
ATOM 1091 C CA . THR A 1 141 ? 4.133 -1.743 -0.865 1 94.81 141 THR A CA 1
ATOM 1092 C C . THR A 1 141 ? 4.516 -2.957 -0.023 1 94.81 141 THR A C 1
ATOM 1094 O O . THR A 1 141 ? 5.492 -3.645 -0.323 1 94.81 141 THR A O 1
ATOM 1097 N N . SER A 1 142 ? 3.793 -3.113 1.022 1 94.44 142 SER A N 1
ATOM 1098 C CA . SER A 1 142 ? 3.973 -4.254 1.914 1 94.44 142 SER A CA 1
ATOM 1099 C C . SER A 1 142 ? 2.658 -4.992 2.143 1 94.44 142 SER A C 1
ATOM 1101 O O . SER A 1 142 ? 1.605 -4.363 2.279 1 94.44 142 SER A O 1
ATOM 1103 N N . TRP A 1 143 ? 2.816 -6.352 2.207 1 96.5 143 TRP A N 1
ATOM 1104 C CA . TRP A 1 143 ? 1.583 -7.129 2.17 1 96.5 143 TRP A CA 1
ATOM 1105 C C . TRP A 1 143 ? 1.581 -8.195 3.258 1 96.5 143 TRP A C 1
ATOM 1107 O O . TRP A 1 143 ? 2.641 -8.648 3.695 1 96.5 143 TRP A O 1
ATOM 1117 N N . ASN A 1 144 ? 0.485 -8.5 3.736 1 95.88 144 ASN A N 1
ATOM 1118 C CA . ASN A 1 144 ? 0.109 -9.664 4.535 1 95.88 144 ASN A CA 1
ATOM 1119 C C . ASN A 1 144 ? -1.234 -10.234 4.098 1 95.88 144 ASN A C 1
ATOM 1121 O O . ASN A 1 144 ? -1.857 -9.727 3.164 1 95.88 144 ASN A O 1
ATOM 1125 N N . ALA A 1 145 ? -1.618 -11.352 4.695 1 96.69 145 ALA A N 1
ATOM 1126 C CA . ALA A 1 145 ? -2.814 -12.055 4.23 1 96.69 145 ALA A CA 1
ATOM 1127 C C . ALA A 1 145 ? -4.035 -11.141 4.277 1 96.69 145 ALA A C 1
ATOM 1129 O O . ALA A 1 145 ? -4.863 -11.148 3.365 1 96.69 145 ALA A O 1
ATOM 1130 N N . TRP A 1 146 ? -4.16 -10.312 5.285 1 94.81 146 TRP A N 1
ATOM 1131 C CA . TRP A 1 146 ? -5.289 -9.406 5.461 1 94.81 146 TRP A CA 1
ATOM 1132 C C . TRP A 1 146 ? -5.32 -8.352 4.359 1 94.81 146 TRP A C 1
ATOM 1134 O O . TRP A 1 146 ? -6.316 -8.211 3.646 1 94.81 146 TRP A O 1
ATOM 1144 N N . LEU A 1 147 ? -4.273 -7.68 4.199 1 95.69 147 LEU A N 1
ATOM 1145 C CA . LEU A 1 147 ? -4.215 -6.594 3.229 1 95.69 147 LEU A CA 1
ATOM 1146 C C . LEU A 1 147 ? -4.367 -7.125 1.807 1 95.69 147 LEU A C 1
ATOM 1148 O O . LEU A 1 147 ? -5.02 -6.496 0.971 1 95.69 147 LEU A O 1
ATOM 1152 N N . LEU A 1 148 ? -3.723 -8.242 1.553 1 97.56 148 LEU A N 1
ATOM 1153 C CA . LEU A 1 148 ? -3.818 -8.82 0.215 1 97.56 148 LEU A CA 1
ATOM 1154 C C . LEU A 1 148 ? -5.254 -9.211 -0.106 1 97.56 148 LEU A C 1
ATOM 1156 O O . LEU A 1 148 ? -5.789 -8.836 -1.153 1 97.56 148 LEU A O 1
ATOM 1160 N N . CYS A 1 149 ? -5.941 -9.922 0.799 1 96.12 149 CYS A N 1
ATOM 1161 C CA . CYS A 1 149 ? -7.324 -10.328 0.583 1 96.12 149 CYS A CA 1
ATOM 1162 C C . CYS A 1 149 ? -8.234 -9.117 0.455 1 96.12 149 CYS A C 1
ATOM 1164 O O . CYS A 1 149 ? -9.109 -9.078 -0.415 1 96.12 149 CYS A O 1
ATOM 1166 N N . TYR A 1 150 ? -8.008 -8.195 1.341 1 93.69 150 TYR A N 1
ATOM 1167 C CA . TYR A 1 150 ? -8.859 -7.012 1.325 1 93.69 150 TYR A CA 1
ATOM 1168 C C . TYR A 1 150 ? -8.766 -6.293 -0.014 1 93.69 150 TYR A C 1
ATOM 1170 O O . TYR A 1 150 ? -9.789 -5.945 -0.612 1 93.69 150 TYR A O 1
ATOM 1178 N N . ASN A 1 151 ? -7.574 -6.07 -0.518 1 94.94 151 ASN A N 1
ATOM 1179 C CA . ASN A 1 151 ? -7.383 -5.387 -1.793 1 94.94 151 ASN A CA 1
ATOM 1180 C C . ASN A 1 151 ? -7.906 -6.219 -2.959 1 94.94 151 ASN A C 1
ATOM 1182 O O . ASN A 1 151 ? -8.398 -5.672 -3.947 1 94.94 151 ASN A O 1
ATOM 1186 N N . LEU A 1 152 ? -7.816 -7.512 -2.879 1 96.19 152 LEU A N 1
ATOM 1187 C CA . LEU A 1 152 ? -8.406 -8.375 -3.898 1 96.19 152 LEU A CA 1
ATOM 1188 C C . LEU A 1 152 ? -9.922 -8.258 -3.908 1 96.19 152 LEU A C 1
ATOM 1190 O O . LEU A 1 152 ? -10.539 -8.164 -4.973 1 96.19 152 LEU A O 1
ATOM 1194 N N . VAL A 1 153 ? -10.508 -8.266 -2.693 1 93.69 153 VAL A N 1
ATOM 1195 C CA . VAL A 1 153 ? -11.953 -8.109 -2.58 1 93.69 153 VAL A CA 1
ATOM 1196 C C . VAL A 1 153 ? -12.383 -6.789 -3.205 1 93.69 153 VAL A C 1
ATOM 1198 O O . VAL A 1 153 ? -13.336 -6.746 -3.99 1 93.69 153 VAL A O 1
ATOM 1201 N N . LEU A 1 154 ? -11.656 -5.777 -2.938 1 90.44 154 LEU A N 1
ATOM 1202 C CA . LEU A 1 154 ? -11.992 -4.461 -3.471 1 90.44 154 LEU A CA 1
ATOM 1203 C C . LEU A 1 154 ? -11.75 -4.406 -4.973 1 90.44 154 LEU A C 1
ATOM 1205 O O . LEU A 1 154 ? -12.328 -3.566 -5.668 1 90.44 154 LEU A O 1
ATOM 1209 N N . ALA A 1 155 ? -10.898 -5.254 -5.465 1 93.12 155 ALA A N 1
ATOM 1210 C CA . ALA A 1 155 ? -10.648 -5.336 -6.902 1 93.12 155 ALA A CA 1
ATOM 1211 C C . ALA A 1 155 ? -11.719 -6.172 -7.598 1 93.12 155 ALA A C 1
ATOM 1213 O O . ALA A 1 155 ? -11.719 -6.293 -8.828 1 93.12 155 ALA A O 1
ATOM 1214 N N . GLY A 1 156 ? -12.586 -6.789 -6.824 1 91.69 156 GLY A N 1
ATOM 1215 C CA . GLY A 1 156 ? -13.742 -7.457 -7.398 1 91.69 156 GLY A CA 1
ATOM 1216 C C . GLY A 1 156 ? -13.703 -8.969 -7.234 1 91.69 156 GLY A C 1
ATOM 1217 O O . GLY A 1 156 ? -14.578 -9.672 -7.73 1 91.69 156 GLY A O 1
ATOM 1218 N N . PHE A 1 157 ? -12.734 -9.492 -6.477 1 95.25 157 PHE A N 1
ATOM 1219 C CA . PHE A 1 157 ? -12.633 -10.93 -6.266 1 95.25 157 PHE A CA 1
ATOM 1220 C C . PHE A 1 157 ? -13.477 -11.367 -5.07 1 95.25 157 PHE A C 1
ATOM 1222 O O . PHE A 1 157 ? -13.508 -10.672 -4.047 1 95.25 157 PHE A O 1
ATOM 1229 N N . ASP A 1 158 ? -14.164 -12.398 -5.238 1 95.62 158 ASP A N 1
ATOM 1230 C CA . ASP A 1 158 ? -14.703 -13.109 -4.086 1 95.62 158 ASP A CA 1
ATOM 1231 C C . ASP A 1 158 ? -13.656 -14.047 -3.488 1 95.62 158 ASP A C 1
ATOM 1233 O O . ASP A 1 158 ? -13.414 -15.141 -4.016 1 95.62 158 ASP A O 1
ATOM 1237 N N . CYS A 1 159 ? -13.102 -13.703 -2.324 1 96.94 159 CYS A N 1
ATOM 1238 C CA . CYS A 1 159 ? -11.992 -14.453 -1.752 1 96.94 159 CYS A CA 1
ATOM 1239 C C . CYS A 1 159 ? -12.492 -15.469 -0.727 1 96.94 159 CYS A C 1
ATOM 1241 O O . CYS A 1 159 ? -11.703 -16.031 0.034 1 96.94 159 CYS A O 1
ATOM 1243 N N . ALA A 1 160 ? -13.711 -15.703 -0.667 1 96.38 160 ALA A N 1
ATOM 1244 C CA . ALA A 1 160 ? -14.297 -16.562 0.358 1 96.38 160 ALA A CA 1
ATOM 1245 C C . ALA A 1 160 ? -13.656 -17.953 0.336 1 96.38 160 ALA A C 1
ATOM 1247 O O . ALA A 1 160 ? -13.539 -18.609 1.376 1 96.38 160 ALA A O 1
ATOM 1248 N N . GLN A 1 161 ? -13.227 -18.375 -0.841 1 97.12 161 GLN A N 1
ATOM 1249 C CA . GLN A 1 161 ? -12.633 -19.703 -0.969 1 97.12 161 GLN A CA 1
ATOM 1250 C C . GLN A 1 161 ? -11.172 -19.609 -1.399 1 97.12 161 GLN A C 1
ATOM 1252 O O . GLN A 1 161 ? -10.609 -20.594 -1.897 1 97.12 161 GLN A O 1
ATOM 1257 N N . ALA A 1 162 ? -10.609 -18.484 -1.242 1 98.06 162 ALA A N 1
ATOM 1258 C CA . ALA A 1 162 ? -9.195 -18.312 -1.589 1 98.06 162 ALA A CA 1
ATOM 1259 C C . ALA A 1 162 ? -8.312 -19.203 -0.714 1 98.06 162 ALA A C 1
ATOM 1261 O O . ALA A 1 162 ? -8.648 -19.484 0.438 1 98.06 162 ALA A O 1
ATOM 1262 N N . ARG A 1 163 ? -7.234 -19.625 -1.313 1 98 163 ARG A N 1
ATOM 1263 C CA . ARG A 1 163 ? -6.176 -20.344 -0.61 1 98 163 ARG A CA 1
ATOM 1264 C C . ARG A 1 163 ? -4.965 -19.438 -0.386 1 98 163 ARG A C 1
ATOM 1266 O O . ARG A 1 163 ? -4.551 -18.719 -1.29 1 98 163 ARG A O 1
ATOM 1273 N N . TYR A 1 164 ? -4.484 -19.5 0.839 1 97.69 164 TYR A N 1
ATOM 1274 C CA . TYR A 1 164 ? -3.188 -18.844 0.964 1 97.69 164 TYR A CA 1
ATOM 1275 C C . TYR A 1 164 ? -2.297 -19.562 1.964 1 97.69 164 TYR A C 1
ATOM 1277 O O . TYR A 1 164 ? -2.787 -20.328 2.803 1 97.69 164 TYR A O 1
ATOM 1285 N N . VAL A 1 165 ? -1.012 -19.406 1.787 1 97 165 VAL A N 1
ATOM 1286 C CA . VAL A 1 165 ? -0.004 -19.906 2.719 1 97 165 VAL A CA 1
ATOM 1287 C C . VAL A 1 165 ? 1.106 -18.875 2.881 1 97 165 VAL A C 1
ATOM 1289 O O . VAL A 1 165 ? 1.479 -18.203 1.918 1 97 165 VAL A O 1
ATOM 1292 N N . ASN A 1 166 ? 1.495 -18.672 4.07 1 94.88 166 ASN A N 1
ATOM 1293 C CA . ASN A 1 166 ? 2.627 -17.797 4.383 1 94.88 166 ASN A CA 1
ATOM 1294 C C . ASN A 1 166 ? 3.824 -18.609 4.891 1 94.88 166 ASN A C 1
ATOM 1296 O O . ASN A 1 166 ? 3.873 -18.984 6.062 1 94.88 166 ASN A O 1
ATOM 1300 N N . THR A 1 167 ? 4.805 -18.828 4.082 1 91.06 167 THR A N 1
ATOM 1301 C CA . THR A 1 167 ? 6.062 -19.5 4.406 1 91.06 167 THR A CA 1
ATOM 1302 C C . THR A 1 167 ? 7.246 -18.562 4.176 1 91.06 167 THR A C 1
ATOM 1304 O O . THR A 1 167 ? 7.449 -17.609 4.934 1 91.06 167 THR A O 1
ATOM 1307 N N . VAL A 1 168 ? 7.98 -18.766 3.094 1 87.56 168 VAL A N 1
ATOM 1308 C CA . VAL A 1 168 ? 9.07 -17.859 2.766 1 87.56 168 VAL A CA 1
ATOM 1309 C C . VAL A 1 168 ? 8.523 -16.625 2.059 1 87.56 168 VAL A C 1
ATOM 1311 O O . VAL A 1 168 ? 9.156 -15.562 2.061 1 87.56 168 VAL A O 1
ATOM 1314 N N . ASP A 1 169 ? 7.395 -16.781 1.475 1 94.62 169 ASP A N 1
ATOM 1315 C CA . ASP A 1 169 ? 6.566 -15.719 0.894 1 94.62 169 ASP A CA 1
ATOM 1316 C C . ASP A 1 169 ? 5.082 -16.031 1.06 1 94.62 169 ASP A C 1
ATOM 1318 O O . ASP A 1 169 ? 4.723 -17.078 1.618 1 94.62 169 ASP A O 1
ATOM 1322 N N . LEU A 1 170 ? 4.305 -15.086 0.84 1 97.5 170 LEU A N 1
ATOM 1323 C CA . LEU A 1 170 ? 2.857 -15.281 0.883 1 97.5 170 LEU A CA 1
ATOM 1324 C C . LEU A 1 170 ? 2.311 -15.609 -0.502 1 97.5 170 LEU A C 1
ATOM 1326 O O . LEU A 1 170 ? 2.436 -14.805 -1.43 1 97.5 170 LEU A O 1
ATOM 1330 N N . SER A 1 171 ? 1.8 -16.797 -0.668 1 98.19 171 SER A N 1
ATOM 1331 C CA . SER A 1 171 ? 1.14 -17.203 -1.904 1 98.19 171 SER A CA 1
ATOM 1332 C C . SER A 1 171 ? -0.37 -17.312 -1.717 1 98.19 171 SER A C 1
ATOM 1334 O O . SER A 1 171 ? -0.84 -17.875 -0.73 1 98.19 171 SER A O 1
ATOM 1336 N N . LEU A 1 172 ? -1.124 -16.688 -2.609 1 98.75 172 LEU A N 1
ATOM 1337 C CA . LEU A 1 172 ? -2.582 -16.719 -2.564 1 98.75 172 LEU A CA 1
ATOM 1338 C C . LEU A 1 172 ? -3.16 -17.094 -3.926 1 98.75 172 LEU A C 1
ATOM 1340 O O . LEU A 1 172 ? -2.688 -16.609 -4.957 1 98.75 172 LEU A O 1
ATOM 1344 N N . ILE A 1 173 ? -4.098 -18 -3.963 1 98.88 173 ILE A N 1
ATOM 1345 C CA . ILE A 1 173 ? -4.785 -18.438 -5.172 1 98.88 173 ILE A CA 1
ATOM 1346 C C . ILE A 1 173 ? -6.289 -18.203 -5.023 1 98.88 173 ILE A C 1
ATOM 1348 O O . ILE A 1 173 ? -6.887 -18.609 -4.02 1 98.88 173 ILE A O 1
ATOM 1352 N N . VAL A 1 174 ? -6.887 -17.547 -5.977 1 98.69 174 VAL A N 1
ATOM 1353 C CA . VAL A 1 174 ? -8.305 -17.219 -5.898 1 98.69 174 VAL A CA 1
ATOM 1354 C C . VAL A 1 174 ? -8.938 -17.312 -7.289 1 98.69 174 VAL A C 1
ATOM 1356 O O . VAL A 1 174 ? -8.305 -16.953 -8.289 1 98.69 174 VAL A O 1
ATOM 1359 N N . ARG A 1 175 ? -10.164 -17.781 -7.371 1 98.19 175 ARG A N 1
ATOM 1360 C CA . ARG A 1 175 ? -10.906 -17.828 -8.625 1 98.19 175 ARG A CA 1
ATOM 1361 C C . ARG A 1 175 ? -11.531 -16.469 -8.938 1 98.19 175 ARG A C 1
ATOM 1363 O O . ARG A 1 175 ? -11.938 -15.742 -8.031 1 98.19 175 ARG A O 1
ATOM 1370 N N . ASN A 1 176 ? -11.586 -16.188 -10.172 1 96.81 176 ASN A N 1
ATOM 1371 C CA . ASN A 1 176 ? -12.219 -14.961 -10.648 1 96.81 176 ASN A CA 1
ATOM 1372 C C . ASN A 1 176 ? -13.742 -15.062 -10.609 1 96.81 176 ASN A C 1
ATOM 1374 O O . ASN A 1 176 ? -14.391 -15.055 -11.656 1 96.81 176 ASN A O 1
ATOM 1378 N N . ARG A 1 177 ? -14.273 -15.141 -9.516 1 90.88 177 ARG A N 1
ATOM 1379 C CA . ARG A 1 177 ? -15.703 -15.023 -9.25 1 90.88 177 ARG A CA 1
ATOM 1380 C C . ARG A 1 177 ? -16.047 -13.641 -8.703 1 90.88 177 ARG A C 1
ATOM 1382 O O . ARG A 1 177 ? -15.312 -13.094 -7.879 1 90.88 177 ARG A O 1
ATOM 1389 N N . PRO A 1 178 ? -17.109 -13.047 -9.328 1 82.88 178 PRO A N 1
ATOM 1390 C CA . PRO A 1 178 ? -17.406 -11.68 -8.898 1 82.88 178 PRO A CA 1
ATOM 1391 C C . PRO A 1 178 ? -17.875 -11.602 -7.453 1 82.88 178 PRO A C 1
ATOM 1393 O O . PRO A 1 178 ? -18.594 -12.492 -6.984 1 82.88 178 PRO A O 1
ATOM 1396 N N . ALA A 1 179 ? -17.266 -10.758 -6.781 1 70.62 179 ALA A N 1
ATOM 1397 C CA . ALA A 1 179 ? -17.812 -10.422 -5.469 1 70.62 179 ALA A CA 1
ATOM 1398 C C . ALA A 1 179 ? -19.141 -9.68 -5.609 1 70.62 179 ALA A C 1
ATOM 1400 O O . ALA A 1 179 ? -19.234 -8.68 -6.32 1 70.62 179 ALA A O 1
ATOM 1401 N N . LEU A 1 180 ? -20.297 -10.359 -5.797 1 62.12 180 LEU A N 1
ATOM 1402 C CA . LEU A 1 180 ? -21.609 -9.836 -6.141 1 62.12 180 LEU A CA 1
ATOM 1403 C C . LEU A 1 180 ? -22.031 -8.75 -5.152 1 62.12 180 LEU A C 1
ATOM 1405 O O . LEU A 1 180 ? -23.141 -8.203 -5.27 1 62.12 180 LEU A O 1
ATOM 1409 N N . ALA A 1 181 ? -21.391 -8.57 -4.078 1 53.25 181 ALA A N 1
ATOM 1410 C CA . ALA A 1 181 ? -22.141 -7.594 -3.309 1 53.25 181 ALA A CA 1
ATOM 1411 C C . ALA A 1 181 ? -22.109 -6.223 -3.975 1 53.25 181 ALA A C 1
ATOM 1413 O O . ALA A 1 181 ? -21.156 -5.895 -4.684 1 53.25 181 ALA A O 1
ATOM 1414 N N . GLY A 1 182 ? -23.219 -5.527 -4.277 1 49.31 182 GLY A N 1
ATOM 1415 C CA . GLY A 1 182 ? -23.344 -4.148 -4.73 1 49.31 182 GLY A CA 1
ATOM 1416 C C . GLY A 1 182 ? -22 -3.439 -4.84 1 49.31 182 GLY A C 1
ATOM 1417 O O . GLY A 1 182 ? -20.953 -4.059 -4.684 1 49.31 182 GLY A O 1
ATOM 1418 N N . ASP A 1 183 ? -21.953 -2.129 -5.199 1 48.5 183 ASP A N 1
ATOM 1419 C CA . ASP A 1 183 ? -20.828 -1.202 -5.316 1 48.5 183 ASP A CA 1
ATOM 1420 C C . ASP A 1 183 ? -19.906 -1.312 -4.113 1 48.5 183 ASP A C 1
ATOM 1422 O O . ASP A 1 183 ? -19.953 -0.488 -3.197 1 48.5 183 ASP A O 1
ATOM 1426 N N . ILE A 1 184 ? -19.672 -2.549 -3.678 1 51.31 184 ILE A N 1
ATOM 1427 C CA . ILE A 1 184 ? -18.766 -2.699 -2.549 1 51.31 184 ILE A CA 1
ATOM 1428 C C . ILE A 1 184 ? -17.625 -1.678 -2.66 1 51.31 184 ILE A C 1
ATOM 1430 O O . ILE A 1 184 ? -17.125 -1.188 -1.646 1 51.31 184 ILE A O 1
ATOM 1434 N N . GLY A 1 185 ? -17.125 -1.573 -3.891 1 49.28 185 GLY A N 1
ATOM 1435 C CA . GLY A 1 185 ? -15.953 -0.735 -4.141 1 49.28 185 GLY A CA 1
ATOM 1436 C C . GLY A 1 185 ? -16.188 0.724 -3.797 1 49.28 185 GLY A C 1
ATOM 1437 O O . GLY A 1 185 ? -15.25 1.434 -3.42 1 49.28 185 GLY A O 1
ATOM 1438 N N . THR A 1 186 ? -17.391 1.116 -4.227 1 45.16 186 THR A N 1
ATOM 1439 C CA . THR A 1 186 ? -17.609 2.559 -4.156 1 45.16 186 THR A CA 1
ATOM 1440 C C . THR A 1 186 ? -17.609 3.035 -2.707 1 45.16 186 THR A C 1
ATOM 1442 O O . THR A 1 186 ? -17.156 4.141 -2.41 1 45.16 186 THR A O 1
ATOM 1445 N N . GLY A 1 187 ? -18.344 2.271 -1.932 1 43.28 187 GLY A N 1
ATOM 1446 C CA . GLY A 1 187 ? -18.469 2.74 -0.56 1 43.28 187 GLY A CA 1
ATOM 1447 C C . GLY A 1 187 ? -17.188 2.553 0.246 1 43.28 187 GLY A C 1
ATOM 1448 O O . GLY A 1 187 ? -16.891 3.357 1.129 1 43.28 187 GLY A O 1
ATOM 1449 N N . ALA A 1 188 ? -16.766 1.328 0.095 1 44.16 188 ALA A N 1
ATOM 1450 C CA . ALA A 1 188 ? -15.633 0.861 0.88 1 44.16 188 ALA A CA 1
ATOM 1451 C C . ALA A 1 188 ? -14.344 1.55 0.438 1 44.16 188 ALA A C 1
ATOM 1453 O O . ALA A 1 188 ? -13.258 1.219 0.922 1 44.16 188 ALA A O 1
ATOM 1454 N N . GLY A 1 189 ? -14.406 2.121 -0.725 1 43.59 189 GLY A N 1
ATOM 1455 C CA . GLY A 1 189 ? -13.203 2.797 -1.197 1 43.59 189 GLY A CA 1
ATOM 1456 C C . GLY A 1 189 ? -12.422 3.471 -0.086 1 43.59 189 GLY A C 1
ATOM 1457 O O . GLY A 1 189 ? -11.195 3.559 -0.147 1 43.59 189 GLY A O 1
ATOM 1458 N N . SER A 1 190 ? -13.164 4.387 0.5 1 43.44 190 SER A N 1
ATOM 1459 C CA . SER A 1 190 ? -12.414 5.281 1.374 1 43.44 190 SER A CA 1
ATOM 1460 C C . SER A 1 190 ? -12.109 4.621 2.713 1 43.44 190 SER A C 1
ATOM 1462 O O . SER A 1 190 ? -11.438 5.207 3.562 1 43.44 190 SER A O 1
ATOM 1464 N N . GLY A 1 191 ? -12.203 3.191 2.736 1 46.09 191 GLY A N 1
ATOM 1465 C CA . GLY A 1 191 ? -11.984 2.676 4.078 1 46.09 191 GLY A CA 1
ATOM 1466 C C . GLY A 1 191 ? -12.516 3.596 5.164 1 46.09 191 GLY A C 1
ATOM 1467 O O . GLY A 1 191 ? -12.484 3.252 6.348 1 46.09 191 GLY A O 1
ATOM 1468 N N . ALA A 1 192 ? -12.391 4.934 5.039 1 47.38 192 ALA A N 1
ATOM 1469 C CA . ALA A 1 192 ? -12.75 5.852 6.117 1 47.38 192 ALA A CA 1
ATOM 1470 C C . ALA A 1 192 ? -14.125 5.516 6.688 1 47.38 192 ALA A C 1
ATOM 1472 O O . ALA A 1 192 ? -14.289 5.387 7.902 1 47.38 192 ALA A O 1
ATOM 1473 N N . ASP A 1 193 ? -15.234 6.027 6.121 1 47.06 193 ASP A N 1
ATOM 1474 C CA . ASP A 1 193 ? -16.484 6.492 6.707 1 47.06 193 ASP A CA 1
ATOM 1475 C C . ASP A 1 193 ? -17.359 5.316 7.141 1 47.06 193 ASP A C 1
ATOM 1477 O O . ASP A 1 193 ? -18.578 5.457 7.277 1 47.06 193 ASP A O 1
ATOM 1481 N N . LEU A 1 194 ? -16.797 4.117 7.105 1 46.81 194 LEU A N 1
ATOM 1482 C CA . LEU A 1 194 ? -17.875 3.193 7.414 1 46.81 194 LEU A CA 1
ATOM 1483 C C . LEU A 1 194 ? -18.391 3.41 8.836 1 46.81 194 LEU A C 1
ATOM 1485 O O . LEU A 1 194 ? -18.203 2.559 9.703 1 46.81 194 LEU A O 1
ATOM 1489 N N . ASP A 1 195 ? -18.031 4.52 9.367 1 47.88 195 ASP A N 1
ATOM 1490 C CA . ASP A 1 195 ? -18.828 4.539 10.586 1 47.88 195 ASP A CA 1
ATOM 1491 C C . ASP A 1 195 ? -20.281 4.156 10.305 1 47.88 195 ASP A C 1
ATOM 1493 O O . ASP A 1 195 ? -21.062 4.977 9.812 1 47.88 195 ASP A O 1
ATOM 1497 N N . PRO A 1 196 ? -20.469 2.836 10.211 1 47.88 196 PRO A N 1
ATOM 1498 C CA . PRO A 1 196 ? -21.891 2.539 10.047 1 47.88 196 PRO A CA 1
ATOM 1499 C C . PRO A 1 196 ? -22.781 3.363 10.977 1 47.88 196 PRO A C 1
ATOM 1501 O O . PRO A 1 196 ? -22.391 3.656 12.109 1 47.88 196 PRO A O 1
ATOM 1504 N N . ALA A 1 197 ? -23.453 4.391 10.484 1 47.28 197 ALA A N 1
ATOM 1505 C CA . ALA A 1 197 ? -24.453 5.172 11.227 1 47.28 197 ALA A CA 1
ATOM 1506 C C . ALA A 1 197 ? -25.031 4.363 12.375 1 47.28 197 ALA A C 1
ATOM 1508 O O . ALA A 1 197 ? -25.391 4.922 13.422 1 47.28 197 ALA A O 1
ATOM 1509 N N . ASP A 1 198 ? -25.203 3.102 12.227 1 50.81 198 ASP A N 1
ATOM 1510 C CA . ASP A 1 198 ? -26.047 2.352 13.148 1 50.81 198 ASP A CA 1
ATOM 1511 C C . ASP A 1 198 ? -25.203 1.513 14.109 1 50.81 198 ASP A C 1
ATOM 1513 O O . ASP A 1 198 ? -25.734 0.633 14.797 1 50.81 198 ASP A O 1
ATOM 1517 N N . GLY A 1 199 ? -23.891 1.768 14.227 1 58.41 199 GLY A N 1
ATOM 1518 C CA . GLY A 1 199 ? -23.125 0.959 15.164 1 58.41 199 GLY A CA 1
ATOM 1519 C C . GLY A 1 199 ? -22.719 -0.384 14.602 1 58.41 199 GLY A C 1
ATOM 1520 O O . GLY A 1 199 ? -22.125 -1.206 15.305 1 58.41 199 GLY A O 1
ATOM 1521 N N . ALA A 1 200 ? -23.109 -0.718 13.391 1 62.41 200 ALA A N 1
ATOM 1522 C CA . ALA A 1 200 ? -22.766 -2.02 12.82 1 62.41 200 ALA A CA 1
ATOM 1523 C C . ALA A 1 200 ? -21.281 -2.09 12.477 1 62.41 200 ALA A C 1
ATOM 1525 O O . ALA A 1 200 ? -20.609 -1.059 12.359 1 62.41 200 ALA A O 1
ATOM 1526 N N . ASP A 1 201 ? -20.766 -3.369 12.555 1 69.88 201 ASP A N 1
ATOM 1527 C CA . ASP A 1 201 ? -19.391 -3.611 12.141 1 69.88 201 ASP A CA 1
ATOM 1528 C C . ASP A 1 201 ? -19.156 -3.139 10.703 1 69.88 201 ASP A C 1
ATOM 1530 O O . ASP A 1 201 ? -19.906 -3.506 9.797 1 69.88 201 ASP A O 1
ATOM 1534 N N . PRO A 1 202 ? -18.203 -2.281 10.562 1 76.12 202 PRO A N 1
ATOM 1535 C CA . PRO A 1 202 ? -17.938 -1.732 9.227 1 76.12 202 PRO A CA 1
ATOM 1536 C C . PRO A 1 202 ? -17.562 -2.807 8.219 1 76.12 202 PRO A C 1
ATOM 1538 O O . PRO A 1 202 ? -17.609 -2.562 7.008 1 76.12 202 PRO A O 1
ATOM 1541 N N . PHE A 1 203 ? -17.312 -4.012 8.719 1 81.44 203 PHE A N 1
ATOM 1542 C CA . PHE A 1 203 ? -16.891 -5.094 7.828 1 81.44 203 PHE A CA 1
ATOM 1543 C C . PHE A 1 203 ? -18.109 -5.875 7.324 1 81.44 203 PHE A C 1
ATOM 1545 O O . PHE A 1 203 ? -17.969 -6.711 6.43 1 81.44 203 PHE A O 1
ATOM 1552 N N . THR A 1 204 ? -19.188 -5.625 7.832 1 77.81 204 THR A N 1
ATOM 1553 C CA . THR A 1 204 ? -20.375 -6.441 7.574 1 77.81 204 THR A CA 1
ATOM 1554 C C . THR A 1 204 ? -20.609 -6.602 6.074 1 77.81 204 THR A C 1
ATOM 1556 O O . THR A 1 204 ? -20.906 -7.699 5.602 1 77.81 204 THR A O 1
ATOM 1559 N N . ALA A 1 205 ? -20.391 -5.629 5.316 1 77.5 205 ALA A N 1
ATOM 1560 C CA . ALA A 1 205 ? -20.688 -5.652 3.887 1 77.5 205 ALA A CA 1
ATOM 1561 C C . ALA A 1 205 ? -19.641 -6.48 3.127 1 77.5 205 ALA A C 1
ATOM 1563 O O . ALA A 1 205 ? -19.953 -7.047 2.074 1 77.5 205 ALA A O 1
ATOM 1564 N N . VAL A 1 206 ? -18.422 -6.633 3.695 1 85 206 VAL A N 1
ATOM 1565 C CA . VAL A 1 206 ? -17.359 -7.27 2.924 1 85 206 VAL A CA 1
ATOM 1566 C C . VAL A 1 206 ? -16.969 -8.594 3.576 1 85 206 VAL A C 1
ATOM 1568 O O . VAL A 1 206 ? -16.297 -9.422 2.953 1 85 206 VAL A O 1
ATOM 1571 N N . ALA A 1 207 ? -17.422 -8.844 4.715 1 87.81 207 ALA A N 1
ATOM 1572 C CA . ALA A 1 207 ? -17 -9.984 5.527 1 87.81 207 ALA A CA 1
ATOM 1573 C C . ALA A 1 207 ? -17.219 -11.297 4.777 1 87.81 207 ALA A C 1
ATOM 1575 O O . ALA A 1 207 ? -16.359 -12.188 4.816 1 87.81 207 ALA A O 1
ATOM 1576 N N . PRO A 1 208 ? -18.297 -11.477 3.98 1 90.25 208 PRO A N 1
ATOM 1577 C CA . PRO A 1 208 ? -18.531 -12.766 3.328 1 90.25 208 PRO A CA 1
ATOM 1578 C C . PRO A 1 208 ? -17.516 -13.086 2.244 1 90.25 208 PRO A C 1
ATOM 1580 O O . PRO A 1 208 ? -17.453 -14.219 1.759 1 90.25 208 PRO A O 1
ATOM 1583 N N . PHE A 1 209 ? -16.734 -12.133 1.902 1 93.31 209 PHE A N 1
ATOM 1584 C CA . PHE A 1 209 ? -15.836 -12.32 0.766 1 93.31 209 PHE A CA 1
ATOM 1585 C C . PHE A 1 209 ? -14.422 -12.641 1.236 1 93.31 209 PHE A C 1
ATOM 1587 O O . PHE A 1 209 ? -13.477 -12.602 0.446 1 93.31 209 PHE A O 1
ATOM 1594 N N . PHE A 1 210 ? -14.273 -12.914 2.432 1 94.88 210 PHE A N 1
ATOM 1595 C CA . PHE A 1 210 ? -12.969 -13.281 2.975 1 94.88 210 PHE A CA 1
ATOM 1596 C C . PHE A 1 210 ? -12.938 -14.758 3.34 1 94.88 210 PHE A C 1
ATOM 1598 O O . PHE A 1 210 ? -13.961 -15.336 3.713 1 94.88 210 PHE A O 1
ATOM 1605 N N . PRO A 1 211 ? -11.789 -15.367 3.223 1 97.06 211 PRO A N 1
ATOM 1606 C CA . PRO A 1 211 ? -11.68 -16.781 3.592 1 97.06 211 PRO A CA 1
ATOM 1607 C C . PRO A 1 211 ? -11.531 -16.984 5.098 1 97.06 211 PRO A C 1
ATOM 1609 O O . PRO A 1 211 ? -11.461 -18.125 5.562 1 97.06 211 PRO A O 1
ATOM 1612 N N . PHE A 1 212 ? -11.414 -15.977 5.898 1 96.38 212 PHE A N 1
ATOM 1613 C CA . PHE A 1 212 ? -11.312 -15.984 7.352 1 96.38 212 PHE A CA 1
ATOM 1614 C C . PHE A 1 212 ? -12.219 -14.922 7.961 1 96.38 212 PHE A C 1
ATOM 1616 O O . PHE A 1 212 ? -12.711 -14.039 7.258 1 96.38 212 PHE A O 1
ATOM 1623 N N . GLN A 1 213 ? -12.461 -15.047 9.203 1 93.5 213 GLN A N 1
ATOM 1624 C CA . GLN A 1 213 ? -13.312 -14.078 9.883 1 93.5 213 GLN A CA 1
ATOM 1625 C C . GLN A 1 213 ? -12.656 -12.703 9.953 1 93.5 213 GLN A C 1
ATOM 1627 O O . GLN A 1 213 ? -11.461 -12.602 10.25 1 93.5 213 GLN A O 1
ATOM 1632 N N . VAL A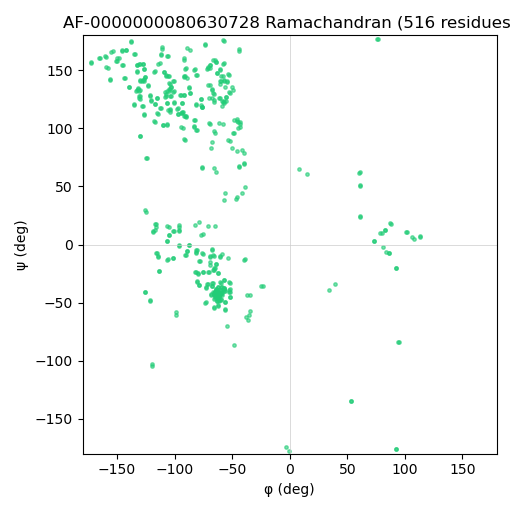 1 214 ? -13.438 -11.695 9.625 1 91.25 214 VAL A N 1
ATOM 1633 C CA . VAL A 1 214 ? -12.922 -10.328 9.68 1 91.25 214 VAL A CA 1
ATOM 1634 C C . VAL A 1 214 ? -13.719 -9.516 10.703 1 91.25 214 VAL A C 1
ATOM 1636 O O . VAL A 1 214 ? -14.891 -9.797 10.945 1 91.25 214 VAL A O 1
ATOM 1639 N N . GLY A 1 215 ? -13.07 -8.594 11.305 1 86 215 GLY A N 1
ATOM 1640 C CA . GLY A 1 215 ? -13.617 -7.684 12.289 1 86 215 GLY A CA 1
ATOM 1641 C C . GLY A 1 215 ? -12.656 -6.586 12.695 1 86 215 GLY A C 1
ATOM 1642 O O . GLY A 1 215 ? -11.438 -6.754 12.586 1 86 215 GLY A O 1
ATOM 1643 N N . GLN A 1 216 ? -13.273 -5.512 13.18 1 86.19 216 GLN A N 1
ATOM 1644 C CA . GLN A 1 216 ? -12.445 -4.375 13.57 1 86.19 216 GLN A CA 1
ATOM 1645 C C . GLN A 1 216 ? -11.438 -4.773 14.648 1 86.19 216 GLN A C 1
ATOM 1647 O O . GLN A 1 216 ? -11.82 -5.277 15.703 1 86.19 216 GLN A O 1
ATOM 1652 N N . GLY A 1 217 ? -10.156 -4.531 14.32 1 85.88 217 GLY A N 1
ATOM 1653 C CA . GLY A 1 217 ? -9.094 -4.793 15.281 1 85.88 217 GLY A CA 1
ATOM 1654 C C . GLY A 1 217 ? -8.602 -6.23 15.25 1 85.88 217 GLY A C 1
ATOM 1655 O O . GLY A 1 217 ? -7.594 -6.559 15.875 1 85.88 217 GLY A O 1
ATOM 1656 N N . ALA A 1 218 ? -9.258 -7.105 14.5 1 89.75 218 ALA A N 1
ATOM 1657 C CA . ALA A 1 218 ? -8.852 -8.508 14.406 1 89.75 218 ALA A CA 1
ATOM 1658 C C . ALA A 1 218 ? -7.59 -8.648 13.555 1 89.75 218 ALA A C 1
ATOM 1660 O O . ALA A 1 218 ? -7.012 -7.656 13.117 1 89.75 218 ALA A O 1
ATOM 1661 N N . THR A 1 219 ? -7.051 -9.867 13.547 1 89.88 219 THR A N 1
ATOM 1662 C CA . THR A 1 219 ? -5.914 -10.211 12.703 1 89.88 219 THR A CA 1
ATOM 1663 C C . THR A 1 219 ? -6.223 -11.445 11.859 1 89.88 219 THR A C 1
ATOM 1665 O O . THR A 1 219 ? -7.062 -12.258 12.234 1 89.88 219 THR A O 1
ATOM 1668 N N . ALA A 1 220 ? -5.59 -11.5 10.68 1 88.38 220 ALA A N 1
ATOM 1669 C CA . ALA A 1 220 ? -5.738 -12.688 9.844 1 88.38 220 ALA A CA 1
ATOM 1670 C C . ALA A 1 220 ? -4.992 -13.875 10.453 1 88.38 220 ALA A C 1
ATOM 1672 O O . ALA A 1 220 ? -3.986 -13.695 11.141 1 88.38 220 ALA A O 1
ATOM 1673 N N . PRO A 1 221 ? -5.559 -15.117 10.117 1 88.44 221 PRO A N 1
ATOM 1674 C CA . PRO A 1 221 ? -4.809 -16.297 10.562 1 88.44 221 PRO A CA 1
ATOM 1675 C C . PRO A 1 221 ? -3.395 -16.344 9.984 1 88.44 221 PRO A C 1
ATOM 1677 O O . PRO A 1 221 ? -3.186 -16 8.82 1 88.44 221 PRO A O 1
ATOM 1680 N N . LEU A 1 222 ? -2.562 -16.797 10.938 1 85.81 222 LEU A N 1
ATOM 1681 C CA . LEU A 1 222 ? -1.171 -16.922 10.523 1 85.81 222 LEU A CA 1
ATOM 1682 C C . LEU A 1 222 ? -0.94 -18.234 9.789 1 85.81 222 LEU A C 1
ATOM 1684 O O . LEU A 1 222 ? -1.671 -19.203 10 1 85.81 222 LEU A O 1
ATOM 1688 N N . GLY A 1 223 ? -0.116 -18.328 8.961 1 88.94 223 GLY A N 1
ATOM 1689 C CA . GLY A 1 223 ? 0.328 -19.562 8.336 1 88.94 223 GLY A CA 1
ATOM 1690 C C . GLY A 1 223 ? -0.39 -19.859 7.031 1 88.94 223 GLY A C 1
ATOM 1691 O O . GLY A 1 223 ? 0.156 -19.641 5.949 1 88.94 223 GLY A O 1
ATOM 1692 N N . GLU A 1 224 ? -1.614 -20.5 7.176 1 93.25 224 GLU A N 1
ATOM 1693 C CA . GLU A 1 224 ? -2.293 -20.844 5.934 1 93.25 224 GLU A CA 1
ATOM 1694 C C . GLU A 1 224 ? -3.809 -20.844 6.113 1 93.25 224 GLU A C 1
ATOM 1696 O O . GLU A 1 224 ? -4.305 -20.844 7.238 1 93.25 224 GLU A O 1
ATOM 1701 N N . MET A 1 225 ? -4.512 -20.703 5.078 1 96.25 225 MET A N 1
ATOM 1702 C CA . MET A 1 225 ? -5.961 -20.812 4.965 1 96.25 225 MET A CA 1
ATOM 1703 C C . MET A 1 225 ? -6.348 -21.625 3.736 1 96.25 225 MET A C 1
ATOM 1705 O O . MET A 1 225 ? -5.941 -21.297 2.619 1 96.25 225 MET A O 1
ATOM 1709 N N . ASN A 1 226 ? -7.078 -22.797 3.881 1 96.56 226 ASN A N 1
ATOM 1710 C CA . ASN A 1 226 ? -7.621 -23.625 2.809 1 96.56 226 ASN A CA 1
ATOM 1711 C C . ASN A 1 226 ? -6.52 -24.172 1.907 1 96.56 226 ASN A C 1
ATOM 1713 O O . ASN A 1 226 ? -6.762 -24.469 0.734 1 96.56 226 ASN A O 1
ATOM 1717 N N . TRP A 1 227 ? -5.344 -24.281 2.385 1 96.25 227 TRP A N 1
ATOM 1718 C CA . TRP A 1 227 ? -4.23 -24.578 1.49 1 96.25 227 TRP A CA 1
ATOM 1719 C C . TRP A 1 227 ? -4.203 -26.062 1.14 1 96.25 227 TRP A C 1
ATOM 1721 O O . TRP A 1 227 ? -3.895 -26.438 0.004 1 96.25 227 TRP A O 1
ATOM 1731 N N . GLY A 1 228 ? -4.57 -26.969 2.049 1 91.25 228 GLY A N 1
ATOM 1732 C CA . GLY A 1 228 ? -4.676 -28.391 1.793 1 91.25 228 GLY A CA 1
ATOM 1733 C C . GLY A 1 228 ? -3.363 -29.141 1.988 1 91.25 228 GLY A C 1
ATOM 1734 O O . GLY A 1 228 ? -3.146 -30.188 1.392 1 91.25 228 GLY A O 1
ATOM 1735 N N . GLY A 1 229 ? -2.379 -28.594 2.691 1 88.38 229 GLY A N 1
ATOM 1736 C CA . GLY A 1 229 ? -1.131 -29.281 2.998 1 88.38 229 GLY A CA 1
ATOM 1737 C C . GLY A 1 229 ? -0.04 -29.016 1.978 1 88.38 229 GLY A C 1
ATOM 1738 O O . GLY A 1 229 ? -0.219 -28.203 1.065 1 88.38 229 GLY A O 1
ATOM 1739 N N . PHE A 1 230 ? 1.1 -29.672 2.15 1 88 230 PHE A N 1
ATOM 1740 C CA . PHE A 1 230 ? 2.281 -29.344 1.363 1 88 230 PHE A CA 1
ATOM 1741 C C . PHE A 1 230 ? 2.73 -30.547 0.534 1 88 230 PHE A C 1
ATOM 1743 O O . PHE A 1 230 ? 3.846 -30.562 0.01 1 88 230 PHE A O 1
ATOM 1750 N N . ASP A 1 231 ? 1.86 -31.562 0.491 1 85.25 231 ASP A N 1
ATOM 1751 C CA . ASP A 1 231 ? 2.064 -32.656 -0.444 1 85.25 231 ASP A CA 1
ATOM 1752 C C . ASP A 1 231 ? 1.365 -32.375 -1.774 1 85.25 231 ASP A C 1
ATOM 1754 O O . ASP A 1 231 ? 0.135 -32.312 -1.834 1 85.25 231 ASP A O 1
ATOM 1758 N N . TYR A 1 232 ? 2.168 -32.156 -2.74 1 86.25 232 TYR A N 1
ATOM 1759 C CA . TYR A 1 232 ? 1.613 -31.766 -4.031 1 86.25 232 TYR A CA 1
ATOM 1760 C C . TYR A 1 232 ? 1.677 -32.938 -5.023 1 86.25 232 TYR A C 1
ATOM 1762 O O . TYR A 1 232 ? 2.66 -33.656 -5.051 1 86.25 232 TYR A O 1
ATOM 1770 N N . LEU A 1 233 ? 0.671 -33.094 -5.758 1 79.44 233 LEU A N 1
ATOM 1771 C CA . LEU A 1 233 ? 0.617 -34.062 -6.863 1 79.44 233 LEU A CA 1
ATOM 1772 C C . LEU A 1 233 ? 0.713 -33.344 -8.203 1 79.44 233 LEU A C 1
ATOM 1774 O O . LEU A 1 233 ? -0.1 -32.469 -8.508 1 79.44 233 LEU A O 1
ATOM 1778 N N . LEU A 1 234 ? 1.71 -33.594 -8.891 1 77.19 234 LEU A N 1
ATOM 1779 C CA . LEU A 1 234 ? 1.851 -32.969 -10.211 1 77.19 234 LEU A CA 1
ATOM 1780 C C . LEU A 1 234 ? 1.262 -33.875 -11.289 1 77.19 234 LEU A C 1
ATOM 1782 O O . LEU A 1 234 ? 1.276 -35.094 -11.156 1 77.19 234 LEU A O 1
ATOM 1786 N N . PRO A 1 235 ? 0.697 -33.188 -12.258 1 70.62 235 PRO A N 1
ATOM 1787 C CA . PRO A 1 235 ? 0.104 -34 -13.32 1 70.62 235 PRO A CA 1
ATOM 1788 C C . PRO A 1 235 ? 1.114 -34.938 -13.977 1 70.62 235 PRO A C 1
ATOM 1790 O O . PRO A 1 235 ? 2.322 -34.688 -13.906 1 70.62 235 PRO A O 1
ATOM 1793 N N . ALA A 1 236 ? 0.543 -36 -14.547 1 69 236 ALA A N 1
ATOM 1794 C CA . ALA A 1 236 ? 1.357 -36.969 -15.305 1 69 236 ALA A CA 1
ATOM 1795 C C . ALA A 1 236 ? 1.41 -36.594 -16.781 1 69 236 ALA A C 1
ATOM 1797 O O . ALA A 1 236 ? 0.682 -35.688 -17.234 1 69 236 ALA A O 1
ATOM 1798 N N . GLY A 1 237 ? 2.371 -37.062 -17.438 1 72.88 237 GLY A N 1
ATOM 1799 C CA . GLY A 1 237 ? 2.373 -36.938 -18.891 1 72.88 237 GLY A CA 1
ATOM 1800 C C . GLY A 1 237 ? 3.375 -35.938 -19.406 1 72.88 237 GLY A C 1
ATOM 1801 O O . GLY A 1 237 ? 3.268 -35.469 -20.531 1 72.88 237 GLY A O 1
ATOM 1802 N N . PHE A 1 238 ? 4.105 -35.438 -18.547 1 76.81 238 PHE A N 1
ATOM 1803 C CA . PHE A 1 238 ? 5.172 -34.562 -19.016 1 76.81 238 PHE A CA 1
ATOM 1804 C C . PHE A 1 238 ? 6.539 -35.188 -18.766 1 76.81 238 PHE A C 1
ATOM 1806 O O . PHE A 1 238 ? 6.668 -36.094 -17.938 1 76.81 238 PHE A O 1
ATOM 1813 N N . PRO A 1 239 ? 7.469 -34.75 -19.547 1 77.75 239 PRO A N 1
ATOM 1814 C CA . PRO A 1 239 ? 8.805 -35.312 -19.312 1 77.75 239 PRO A CA 1
ATOM 1815 C C . PRO A 1 239 ? 9.305 -35.031 -17.891 1 77.75 239 PRO A C 1
ATOM 1817 O O . PRO A 1 239 ? 9.023 -33.969 -17.328 1 77.75 239 PRO A O 1
ATOM 1820 N N . SER A 1 240 ? 9.984 -35.969 -17.438 1 80.81 240 SER A N 1
ATOM 1821 C CA . SER A 1 240 ? 10.555 -35.844 -16.109 1 80.81 240 SER A CA 1
ATOM 1822 C C . SER A 1 240 ? 11.516 -34.656 -16.031 1 80.81 240 SER A C 1
ATOM 1824 O O . SER A 1 240 ? 12.086 -34.25 -17.047 1 80.81 240 SER A O 1
ATOM 1826 N N . PHE A 1 241 ? 11.594 -34.125 -14.859 1 85.19 241 PHE A N 1
ATOM 1827 C CA . PHE A 1 241 ? 12.523 -33.031 -14.641 1 85.19 241 PHE A CA 1
ATOM 1828 C C . PHE A 1 241 ? 12.938 -32.938 -13.18 1 85.19 241 PHE A C 1
ATOM 1830 O O . PHE A 1 241 ? 12.359 -33.625 -12.328 1 85.19 241 PHE A O 1
ATOM 1837 N N . ARG A 1 242 ? 13.984 -32.188 -12.969 1 87.06 242 ARG A N 1
ATOM 1838 C CA . ARG A 1 242 ? 14.43 -31.891 -11.609 1 87.06 242 ARG A CA 1
ATOM 1839 C C . ARG A 1 242 ? 14.078 -30.469 -11.203 1 87.06 242 ARG A C 1
ATOM 1841 O O . ARG A 1 242 ? 14.25 -29.531 -11.984 1 87.06 242 ARG A O 1
ATOM 1848 N N . LEU A 1 243 ? 13.523 -30.422 -10.023 1 88.06 243 LEU A N 1
ATOM 1849 C CA . LEU A 1 243 ? 13.164 -29.125 -9.469 1 88.06 243 LEU A CA 1
ATOM 1850 C C . LEU A 1 243 ? 14.117 -28.719 -8.352 1 88.06 243 LEU A C 1
ATOM 1852 O O . LEU A 1 243 ? 14.281 -29.469 -7.379 1 88.06 243 LEU A O 1
ATOM 1856 N N . HIS A 1 244 ? 14.734 -27.594 -8.562 1 89.69 244 HIS A N 1
ATOM 1857 C CA . HIS A 1 244 ? 15.633 -27.047 -7.551 1 89.69 244 HIS A CA 1
ATOM 1858 C C . HIS A 1 244 ? 15.023 -25.828 -6.867 1 89.69 244 HIS A C 1
ATOM 1860 O O . HIS A 1 244 ? 14.219 -25.109 -7.473 1 89.69 244 HIS A O 1
ATOM 1866 N N . SER A 1 245 ? 15.32 -25.719 -5.637 1 88.88 245 SER A N 1
ATOM 1867 C CA . SER A 1 245 ? 14.938 -24.562 -4.836 1 88.88 245 SER A CA 1
ATOM 1868 C C . SER A 1 245 ? 15.828 -24.406 -3.609 1 88.88 245 SER A C 1
ATOM 1870 O O . SER A 1 245 ? 16.391 -25.406 -3.119 1 88.88 245 SER A O 1
ATOM 1872 N N . ARG A 1 246 ? 15.961 -23.156 -3.17 1 86.25 246 ARG A N 1
ATOM 1873 C CA . ARG A 1 246 ? 16.703 -22.969 -1.924 1 86.25 246 ARG A CA 1
ATOM 1874 C C . ARG A 1 246 ? 15.945 -23.578 -0.747 1 86.25 246 ARG A C 1
ATOM 1876 O O . ARG A 1 246 ? 16.516 -23.766 0.332 1 86.25 246 ARG A O 1
ATOM 1883 N N . PHE A 1 247 ? 14.688 -24 -0.987 1 79.38 247 PHE A N 1
ATOM 1884 C CA . PHE A 1 247 ? 13.844 -24.547 0.072 1 79.38 247 PHE A CA 1
ATOM 1885 C C . PHE A 1 247 ? 13.695 -26.047 -0.077 1 79.38 247 PHE A C 1
ATOM 1887 O O . PHE A 1 247 ? 12.891 -26.672 0.617 1 79.38 247 PHE A O 1
ATOM 1894 N N . LEU A 1 248 ? 14.359 -26.594 -1.039 1 81.25 248 LEU A N 1
ATOM 1895 C CA . LEU A 1 248 ? 14.398 -28.031 -1.289 1 81.25 248 LEU A CA 1
ATOM 1896 C C . LEU A 1 248 ? 15.789 -28.594 -0.996 1 81.25 248 LEU A C 1
ATOM 1898 O O . LEU A 1 248 ? 16.75 -27.844 -0.85 1 81.25 248 LEU A O 1
ATOM 1902 N N . PRO A 1 249 ? 15.891 -29.922 -0.854 1 80.81 249 PRO A N 1
ATOM 1903 C CA . PRO A 1 249 ? 17.234 -30.516 -0.725 1 80.81 249 PRO A CA 1
ATOM 1904 C C . PRO A 1 249 ? 18.172 -30.094 -1.855 1 80.81 249 PRO A C 1
ATOM 1906 O O . PRO A 1 249 ? 17.719 -29.844 -2.979 1 80.81 249 PRO A O 1
ATOM 1909 N N . PRO A 1 250 ? 19.438 -29.953 -1.539 1 84 250 PRO A N 1
ATOM 1910 C CA . PRO A 1 250 ? 20.391 -29.469 -2.533 1 84 250 PRO A CA 1
ATOM 1911 C C . PRO A 1 250 ? 20.344 -30.266 -3.842 1 84 250 PRO A C 1
ATOM 1913 O O . PRO A 1 250 ? 20.625 -29.703 -4.91 1 84 250 PRO A O 1
ATOM 1916 N N . GLU A 1 251 ? 20.047 -31.516 -3.805 1 82.44 251 GLU A N 1
ATOM 1917 C CA . GLU A 1 251 ? 20 -32.375 -5 1 82.44 251 GLU A CA 1
ATOM 1918 C C . GLU A 1 251 ? 18.734 -32.094 -5.805 1 82.44 251 GLU A C 1
ATOM 1920 O O . GLU A 1 251 ? 18.609 -32.531 -6.945 1 82.44 251 GLU A O 1
ATOM 1925 N N . GLY A 1 252 ? 17.875 -31.344 -5.285 1 83.12 252 GLY A N 1
ATOM 1926 C CA . GLY A 1 252 ? 16.594 -31.094 -5.93 1 83.12 252 GLY A CA 1
ATOM 1927 C C . GLY A 1 252 ? 15.625 -32.25 -5.793 1 83.12 252 GLY A C 1
ATOM 1928 O O . GLY A 1 252 ? 15.93 -33.25 -5.156 1 83.12 252 GLY A O 1
ATOM 1929 N N . LEU A 1 253 ? 14.43 -31.984 -6.328 1 78.88 253 LEU A N 1
ATOM 1930 C CA . LEU A 1 253 ? 13.391 -33 -6.348 1 78.88 253 LEU A CA 1
ATOM 1931 C C . LEU A 1 253 ? 13.164 -33.531 -7.766 1 78.88 253 LEU A C 1
ATOM 1933 O O . LEU A 1 253 ? 13 -32.75 -8.703 1 78.88 253 LEU A O 1
ATOM 1937 N N . PHE A 1 254 ? 13.234 -34.844 -7.875 1 79.19 254 PHE A N 1
ATOM 1938 C CA . PHE A 1 254 ? 12.922 -35.438 -9.164 1 79.19 254 PHE A CA 1
ATOM 1939 C C . PHE A 1 254 ? 11.414 -35.562 -9.344 1 79.19 254 PHE A C 1
ATOM 1941 O O . PHE A 1 254 ? 10.727 -36.125 -8.477 1 79.19 254 PHE A O 1
ATOM 1948 N N . ILE A 1 255 ? 10.969 -34.938 -10.344 1 76 255 ILE A N 1
ATOM 1949 C CA . ILE A 1 255 ? 9.555 -35.031 -10.688 1 76 255 ILE A CA 1
ATOM 1950 C C . ILE A 1 255 ? 9.391 -35.906 -11.938 1 76 255 ILE A C 1
ATOM 1952 O O . ILE A 1 255 ? 9.852 -35.531 -13.016 1 76 255 ILE A O 1
ATOM 1956 N N . GLY A 1 256 ? 8.938 -37.219 -11.766 1 67.69 256 GLY A N 1
ATOM 1957 C CA . GLY A 1 256 ? 8.82 -38.219 -12.828 1 67.69 256 GLY A CA 1
ATOM 1958 C C . GLY A 1 256 ? 7.613 -38 -13.719 1 67.69 256 GLY A C 1
ATOM 1959 O O . GLY A 1 256 ? 6.582 -37.5 -13.258 1 67.69 256 GLY A O 1
ATOM 1960 N N . GLY A 1 257 ? 7.801 -37.75 -15.078 1 59.53 257 GLY A N 1
ATOM 1961 C CA . GLY A 1 257 ? 6.73 -37.625 -16.062 1 59.53 257 GLY A CA 1
ATOM 1962 C C . GLY A 1 257 ? 5.828 -38.844 -16.109 1 59.53 257 GLY A C 1
ATOM 1963 O O . GLY A 1 257 ? 4.938 -38.906 -16.953 1 59.53 257 GLY A O 1
ATOM 1964 N N . GLY A 1 258 ? 5.422 -39.375 -14.945 1 46.88 258 GLY A N 1
ATOM 1965 C CA . GLY A 1 258 ? 4.656 -40.594 -15.062 1 46.88 258 GLY A CA 1
ATOM 1966 C C . GLY A 1 258 ? 4.609 -41.156 -16.469 1 46.88 258 GLY A C 1
ATOM 1967 O O . GLY A 1 258 ? 3.963 -40.562 -17.344 1 46.88 258 GLY A O 1
ATOM 1968 N N . ILE A 1 259 ? 5.602 -41.625 -17.203 1 36.16 259 ILE A N 1
ATOM 1969 C CA . ILE A 1 259 ? 5.387 -42.344 -18.453 1 36.16 259 ILE A CA 1
ATOM 1970 C C . ILE A 1 259 ? 4.262 -43.375 -18.281 1 36.16 259 ILE A C 1
ATOM 1972 O O . ILE A 1 259 ? 4.234 -44.125 -17.297 1 36.16 259 ILE A O 1
ATOM 1976 N N . GLY A 1 260 ? 3.031 -43 -18.766 1 28.59 260 GLY A N 1
ATOM 1977 C CA . GLY A 1 260 ? 2.184 -44.125 -19.109 1 28.59 260 GLY A CA 1
ATOM 1978 C C . GLY A 1 260 ? 2.939 -45.25 -19.781 1 28.59 260 GLY A C 1
ATOM 1979 O O . GLY A 1 260 ? 3.975 -45.031 -20.406 1 28.59 260 GLY A O 1
ATOM 1980 N N . MET B 1 1 ? 6.152 40.594 20.766 1 24.45 1 MET B N 1
ATOM 1981 C CA . MET B 1 1 ? 4.996 39.75 20.484 1 24.45 1 MET B CA 1
ATOM 1982 C C . MET B 1 1 ? 5.281 38.281 20.844 1 24.45 1 MET B C 1
ATOM 1984 O O . MET B 1 1 ? 6.262 37.719 20.375 1 24.45 1 MET B O 1
ATOM 1988 N N . ARG B 1 2 ? 4.855 37.906 22 1 29.48 2 ARG B N 1
ATOM 1989 C CA . ARG B 1 2 ? 5.352 36.75 22.719 1 29.48 2 ARG B CA 1
ATOM 1990 C C . ARG B 1 2 ? 4.918 35.438 22.016 1 29.48 2 ARG B C 1
ATOM 1992 O O . ARG B 1 2 ? 3.754 35.312 21.641 1 29.48 2 ARG B O 1
ATOM 1999 N N . ASP B 1 3 ? 5.742 34.844 21.375 1 32.31 3 ASP B N 1
ATOM 2000 C CA . ASP B 1 3 ? 5.605 33.562 20.734 1 32.31 3 ASP B CA 1
ATOM 2001 C C . ASP B 1 3 ? 5.035 32.531 21.703 1 32.31 3 ASP B C 1
ATOM 2003 O O . ASP B 1 3 ? 5.43 32.469 22.859 1 32.31 3 ASP B O 1
ATOM 2007 N N . ALA B 1 4 ? 3.721 32.281 21.703 1 37.09 4 ALA B N 1
ATOM 2008 C CA . ALA B 1 4 ? 3.156 31.281 22.594 1 37.09 4 ALA B CA 1
ATOM 2009 C C . ALA B 1 4 ? 3.869 29.938 22.438 1 37.09 4 ALA B C 1
ATOM 2011 O O . ALA B 1 4 ? 3.928 29.391 21.344 1 37.09 4 ALA B O 1
ATOM 2012 N N . CYS B 1 5 ? 4.91 29.75 23.219 1 37.12 5 CYS B N 1
ATOM 2013 C CA . CYS B 1 5 ? 5.656 28.5 23.266 1 37.12 5 CYS B CA 1
ATOM 2014 C C . CYS B 1 5 ? 4.789 27.359 23.797 1 37.12 5 CYS B C 1
ATOM 2016 O O . CYS B 1 5 ? 4.176 27.484 24.859 1 37.12 5 CYS B O 1
ATOM 2018 N N . LEU B 1 6 ? 4.184 26.562 23 1 41.47 6 LEU B N 1
ATOM 2019 C CA . LEU B 1 6 ? 3.539 25.344 23.484 1 41.47 6 LEU B CA 1
ATOM 2020 C C . LEU B 1 6 ? 4.566 24.375 24.062 1 41.47 6 LEU B C 1
ATOM 2022 O O . LEU B 1 6 ? 5.375 23.812 23.328 1 41.47 6 LEU B O 1
ATOM 2026 N N . SER B 1 7 ? 5.242 24.812 25.109 1 37.97 7 SER B N 1
ATOM 2027 C CA . SER B 1 7 ? 5.938 23.719 25.781 1 37.97 7 SER B CA 1
ATOM 2028 C C . SER B 1 7 ? 4.961 22.641 26.234 1 37.97 7 SER B C 1
ATOM 2030 O O . SER B 1 7 ? 3.918 22.938 26.812 1 37.97 7 SER B O 1
ATOM 2032 N N . MET B 1 8 ? 4.906 21.562 25.547 1 39.62 8 MET B N 1
ATOM 2033 C CA . MET B 1 8 ? 4.156 20.5 26.203 1 39.62 8 MET B CA 1
ATOM 2034 C C . MET B 1 8 ? 4.449 20.469 27.703 1 39.62 8 MET B C 1
ATOM 2036 O O . MET B 1 8 ? 5.582 20.219 28.109 1 39.62 8 MET B O 1
ATOM 2040 N N . PRO B 1 9 ? 3.877 21.328 28.531 1 35.22 9 PRO B N 1
ATOM 2041 C CA . PRO B 1 9 ? 4.258 21.609 29.922 1 35.22 9 PRO B CA 1
ATOM 2042 C C . PRO B 1 9 ? 4.516 20.344 30.719 1 35.22 9 PRO B C 1
ATOM 2044 O O . PRO B 1 9 ? 3.83 19.344 30.531 1 35.22 9 PRO B O 1
ATOM 2047 N N . ASP B 1 10 ? 5.816 19.984 31.078 1 35.69 10 ASP B N 1
ATOM 2048 C CA . ASP B 1 10 ? 5.941 19.047 32.188 1 35.69 10 ASP B CA 1
ATOM 2049 C C . ASP B 1 10 ? 4.871 19.297 33.25 1 35.69 10 ASP B C 1
ATOM 2051 O O . ASP B 1 10 ? 4.559 18.406 34.031 1 35.69 10 ASP B O 1
ATOM 2055 N N . GLN B 1 11 ? 4.91 20.562 33.969 1 32.22 11 GLN B N 1
ATOM 2056 C CA . GLN B 1 11 ? 4.152 20.859 35.156 1 32.22 11 GLN B CA 1
ATOM 2057 C C . GLN B 1 11 ? 2.918 21.688 34.844 1 32.22 11 GLN B C 1
ATOM 2059 O O . GLN B 1 11 ? 2.971 22.594 34 1 32.22 11 GLN B O 1
ATOM 2064 N N . PRO B 1 12 ? 1.693 21.203 35.188 1 34.03 12 PRO B N 1
ATOM 2065 C CA . PRO B 1 12 ? 0.467 22 35.156 1 34.03 12 PRO B CA 1
ATOM 2066 C C . PRO B 1 12 ? 0.694 23.438 35.656 1 34.03 12 PRO B C 1
ATOM 2068 O O . PRO B 1 12 ? 1.226 23.641 36.75 1 34.03 12 PRO B O 1
ATOM 2071 N N . SER B 1 13 ? 1.388 24.328 34.969 1 33.62 13 SER B N 1
ATOM 2072 C CA . SER B 1 13 ? 1.364 25.625 35.656 1 33.62 13 SER B CA 1
ATOM 2073 C C . SER B 1 13 ? -0.035 25.969 36.156 1 33.62 13 SER B C 1
ATOM 2075 O O . SER B 1 13 ? -1.024 25.406 35.656 1 33.62 13 SER B O 1
ATOM 2077 N N . GLU B 1 14 ? -0.147 27.078 37.062 1 32.91 14 GLU B N 1
ATOM 2078 C CA . GLU B 1 14 ? -1.283 27.672 37.75 1 32.91 14 GLU B CA 1
ATOM 2079 C C . GLU B 1 14 ? -2.439 27.938 36.781 1 32.91 14 GLU B C 1
ATOM 2081 O O . GLU B 1 14 ? -2.221 28.266 35.625 1 32.91 14 GLU B O 1
ATOM 2086 N N . THR B 1 15 ? -3.682 27.547 37.156 1 37 15 THR B N 1
ATOM 2087 C CA . THR B 1 15 ? -5.062 27.641 36.688 1 37 15 THR B CA 1
ATOM 2088 C C . THR B 1 15 ? -5.336 29.016 36.094 1 37 15 THR B C 1
ATOM 2090 O O . THR B 1 15 ? -5.543 30 36.812 1 37 15 THR B O 1
ATOM 2093 N N . ALA B 1 16 ? -4.496 29.484 35.219 1 39.34 16 ALA B N 1
ATOM 2094 C CA . ALA B 1 16 ? -5.117 30.688 34.688 1 39.34 16 ALA B CA 1
ATOM 2095 C C . ALA B 1 16 ? -6.594 30.453 34.375 1 39.34 16 ALA B C 1
ATOM 2097 O O . ALA B 1 16 ? -6.945 29.469 33.719 1 39.34 16 ALA B O 1
ATOM 2098 N N . VAL B 1 17 ? -7.48 30.938 35.156 1 38.06 17 VAL B N 1
ATOM 2099 C CA . VAL B 1 17 ? -8.93 31.031 35 1 38.06 17 VAL B CA 1
ATOM 2100 C C . VAL B 1 17 ? -9.281 31.5 33.594 1 38.06 17 VAL B C 1
ATOM 2102 O O . VAL B 1 17 ? -9.062 32.656 33.25 1 38.06 17 VAL B O 1
ATOM 2105 N N . PHE B 1 18 ? -9.039 30.734 32.562 1 45.84 18 PHE B N 1
ATOM 2106 C CA . PHE B 1 18 ? -9.516 31.078 31.219 1 45.84 18 PHE B CA 1
ATOM 2107 C C . PHE B 1 18 ? -11.031 31.266 31.234 1 45.84 18 PHE B C 1
ATOM 2109 O O . PHE B 1 18 ? -11.742 30.625 32 1 45.84 18 PHE B O 1
ATOM 2116 N N . PRO B 1 19 ? -11.477 32.344 30.562 1 51.09 19 PRO B N 1
ATOM 2117 C CA . PRO B 1 19 ? -12.938 32.469 30.547 1 51.09 19 PRO B CA 1
ATOM 2118 C C . PRO B 1 19 ? -13.625 31.234 29.953 1 51.09 19 PRO B C 1
ATOM 2120 O O . PRO B 1 19 ? -13.086 30.609 29.047 1 51.09 19 PRO B O 1
ATOM 2123 N N . PRO B 1 20 ? -14.484 30.547 30.641 1 54.66 20 PRO B N 1
ATOM 2124 C CA . PRO B 1 20 ? -15.281 29.375 30.266 1 54.66 20 PRO B CA 1
ATOM 2125 C C . PRO B 1 20 ? -15.805 29.453 28.828 1 54.66 20 PRO B C 1
ATOM 2127 O O . PRO B 1 20 ? -16.141 28.422 28.234 1 54.66 20 PRO B O 1
ATOM 2130 N N . ASP B 1 21 ? -15.727 30.719 28.062 1 62.97 21 ASP B N 1
ATOM 2131 C CA . ASP B 1 21 ? -16.625 30.875 26.922 1 62.97 21 ASP B CA 1
ATOM 2132 C C . ASP B 1 21 ? -15.836 31.016 25.625 1 62.97 21 ASP B C 1
ATOM 2134 O O . ASP B 1 21 ? -16.391 31.391 24.594 1 62.97 21 ASP B O 1
ATOM 2138 N N . GLY B 1 22 ? -14.531 30.75 25.547 1 74.31 22 GLY B N 1
ATOM 2139 C CA . GLY B 1 22 ? -13.906 30.969 24.25 1 74.31 22 GLY B CA 1
ATOM 2140 C C . GLY B 1 22 ? -14 29.781 23.328 1 74.31 22 GLY B C 1
ATOM 2141 O O . GLY B 1 22 ? -14.523 28.734 23.703 1 74.31 22 GLY B O 1
ATOM 2142 N N . PRO B 1 23 ? -13.672 30 22.031 1 85.94 23 PRO B N 1
ATOM 2143 C CA . PRO B 1 23 ? -13.711 28.891 21.062 1 85.94 23 PRO B CA 1
ATOM 2144 C C . PRO B 1 23 ? -12.828 27.719 21.484 1 85.94 23 PRO B C 1
ATOM 2146 O O . PRO B 1 23 ? -11.82 27.922 22.172 1 85.94 23 PRO B O 1
ATOM 2149 N N . SER B 1 24 ? -13.273 26.594 21.281 1 89.25 24 SER B N 1
ATOM 2150 C CA . SER B 1 24 ? -12.531 25.359 21.547 1 89.25 24 SER B CA 1
ATOM 2151 C C . SER B 1 24 ? -12.484 24.453 20.328 1 89.25 24 SER B C 1
ATOM 2153 O O . SER B 1 24 ? -13.438 24.406 19.547 1 89.25 24 SER B O 1
ATOM 2155 N N . PHE B 1 25 ? -11.328 23.859 20.156 1 91.38 25 PHE B N 1
ATOM 2156 C CA . PHE B 1 25 ? -11.125 22.906 19.078 1 91.38 25 PHE B CA 1
ATOM 2157 C C . PHE B 1 25 ? -10.594 21.578 19.625 1 91.38 25 PHE B C 1
ATOM 2159 O O . PHE B 1 25 ? -9.844 21.562 20.609 1 91.38 25 PHE B O 1
ATOM 2166 N N . ARG B 1 26 ? -11.023 20.5 19.016 1 91.06 26 ARG B N 1
ATOM 2167 C CA . ARG B 1 26 ? -10.484 19.188 19.375 1 91.06 26 ARG B CA 1
ATOM 2168 C C . ARG B 1 26 ? -9.758 18.562 18.188 1 91.06 26 ARG B C 1
ATOM 2170 O O . ARG B 1 26 ? -10.328 18.438 17.094 1 91.06 26 ARG B O 1
ATOM 2177 N N . ILE B 1 27 ? -8.5 18.281 18.406 1 92.38 27 ILE B N 1
ATOM 2178 C CA . ILE B 1 27 ? -7.668 17.594 17.438 1 92.38 27 ILE B CA 1
ATOM 2179 C C . ILE B 1 27 ? -7.02 16.375 18.078 1 92.38 27 ILE B C 1
ATOM 2181 O O . ILE B 1 27 ? -6.156 16.5 18.953 1 92.38 27 ILE B O 1
ATOM 2185 N N . ASP B 1 28 ? -7.398 15.195 17.672 1 88.94 28 ASP B N 1
ATOM 2186 C CA . ASP B 1 28 ? -6.797 13.977 18.219 1 88.94 28 ASP B CA 1
ATOM 2187 C C . ASP B 1 28 ? -5.723 13.438 17.281 1 88.94 28 ASP B C 1
ATOM 2189 O O . ASP B 1 28 ? -4.531 13.523 17.562 1 88.94 28 ASP B O 1
ATOM 2193 N N . TRP B 1 29 ? -6.172 13.102 16.062 1 90.88 29 TRP B N 1
ATOM 2194 C CA . TRP B 1 29 ? -5.238 12.586 15.07 1 90.88 29 TRP B CA 1
ATOM 2195 C C . TRP B 1 29 ? -4.637 13.719 14.25 1 90.88 29 TRP B C 1
ATOM 2197 O O . TRP B 1 29 ? -5.312 14.703 13.945 1 90.88 29 TRP B O 1
ATOM 2207 N N . GLY B 1 30 ? -3.383 13.547 13.93 1 95.38 30 GLY B N 1
ATOM 2208 C CA . GLY B 1 30 ? -2.703 14.562 13.133 1 95.38 30 GLY B CA 1
ATOM 2209 C C . GLY B 1 30 ? -2.246 15.75 13.953 1 95.38 30 GLY B C 1
ATOM 2210 O O . GLY B 1 30 ? -1.756 16.734 13.398 1 95.38 30 GLY B O 1
ATOM 2211 N N . LEU B 1 31 ? -2.322 15.656 15.305 1 93.12 31 LEU B N 1
ATOM 2212 C CA . LEU B 1 31 ? -2.062 16.781 16.188 1 93.12 31 LEU B CA 1
ATOM 2213 C C . LEU B 1 31 ? -0.624 17.266 16.047 1 93.12 31 LEU B C 1
ATOM 2215 O O . LEU B 1 31 ? -0.382 18.469 15.836 1 93.12 31 LEU B O 1
ATOM 2219 N N . GLN B 1 32 ? 0.336 16.375 16.156 1 93.75 32 GLN B N 1
ATOM 2220 C CA . GLN B 1 32 ? 1.743 16.766 16.078 1 93.75 32 GLN B CA 1
ATOM 2221 C C . GLN B 1 32 ? 2.053 17.422 14.734 1 93.75 32 GLN B C 1
ATOM 2223 O O . GLN B 1 32 ? 2.771 18.422 14.68 1 93.75 32 GLN B O 1
ATOM 2228 N N . GLY B 1 33 ? 1.486 16.859 13.672 1 96.75 33 GLY B N 1
ATOM 2229 C CA . GLY B 1 33 ? 1.69 17.422 12.352 1 96.75 33 GLY B CA 1
ATOM 2230 C C . GLY B 1 33 ? 1.132 18.828 12.211 1 96.75 33 GLY B C 1
ATOM 2231 O O . GLY B 1 33 ? 1.785 19.703 11.648 1 96.75 33 GLY B O 1
ATOM 2232 N N . LEU B 1 34 ? -0.048 18.953 12.711 1 96.12 34 LEU B N 1
ATOM 2233 C CA . LEU B 1 34 ? -0.708 20.25 12.609 1 96.12 34 LEU B CA 1
ATOM 2234 C C . LEU B 1 34 ? 0.059 21.312 13.391 1 96.12 34 LEU B C 1
ATOM 2236 O O . LEU B 1 34 ? 0.284 22.422 12.891 1 96.12 34 LEU B O 1
ATOM 2240 N N . LEU B 1 35 ? 0.472 20.984 14.602 1 92.69 35 LEU B N 1
ATOM 2241 C CA . LEU B 1 35 ? 1.188 21.922 15.453 1 92.69 35 LEU B CA 1
ATOM 2242 C C . LEU B 1 35 ? 2.539 22.281 14.844 1 92.69 35 LEU B C 1
ATOM 2244 O O . LEU B 1 35 ? 2.939 23.453 14.859 1 92.69 35 LEU B O 1
ATOM 2248 N N . ARG B 1 36 ? 3.232 21.312 14.305 1 95.31 36 ARG B N 1
ATOM 2249 C CA . ARG B 1 36 ? 4.527 21.578 13.68 1 95.31 36 ARG B CA 1
ATOM 2250 C C . ARG B 1 36 ? 4.371 22.438 12.438 1 95.31 36 ARG B C 1
ATOM 2252 O O . ARG B 1 36 ? 5.176 23.344 12.195 1 95.31 36 ARG B O 1
ATOM 2259 N N . LEU B 1 37 ? 3.332 22.125 11.672 1 96.81 37 LEU B N 1
ATOM 2260 C CA . LEU B 1 37 ? 3.041 22.906 10.477 1 96.81 37 LEU B CA 1
ATOM 2261 C C . LEU B 1 37 ? 2.859 24.391 10.828 1 96.81 37 LEU B C 1
ATOM 2263 O O . LEU B 1 37 ? 3.486 25.25 10.211 1 96.81 37 LEU B O 1
ATOM 2267 N N . VAL B 1 38 ? 2.07 24.656 11.789 1 93.56 38 VAL B N 1
ATOM 2268 C CA . VAL B 1 38 ? 1.726 26.016 12.164 1 93.56 38 VAL B CA 1
ATOM 2269 C C . VAL B 1 38 ? 2.93 26.703 12.82 1 93.56 38 VAL B C 1
ATOM 2271 O O . VAL B 1 38 ? 3.166 27.891 12.609 1 93.56 38 VAL B O 1
ATOM 2274 N N . ASP B 1 39 ? 3.686 25.922 13.523 1 90.31 39 ASP B N 1
ATOM 2275 C CA . ASP B 1 39 ? 4.84 26.438 14.25 1 90.31 39 ASP B CA 1
ATOM 2276 C C . ASP B 1 39 ? 5.977 26.797 13.305 1 90.31 39 ASP B C 1
ATOM 2278 O O . ASP B 1 39 ? 6.641 27.828 13.484 1 90.31 39 ASP B O 1
ATOM 2282 N N . SER B 1 40 ? 6.16 26.078 12.312 1 94.44 40 SER B N 1
ATOM 2283 C CA . SER B 1 40 ? 7.453 26.109 11.641 1 94.44 40 SER B CA 1
ATOM 2284 C C . SER B 1 40 ? 7.32 26.641 10.211 1 94.44 40 SER B C 1
ATOM 2286 O O . SER B 1 40 ? 8.328 26.922 9.555 1 94.44 40 SER B O 1
ATOM 2288 N N . TYR B 1 41 ? 6.086 26.844 9.75 1 95.62 41 TYR B N 1
ATOM 2289 C CA . TYR B 1 41 ? 5.914 27.25 8.367 1 95.62 41 TYR B CA 1
ATOM 2290 C C . TYR B 1 41 ? 4.988 28.469 8.266 1 95.62 41 TYR B C 1
ATOM 2292 O O . TYR B 1 41 ? 4.008 28.562 9.008 1 95.62 41 TYR B O 1
ATOM 2300 N N . GLU B 1 42 ? 5.344 29.375 7.371 1 94.69 42 GLU B N 1
ATOM 2301 C CA . GLU B 1 42 ? 4.465 30.469 7.004 1 94.69 42 GLU B CA 1
ATOM 2302 C C . GLU B 1 42 ? 3.639 30.141 5.766 1 94.69 42 GLU B C 1
ATOM 2304 O O . GLU B 1 42 ? 4.18 29.672 4.758 1 94.69 42 GLU B O 1
ATOM 2309 N N . PHE B 1 43 ? 2.359 30.312 5.852 1 97.12 43 PHE B N 1
ATOM 2310 C CA . PHE B 1 43 ? 1.461 30 4.746 1 97.12 43 PHE B CA 1
ATOM 2311 C C . PHE B 1 43 ? 0.136 30.734 4.898 1 97.12 43 PHE B C 1
ATOM 2313 O O . PHE B 1 43 ? -0.194 31.219 5.984 1 97.12 43 PHE B O 1
ATOM 2320 N N . ARG B 1 44 ? -0.564 30.812 3.783 1 97.69 44 ARG B N 1
ATOM 2321 C CA . ARG B 1 44 ? -1.86 31.484 3.791 1 97.69 44 ARG B CA 1
ATOM 2322 C C . ARG B 1 44 ? -2.967 30.531 3.33 1 97.69 44 ARG B C 1
ATOM 2324 O O . ARG B 1 44 ? -4.02 30.453 3.967 1 97.69 44 ARG B O 1
ATOM 2331 N N . THR B 1 45 ? -2.74 29.828 2.217 1 98.75 45 THR B N 1
ATOM 2332 C CA . THR B 1 45 ? -3.773 29 1.618 1 98.75 45 THR B CA 1
ATOM 2333 C C . THR B 1 45 ? -3.521 27.516 1.928 1 98.75 45 THR B C 1
ATOM 2335 O O . THR B 1 45 ? -2.375 27.062 1.934 1 98.75 45 THR B O 1
ATOM 2338 N N . VAL B 1 46 ? -4.609 26.797 2.305 1 98.88 46 VAL B N 1
ATOM 2339 C CA . VAL B 1 46 ? -4.52 25.391 2.668 1 98.88 46 VAL B CA 1
ATOM 2340 C C . VAL B 1 46 ? -5.59 24.594 1.919 1 98.88 46 VAL B C 1
ATOM 2342 O O . VAL B 1 46 ? -6.75 25 1.858 1 98.88 46 VAL B O 1
ATOM 2345 N N . LEU B 1 47 ? -5.199 23.547 1.247 1 98.88 47 LEU B N 1
ATOM 2346 C CA . LEU B 1 47 ? -6.129 22.516 0.81 1 98.88 47 LEU B CA 1
ATOM 2347 C C . LEU B 1 47 ? -6.199 21.391 1.824 1 98.88 47 LEU B C 1
ATOM 2349 O O . LEU B 1 47 ? -5.199 20.703 2.062 1 98.88 47 LEU B O 1
ATOM 2353 N N . ASP B 1 48 ? -7.336 21.234 2.465 1 98.5 48 ASP B N 1
ATOM 2354 C CA . ASP B 1 48 ? -7.57 20.141 3.414 1 98.5 48 ASP B CA 1
ATOM 2355 C C . ASP B 1 48 ? -8.234 18.953 2.73 1 98.5 48 ASP B C 1
ATOM 2357 O O . ASP B 1 48 ? -9.453 18.938 2.545 1 98.5 48 ASP B O 1
ATOM 2361 N N . VAL B 1 49 ? -7.434 17.938 2.418 1 97.75 49 VAL B N 1
ATOM 2362 C CA . VAL B 1 49 ? -7.879 16.75 1.687 1 97.75 49 VAL B CA 1
ATOM 2363 C C . VAL B 1 49 ? -8.438 15.719 2.662 1 97.75 49 VAL B C 1
ATOM 2365 O O . VAL B 1 49 ? -7.75 15.312 3.604 1 97.75 49 VAL B O 1
ATOM 2368 N N . GLY B 1 50 ? -9.609 15.203 2.375 1 95 50 GLY B N 1
ATOM 2369 C CA . GLY B 1 50 ? -10.266 14.367 3.365 1 95 50 GLY B CA 1
ATOM 2370 C C . GLY B 1 50 ? -10.547 15.086 4.668 1 95 50 GLY B C 1
ATOM 2371 O O . GLY B 1 50 ? -10.148 14.633 5.738 1 95 50 GLY B O 1
ATOM 2372 N N . SER B 1 51 ? -11.328 16.094 4.594 1 95 51 SER B N 1
ATOM 2373 C CA . SER B 1 51 ? -11.445 17.047 5.695 1 95 51 SER B CA 1
ATOM 2374 C C . SER B 1 51 ? -12.328 16.5 6.812 1 95 51 SER B C 1
ATOM 2376 O O . SER B 1 51 ? -12.344 17.031 7.922 1 95 51 SER B O 1
ATOM 2378 N N . GLY B 1 52 ? -13.062 15.469 6.559 1 90.44 52 GLY B N 1
ATOM 2379 C CA . GLY B 1 52 ? -13.906 14.867 7.582 1 90.44 52 GLY B CA 1
ATOM 2380 C C . GLY B 1 52 ? -14.828 15.875 8.25 1 90.44 52 GLY B C 1
ATOM 2381 O O . GLY B 1 52 ? -15.516 16.641 7.57 1 90.44 52 GLY B O 1
ATOM 2382 N N . GLY B 1 53 ? -14.906 15.828 9.562 1 88.31 53 GLY B N 1
ATOM 2383 C CA . GLY B 1 53 ? -15.781 16.719 10.32 1 88.31 53 GLY B CA 1
ATOM 2384 C C . GLY B 1 53 ? -15.352 18.172 10.266 1 88.31 53 GLY B C 1
ATOM 2385 O O . GLY B 1 53 ? -16.047 19.047 10.766 1 88.31 53 GLY B O 1
ATOM 2386 N N . GLY B 1 54 ? -14.234 18.453 9.641 1 93.19 54 GLY B N 1
ATOM 2387 C CA . GLY B 1 54 ? -13.781 19.812 9.422 1 93.19 54 GLY B CA 1
ATOM 2388 C C . GLY B 1 54 ? -13.062 20.406 10.617 1 93.19 54 GLY B C 1
ATOM 2389 O O . GLY B 1 54 ? -12.828 21.625 10.672 1 93.19 54 GLY B O 1
ATOM 2390 N N . ASP B 1 55 ? -12.703 19.625 11.586 1 92.69 55 ASP B N 1
ATOM 2391 C CA . ASP B 1 55 ? -12.094 20.125 12.82 1 92.69 55 ASP B CA 1
ATOM 2392 C C . ASP B 1 55 ? -10.758 20.797 12.547 1 92.69 55 ASP B C 1
ATOM 2394 O O . ASP B 1 55 ? -10.484 21.875 13.078 1 92.69 55 ASP B O 1
ATOM 2398 N N . HIS B 1 56 ? -9.984 20.234 11.719 1 96.75 56 HIS B N 1
ATOM 2399 C CA . HIS B 1 56 ? -8.688 20.812 11.391 1 96.75 56 HIS B CA 1
ATOM 2400 C C . HIS B 1 56 ? -8.852 22.125 10.609 1 96.75 56 HIS B C 1
ATOM 2402 O O . HIS B 1 56 ? -8.172 23.109 10.891 1 96.75 56 HIS B O 1
ATOM 2408 N N . ALA B 1 57 ? -9.773 22.078 9.672 1 97.38 57 ALA B N 1
ATOM 2409 C CA . ALA B 1 57 ? -10.039 23.25 8.859 1 97.38 57 ALA B CA 1
ATOM 2410 C C . ALA B 1 57 ? -10.531 24.422 9.711 1 97.38 57 ALA B C 1
ATOM 2412 O O . ALA B 1 57 ? -10.117 25.562 9.516 1 97.38 57 ALA B O 1
ATOM 2413 N N . ARG B 1 58 ? -11.391 24.141 10.641 1 95.75 58 ARG B N 1
ATOM 2414 C CA . ARG B 1 58 ? -11.93 25.172 11.516 1 95.75 58 ARG B CA 1
ATOM 2415 C C . ARG B 1 58 ? -10.82 25.844 12.328 1 95.75 58 ARG B C 1
ATOM 2417 O O . ARG B 1 58 ? -10.797 27.062 12.484 1 95.75 58 ARG B O 1
ATOM 2424 N N . LEU B 1 59 ? -9.961 25.031 12.867 1 94 59 LEU B N 1
ATOM 2425 C CA . LEU B 1 59 ? -8.852 25.578 13.641 1 94 59 LEU B CA 1
ATOM 2426 C C . LEU B 1 59 ? -7.949 26.438 12.758 1 94 59 LEU B C 1
ATOM 2428 O O . LEU B 1 59 ? -7.578 27.562 13.141 1 94 59 LEU B O 1
ATOM 2432 N N . LEU B 1 60 ? -7.621 25.984 11.586 1 96.06 60 LEU B N 1
ATOM 2433 C CA . LEU B 1 60 ? -6.738 26.703 10.688 1 96.06 60 LEU B CA 1
ATOM 2434 C C . LEU B 1 60 ? -7.379 28.031 10.25 1 96.06 60 LEU B C 1
ATOM 2436 O O . LEU B 1 60 ? -6.699 29.047 10.172 1 96.06 60 LEU B O 1
ATOM 2440 N N . ARG B 1 61 ? -8.656 28 9.984 1 96.12 61 ARG B N 1
ATOM 2441 C CA . ARG B 1 61 ? -9.367 29.234 9.648 1 96.12 61 ARG B CA 1
ATOM 2442 C C . ARG B 1 61 ? -9.352 30.203 10.82 1 96.12 61 ARG B C 1
ATOM 2444 O O . ARG B 1 61 ? -9.203 31.406 10.633 1 96.12 61 ARG B O 1
ATOM 2451 N N . HIS B 1 62 ? -9.523 29.609 12 1 92.69 62 HIS B N 1
ATOM 2452 C CA . HIS B 1 62 ? -9.547 30.422 13.211 1 92.69 62 HIS B CA 1
ATOM 2453 C C . HIS B 1 62 ? -8.234 31.188 13.383 1 92.69 62 HIS B C 1
ATOM 2455 O O . HIS B 1 62 ? -8.227 32.312 13.883 1 92.69 62 HIS B O 1
ATOM 2461 N N . ILE B 1 63 ? -7.16 30.594 12.953 1 90.69 63 ILE B N 1
ATOM 2462 C CA . ILE B 1 63 ? -5.875 31.266 13.141 1 90.69 63 ILE B CA 1
ATOM 2463 C C . ILE B 1 63 ? -5.504 32.031 11.875 1 90.69 63 ILE B C 1
ATOM 2465 O O . ILE B 1 63 ? -4.332 32.344 11.641 1 90.69 63 ILE B O 1
ATOM 2469 N N . GLY B 1 64 ? -6.457 32.281 10.977 1 92.81 64 GLY B N 1
ATOM 2470 C CA . GLY B 1 64 ? -6.312 33.281 9.93 1 92.81 64 GLY B CA 1
ATOM 2471 C C . GLY B 1 64 ? -5.957 32.688 8.578 1 92.81 64 GLY B C 1
ATOM 2472 O O . GLY B 1 64 ? -5.582 33.406 7.652 1 92.81 64 GLY B O 1
ATOM 2473 N N . LYS B 1 65 ? -6.031 31.391 8.422 1 96.44 65 LYS B N 1
ATOM 2474 C CA . LYS B 1 65 ? -5.688 30.766 7.145 1 96.44 65 LYS B CA 1
ATOM 2475 C C . LYS B 1 65 ? -6.914 30.656 6.242 1 96.44 65 LYS B C 1
ATOM 2477 O O . LYS B 1 65 ? -8.047 30.609 6.727 1 96.44 65 LYS B O 1
ATOM 2482 N N . GLU B 1 66 ? -6.672 30.672 4.93 1 98.44 66 GLU B N 1
ATOM 2483 C CA . GLU B 1 66 ? -7.695 30.391 3.928 1 98.44 66 GLU B CA 1
ATOM 2484 C C . GLU B 1 66 ? -7.715 28.906 3.568 1 98.44 66 GLU B C 1
ATOM 2486 O O . GLU B 1 66 ? -6.809 28.406 2.895 1 98.44 66 GLU B O 1
ATOM 2491 N N . VAL B 1 67 ? -8.805 28.234 3.988 1 98.56 67 VAL B N 1
ATOM 2492 C CA . VAL B 1 67 ? -8.836 26.781 3.855 1 98.56 67 VAL B CA 1
ATOM 2493 C C . VAL B 1 67 ? -9.938 26.375 2.877 1 98.56 67 VAL B C 1
ATOM 2495 O O . VAL B 1 67 ? -11.078 26.812 2.996 1 98.56 67 VAL B O 1
ATOM 2498 N N . VAL B 1 68 ? -9.594 25.594 1.868 1 98.62 68 VAL B N 1
ATOM 2499 C CA . VAL B 1 68 ? -10.539 24.875 1.025 1 98.62 68 VAL B CA 1
ATOM 2500 C C . VAL B 1 68 ? -10.562 23.406 1.414 1 98.62 68 VAL B C 1
ATOM 2502 O O . VAL B 1 68 ? -9.516 22.766 1.504 1 98.62 68 VAL B O 1
ATOM 2505 N N . THR B 1 69 ? -11.758 22.891 1.665 1 98 69 THR B N 1
ATOM 2506 C CA . THR B 1 69 ? -11.898 21.516 2.094 1 98 69 THR B CA 1
ATOM 2507 C C . THR B 1 69 ? -12.438 20.641 0.958 1 98 69 THR B C 1
ATOM 2509 O O . THR B 1 69 ? -13.234 21.109 0.145 1 98 69 THR B O 1
ATOM 2512 N N . VAL B 1 70 ? -11.969 19.391 0.913 1 96.75 70 VAL B N 1
ATOM 2513 C CA . VAL B 1 70 ? -12.477 18.391 -0.022 1 96.75 70 VAL B CA 1
ATOM 2514 C C . VAL B 1 70 ? -12.797 17.094 0.726 1 96.75 70 VAL B C 1
ATOM 2516 O O . VAL B 1 70 ? -11.953 16.562 1.453 1 96.75 70 VAL B O 1
ATOM 2519 N N . ASP B 1 71 ? -13.969 16.609 0.584 1 93.19 71 ASP B N 1
ATOM 2520 C CA . ASP B 1 71 ? -14.367 15.336 1.185 1 93.19 71 ASP B CA 1
ATOM 2521 C C . ASP B 1 71 ? -15.531 14.711 0.417 1 93.19 71 ASP B C 1
ATOM 2523 O O . ASP B 1 71 ? -16.453 15.414 -0.009 1 93.19 71 ASP B O 1
ATOM 2527 N N . LEU B 1 72 ? -15.461 13.445 0.314 1 87 72 LEU B N 1
ATOM 2528 C CA . LEU B 1 72 ? -16.469 12.727 -0.454 1 87 72 LEU B CA 1
ATOM 2529 C C . LEU B 1 72 ? -17.734 12.531 0.37 1 87 72 LEU B C 1
ATOM 2531 O O . LEU B 1 72 ? -18.844 12.539 -0.174 1 87 72 LEU B O 1
ATOM 2535 N N . HIS B 1 73 ? -17.641 12.383 1.684 1 81.25 73 HIS B N 1
ATOM 2536 C CA . HIS B 1 73 ? -18.766 11.883 2.48 1 81.25 73 HIS B CA 1
ATOM 2537 C C . HIS B 1 73 ? -19.297 12.961 3.424 1 81.25 73 HIS B C 1
ATOM 2539 O O . HIS B 1 73 ? -20.422 12.875 3.896 1 81.25 73 HIS B O 1
ATOM 2545 N N . ARG B 1 74 ? -18.5 13.883 3.711 1 84.62 74 ARG B N 1
ATOM 2546 C CA . ARG B 1 74 ? -18.859 14.891 4.699 1 84.62 74 ARG B CA 1
ATOM 2547 C C . ARG B 1 74 ? -19.062 16.25 4.047 1 84.62 74 ARG B C 1
ATOM 2549 O O . ARG B 1 74 ? -18.781 16.422 2.857 1 84.62 74 ARG B O 1
ATOM 2556 N N . SER B 1 75 ? -19.609 17.125 4.836 1 87.44 75 SER B N 1
ATOM 2557 C CA . SER B 1 75 ? -19.75 18.5 4.348 1 87.44 75 SER B CA 1
ATOM 2558 C C . SER B 1 75 ? -18.391 19.156 4.145 1 87.44 75 SER B C 1
ATOM 2560 O O . SER B 1 75 ? -17.562 19.172 5.051 1 87.44 75 SER B O 1
ATOM 2562 N N . ALA B 1 76 ? -18.172 19.641 2.895 1 94.56 76 ALA B N 1
ATOM 2563 C CA . ALA B 1 76 ? -16.922 20.281 2.508 1 94.56 76 ALA B CA 1
ATOM 2564 C C . ALA B 1 76 ? -17.156 21.328 1.419 1 94.56 76 ALA B C 1
ATOM 2566 O O . ALA B 1 76 ? -18.219 21.359 0.794 1 94.56 76 ALA B O 1
ATOM 2567 N N . ASP B 1 77 ? -16.203 22.219 1.277 1 96.94 77 ASP B N 1
ATOM 2568 C CA . ASP B 1 77 ? -16.281 23.203 0.199 1 96.94 77 ASP B CA 1
ATOM 2569 C C . ASP B 1 77 ? -16.406 22.516 -1.159 1 96.94 77 ASP B C 1
ATOM 2571 O O . ASP B 1 77 ? -17.141 22.969 -2.031 1 96.94 77 ASP B O 1
ATOM 2575 N N . ILE B 1 78 ? -15.695 21.438 -1.382 1 96.62 78 ILE B N 1
ATOM 2576 C CA . ILE B 1 78 ? -15.781 20.562 -2.545 1 96.62 78 ILE B CA 1
ATOM 2577 C C . ILE B 1 78 ? -16.203 19.172 -2.107 1 96.62 78 ILE B C 1
ATOM 2579 O O . ILE B 1 78 ? -15.422 18.422 -1.515 1 96.62 78 ILE B O 1
ATOM 2583 N N . ARG B 1 79 ? -17.422 18.828 -2.393 1 93.31 79 ARG B N 1
ATOM 2584 C CA . ARG B 1 79 ? -17.922 17.5 -2.021 1 93.31 79 ARG B CA 1
ATOM 2585 C C . ARG B 1 79 ? -17.703 16.5 -3.15 1 93.31 79 ARG B C 1
ATOM 2587 O O . ARG B 1 79 ? -18.578 16.328 -4.004 1 93.31 79 ARG B O 1
ATOM 2594 N N . ALA B 1 80 ? -16.578 15.828 -3.125 1 92.38 80 ALA B N 1
ATOM 2595 C CA . ALA B 1 80 ? -16.203 14.891 -4.172 1 92.38 80 ALA B CA 1
ATOM 2596 C C . ALA B 1 80 ? -15.039 14.008 -3.713 1 92.38 80 ALA B C 1
ATOM 2598 O O . ALA B 1 80 ? -14.398 14.289 -2.701 1 92.38 80 ALA B O 1
ATOM 2599 N N . ASP B 1 81 ? -14.945 12.938 -4.406 1 91.81 81 ASP B N 1
ATOM 2600 C CA . ASP B 1 81 ? -13.68 12.219 -4.297 1 91.81 81 ASP B CA 1
ATOM 2601 C C . ASP B 1 81 ? -12.516 13.078 -4.766 1 91.81 81 ASP B C 1
ATOM 2603 O O . ASP B 1 81 ? -12.539 13.617 -5.875 1 91.81 81 ASP B O 1
ATOM 2607 N N . PHE B 1 82 ? -11.586 13.172 -3.92 1 95.62 82 PHE B N 1
ATOM 2608 C CA . PHE B 1 82 ? -10.445 14.016 -4.246 1 95.62 82 PHE B CA 1
ATOM 2609 C C . PHE B 1 82 ? -9.867 13.641 -5.605 1 95.62 82 PHE B C 1
ATOM 2611 O O . PHE B 1 82 ? -9.492 14.516 -6.395 1 95.62 82 PHE B O 1
ATOM 2618 N N . MET B 1 83 ? -9.789 12.359 -5.902 1 94.88 83 MET B N 1
ATOM 2619 C CA . MET B 1 83 ? -9.164 11.883 -7.137 1 94.88 83 MET B CA 1
ATOM 2620 C C . MET B 1 83 ? -9.977 12.312 -8.352 1 94.88 83 MET B C 1
ATOM 2622 O O . MET B 1 83 ? -9.43 12.469 -9.445 1 94.88 83 MET B O 1
ATOM 2626 N N . ASP B 1 84 ? -11.188 12.594 -8.133 1 94.12 84 ASP B N 1
ATOM 2627 C CA . ASP B 1 84 ? -12.062 12.984 -9.234 1 94.12 84 ASP B CA 1
ATOM 2628 C C . AS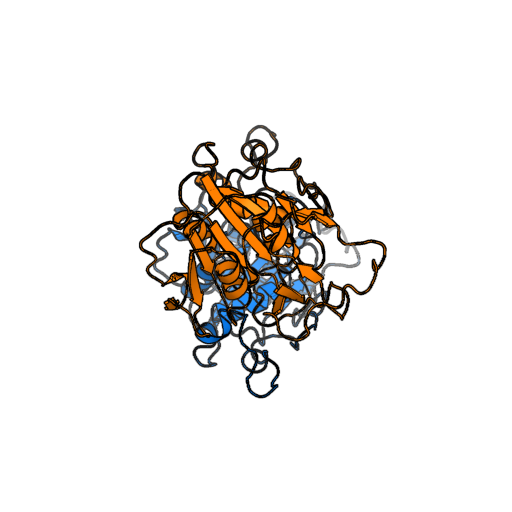P B 1 84 ? -12.359 14.477 -9.188 1 94.12 84 ASP B C 1
ATOM 2630 O O . ASP B 1 84 ? -12.945 15.031 -10.125 1 94.12 84 ASP B O 1
ATOM 2634 N N . ALA B 1 85 ? -12.031 15.094 -8.062 1 95.88 85 ALA B N 1
ATOM 2635 C CA . ALA B 1 85 ? -12.336 16.5 -7.883 1 95.88 85 ALA B CA 1
ATOM 2636 C C . ALA B 1 85 ? -11.477 17.375 -8.789 1 95.88 85 ALA B C 1
ATOM 2638 O O . ALA B 1 85 ? -10.281 17.109 -8.961 1 95.88 85 ALA B O 1
ATOM 2639 N N . ALA B 1 86 ? -12.102 18.344 -9.367 1 94.69 86 ALA B N 1
ATOM 2640 C CA . ALA B 1 86 ? -11.359 19.344 -10.133 1 94.69 86 ALA B CA 1
ATOM 2641 C C . ALA B 1 86 ? -10.797 20.438 -9.219 1 94.69 86 ALA B C 1
ATOM 2643 O O . ALA B 1 86 ? -11.539 21.266 -8.711 1 94.69 86 ALA B O 1
ATOM 2644 N N . ILE B 1 87 ? -9.594 20.328 -8.945 1 96.5 87 ILE B N 1
ATOM 2645 C CA . ILE B 1 87 ? -8.891 21.359 -8.188 1 96.5 87 ILE B CA 1
ATOM 2646 C C . ILE B 1 87 ? -8.164 22.297 -9.141 1 96.5 87 ILE B C 1
ATOM 2648 O O . ILE B 1 87 ? -7.148 21.922 -9.734 1 96.5 87 ILE B O 1
ATOM 2652 N N . ASP B 1 88 ? -8.562 23.5 -9.242 1 92.5 88 ASP B N 1
ATOM 2653 C CA . ASP B 1 88 ? -8.133 24.375 -10.328 1 92.5 88 ASP B CA 1
ATOM 2654 C C . ASP B 1 88 ? -7.109 25.391 -9.844 1 92.5 88 ASP B C 1
ATOM 2656 O O . ASP B 1 88 ? -6.832 26.375 -10.523 1 92.5 88 ASP B O 1
ATOM 2660 N N . ARG B 1 89 ? -6.633 25.312 -8.695 1 97.06 89 ARG B N 1
ATOM 2661 C CA . ARG B 1 89 ? -5.594 26.188 -8.18 1 97.06 89 ARG B CA 1
ATOM 2662 C C . ARG B 1 89 ? -4.617 25.422 -7.293 1 97.06 89 ARG B C 1
ATOM 2664 O O . ARG B 1 89 ? -4.844 24.25 -6.977 1 97.06 89 ARG B O 1
ATOM 2671 N N . THR B 1 90 ? -3.508 26.109 -7.008 1 98.5 90 THR B N 1
ATOM 2672 C CA . THR B 1 90 ? -2.504 25.547 -6.117 1 98.5 90 THR B CA 1
ATOM 2673 C C . THR B 1 90 ? -2.533 26.234 -4.758 1 98.5 90 THR B C 1
ATOM 2675 O O . THR B 1 90 ? -3.129 27.297 -4.609 1 98.5 90 THR B O 1
ATOM 2678 N N . PHE B 1 91 ? -1.953 25.609 -3.779 1 98.88 91 PHE B N 1
ATOM 2679 C CA . PHE B 1 91 ? -2.012 26.062 -2.396 1 98.88 91 PHE B CA 1
ATOM 2680 C C . PHE B 1 91 ? -0.619 26.094 -1.778 1 98.88 91 PHE B C 1
ATOM 2682 O O . PHE B 1 91 ? 0.276 25.375 -2.209 1 98.88 91 PHE B O 1
ATOM 2689 N N . ASP B 1 92 ? -0.457 26.938 -0.752 1 98.88 92 ASP B N 1
ATOM 2690 C CA . ASP B 1 92 ? 0.781 26.938 0.02 1 98.88 92 ASP B CA 1
ATOM 2691 C C . ASP B 1 92 ? 0.974 25.609 0.753 1 98.88 92 ASP B C 1
ATOM 2693 O O . ASP B 1 92 ? 2.102 25.141 0.902 1 98.88 92 ASP B O 1
ATOM 2697 N N . VAL B 1 93 ? -0.16 25.109 1.228 1 98.94 93 VAL B N 1
ATOM 2698 C CA . VAL B 1 93 ? -0.123 23.891 2.021 1 98.94 93 VAL B CA 1
ATOM 2699 C C . VAL B 1 93 ? -1.2 22.922 1.534 1 98.94 93 VAL B C 1
ATOM 2701 O O . VAL B 1 93 ? -2.328 23.328 1.25 1 98.94 93 VAL B O 1
ATOM 2704 N N . VAL B 1 94 ? -0.838 21.703 1.343 1 98.94 94 VAL B N 1
ATOM 2705 C CA . VAL B 1 94 ? -1.8 20.609 1.286 1 98.94 94 VAL B CA 1
ATOM 2706 C C . VAL B 1 94 ? -1.757 19.812 2.59 1 98.94 94 VAL B C 1
ATOM 2708 O O . VAL B 1 94 ? -0.704 19.297 2.98 1 98.94 94 VAL B O 1
ATOM 2711 N N . TRP B 1 95 ? -2.846 19.828 3.305 1 98.81 95 TRP B N 1
ATOM 2712 C CA . TRP B 1 95 ? -3.039 19.078 4.543 1 98.81 95 TRP B CA 1
ATOM 2713 C C . TRP B 1 95 ? -3.781 17.766 4.277 1 98.81 95 TRP B C 1
ATOM 2715 O O . TRP B 1 95 ? -4.898 17.781 3.756 1 98.81 95 TRP B O 1
ATOM 2725 N N . CYS B 1 96 ? -3.146 16.656 4.539 1 98.25 96 CYS B N 1
ATOM 2726 C CA . CYS B 1 96 ? -3.686 15.336 4.281 1 98.25 96 CYS B CA 1
ATOM 2727 C C . CYS B 1 96 ? -3.551 14.445 5.516 1 98.25 96 CYS B C 1
ATOM 2729 O O . CYS B 1 96 ? -2.533 13.773 5.691 1 98.25 96 CYS B O 1
ATOM 2731 N N . SER B 1 97 ? -4.547 14.398 6.332 1 96.62 97 SER B N 1
ATOM 2732 C CA . SER B 1 97 ? -4.488 13.695 7.613 1 96.62 97 SER B CA 1
ATOM 2733 C C . SER B 1 97 ? -5.441 12.508 7.641 1 96.62 97 SER B C 1
ATOM 2735 O O . SER B 1 97 ? -6.664 12.688 7.648 1 96.62 97 SER B O 1
ATOM 2737 N N . HIS B 1 98 ? -4.824 11.266 7.688 1 94.44 98 HIS B N 1
ATOM 2738 C CA . HIS B 1 98 ? -5.574 10.023 7.801 1 94.44 98 HIS B CA 1
ATOM 2739 C C . HIS B 1 98 ? -6.504 9.828 6.605 1 94.44 98 HIS B C 1
ATOM 2741 O O . HIS B 1 98 ? -7.695 9.555 6.777 1 94.44 98 HIS B O 1
ATOM 2747 N N . VAL B 1 99 ? -5.941 9.969 5.465 1 95.19 99 VAL B N 1
ATOM 2748 C CA . VAL B 1 99 ? -6.629 9.797 4.191 1 95.19 99 VAL B CA 1
ATOM 2749 C C . VAL B 1 99 ? -5.879 8.773 3.338 1 95.19 99 VAL B C 1
ATOM 2751 O O . VAL B 1 99 ? -6.496 7.895 2.73 1 95.19 99 VAL B O 1
ATOM 2754 N N . LEU B 1 100 ? -4.523 8.812 3.332 1 96.38 100 LEU B N 1
ATOM 2755 C CA . LEU B 1 100 ? -3.67 8.008 2.467 1 96.38 100 LEU B CA 1
ATOM 2756 C C . LEU B 1 100 ? -3.91 6.52 2.693 1 96.38 100 LEU B C 1
ATOM 2758 O O . LEU B 1 100 ? -3.875 5.727 1.748 1 96.38 100 LEU B O 1
ATOM 2762 N N . GLU B 1 101 ? -4.164 6.078 3.926 1 95.25 101 GLU B N 1
ATOM 2763 C CA . GLU B 1 101 ? -4.34 4.676 4.281 1 95.25 101 GLU B CA 1
ATOM 2764 C C . GLU B 1 101 ? -5.57 4.082 3.598 1 95.25 101 GLU B C 1
ATOM 2766 O O . GLU B 1 101 ? -5.699 2.861 3.496 1 95.25 101 GLU B O 1
ATOM 2771 N N . HIS B 1 102 ? -6.406 4.961 3.135 1 93.19 102 HIS B N 1
ATOM 2772 C CA . HIS B 1 102 ? -7.641 4.52 2.496 1 93.19 102 HIS B CA 1
ATOM 2773 C C . HIS B 1 102 ? -7.488 4.465 0.979 1 93.19 102 HIS B C 1
ATOM 2775 O O . HIS B 1 102 ? -8.43 4.117 0.267 1 93.19 102 HIS B O 1
ATOM 2781 N N . GLN B 1 103 ? -6.379 4.805 0.453 1 93.94 103 GLN B N 1
ATOM 2782 C CA . GLN B 1 103 ? -6.199 4.922 -0.99 1 93.94 103 GLN B CA 1
ATOM 2783 C C . GLN B 1 103 ? -5.707 3.609 -1.593 1 93.94 103 GLN B C 1
ATOM 2785 O O . GLN B 1 103 ? -4.656 3.098 -1.206 1 93.94 103 GLN B O 1
ATOM 2790 N N . ARG B 1 104 ? -6.391 3.146 -2.623 1 93.81 104 ARG B N 1
ATOM 2791 C CA . ARG B 1 104 ? -6.02 1.92 -3.32 1 93.81 104 ARG B CA 1
ATOM 2792 C C . ARG B 1 104 ? -4.879 2.17 -4.301 1 93.81 104 ARG B C 1
ATOM 2794 O O . ARG B 1 104 ? -4.227 1.229 -4.754 1 93.81 104 ARG B O 1
ATOM 2801 N N . ASN B 1 105 ? -4.773 3.383 -4.719 1 95.06 105 ASN B N 1
ATOM 2802 C CA . ASN B 1 105 ? -3.742 3.797 -5.664 1 95.06 105 ASN B CA 1
ATOM 2803 C C . ASN B 1 105 ? -2.912 4.957 -5.117 1 95.06 105 ASN B C 1
ATOM 2805 O O . ASN B 1 105 ? -2.988 6.074 -5.629 1 95.06 105 ASN B O 1
ATOM 2809 N N . PRO B 1 106 ? -2.021 4.672 -4.152 1 96.12 106 PRO B N 1
ATOM 2810 C CA . PRO B 1 106 ? -1.28 5.719 -3.447 1 96.12 106 PRO B CA 1
ATOM 2811 C C . PRO B 1 106 ? -0.387 6.539 -4.379 1 96.12 106 PRO B C 1
ATOM 2813 O O . PRO B 1 106 ? -0.198 7.738 -4.156 1 96.12 106 PRO B O 1
ATOM 2816 N N . GLY B 1 107 ? 0.21 5.926 -5.367 1 94.25 107 GLY B N 1
ATOM 2817 C CA . GLY B 1 107 ? 1.062 6.664 -6.281 1 94.25 107 GLY B CA 1
ATOM 2818 C C . GLY B 1 107 ? 0.352 7.824 -6.953 1 94.25 107 GLY B C 1
ATOM 2819 O O . GLY B 1 107 ? 0.793 8.969 -6.855 1 94.25 107 GLY B O 1
ATOM 2820 N N . ALA B 1 108 ? -0.742 7.504 -7.598 1 95.31 108 ALA B N 1
ATOM 2821 C CA . ALA B 1 108 ? -1.537 8.523 -8.273 1 95.31 108 ALA B CA 1
ATOM 2822 C C . ALA B 1 108 ? -2.043 9.57 -7.285 1 95.31 108 ALA B C 1
ATOM 2824 O O . ALA B 1 108 ? -2.098 10.766 -7.605 1 95.31 108 ALA B O 1
ATOM 2825 N N . PHE B 1 109 ? -2.424 9.078 -6.109 1 96.81 109 PHE B N 1
ATOM 2826 C CA . PHE B 1 109 ? -2.939 9.961 -5.062 1 96.81 109 PHE B CA 1
ATOM 2827 C C . PHE B 1 109 ? -1.886 10.977 -4.645 1 96.81 109 PHE B C 1
ATOM 2829 O O . PHE B 1 109 ? -2.156 12.18 -4.609 1 96.81 109 PHE B O 1
ATOM 2836 N N . LEU B 1 110 ? -0.674 10.539 -4.387 1 97.44 110 LEU B N 1
ATOM 2837 C CA . LEU B 1 110 ? 0.413 11.398 -3.939 1 97.44 110 LEU B CA 1
ATOM 2838 C C . LEU B 1 110 ? 0.835 12.359 -5.051 1 97.44 110 LEU B C 1
ATOM 2840 O O . LEU B 1 110 ? 1.18 13.516 -4.781 1 97.44 110 LEU B O 1
ATOM 2844 N N . GLU B 1 111 ? 0.8 11.914 -6.238 1 95.56 111 GLU B N 1
ATOM 2845 C CA . GLU B 1 111 ? 1.12 12.781 -7.367 1 95.56 111 GLU B CA 1
ATOM 2846 C C . GLU B 1 111 ? 0.104 13.906 -7.5 1 95.56 111 GLU B C 1
ATOM 2848 O O . GLU B 1 111 ? 0.468 15.047 -7.809 1 95.56 111 GLU B O 1
ATOM 2853 N N . LYS B 1 112 ? -1.127 13.562 -7.312 1 97.38 112 LYS B N 1
ATOM 2854 C CA . LYS B 1 112 ? -2.148 14.609 -7.379 1 97.38 112 LYS B CA 1
ATOM 2855 C C . LYS B 1 112 ? -1.981 15.609 -6.242 1 97.38 112 LYS B C 1
ATOM 2857 O O . LYS B 1 112 ? -2.152 16.812 -6.441 1 97.38 112 LYS B O 1
ATOM 2862 N N . LEU B 1 113 ? -1.693 15.07 -4.992 1 98.5 113 LEU B N 1
ATOM 2863 C CA . LEU B 1 113 ? -1.405 15.992 -3.896 1 98.5 113 LEU B CA 1
ATOM 2864 C C . LEU B 1 113 ? -0.326 16.984 -4.293 1 98.5 113 LEU B C 1
ATOM 2866 O O . LEU B 1 113 ? -0.457 18.188 -4.035 1 98.5 113 LEU B O 1
ATOM 2870 N N . ARG B 1 114 ? 0.712 16.531 -4.906 1 97.56 114 ARG B N 1
ATOM 2871 C CA . ARG B 1 114 ? 1.846 17.375 -5.277 1 97.56 114 ARG B CA 1
ATOM 2872 C C . ARG B 1 114 ? 1.431 18.438 -6.289 1 97.56 114 ARG B C 1
ATOM 2874 O O . ARG B 1 114 ? 1.856 19.578 -6.195 1 97.56 114 ARG B O 1
ATOM 2881 N N . ARG B 1 115 ? 0.583 18.078 -7.23 1 97.31 115 ARG B N 1
ATOM 2882 C CA . ARG B 1 115 ? 0.126 19 -8.258 1 97.31 115 ARG B CA 1
ATOM 2883 C C . ARG B 1 115 ? -0.701 20.125 -7.656 1 97.31 115 ARG B C 1
ATOM 2885 O O . ARG B 1 115 ? -0.877 21.172 -8.281 1 97.31 115 ARG B O 1
ATOM 2892 N N . CYS B 1 116 ? -1.202 19.906 -6.484 1 98.62 116 CYS B N 1
ATOM 2893 C CA . CYS B 1 116 ? -2.041 20.906 -5.828 1 98.62 116 CYS B CA 1
ATOM 2894 C C . CYS B 1 116 ? -1.194 21.891 -5.039 1 98.62 116 CYS B C 1
ATOM 2896 O O . CYS B 1 116 ? -1.725 22.844 -4.441 1 98.62 116 CYS B O 1
ATOM 2898 N N . LEU B 1 117 ? 0.114 21.688 -5.062 1 98.62 117 LEU B N 1
ATOM 2899 C CA . LEU B 1 117 ? 1.016 22.531 -4.297 1 98.62 117 LEU B CA 1
ATOM 2900 C C . LEU B 1 117 ? 1.688 23.562 -5.199 1 98.62 117 LEU B C 1
ATOM 2902 O O . LEU B 1 117 ? 2.062 23.25 -6.332 1 98.62 117 LEU B O 1
ATOM 2906 N N . VAL B 1 118 ? 1.858 24.828 -4.703 1 98.19 118 VAL B N 1
ATOM 2907 C CA . VAL B 1 118 ? 2.766 25.781 -5.34 1 98.19 118 VAL B CA 1
ATOM 2908 C C . VAL B 1 118 ? 4.199 25.266 -5.242 1 98.19 118 VAL B C 1
ATOM 2910 O O . VAL B 1 118 ? 4.508 24.406 -4.41 1 98.19 118 VAL B O 1
ATOM 2913 N N . PRO B 1 119 ? 5.051 25.75 -6.16 1 96 119 PRO B N 1
ATOM 2914 C CA . PRO B 1 119 ? 6.465 25.438 -5.938 1 96 119 PRO B CA 1
ATOM 2915 C C . PRO B 1 119 ? 6.938 25.828 -4.539 1 96 119 PRO B C 1
ATOM 2917 O O . PRO B 1 119 ? 6.578 26.891 -4.035 1 96 119 PRO B O 1
ATOM 2920 N N . ASP B 1 120 ? 7.598 24.906 -3.883 1 96.75 120 ASP B N 1
ATOM 2921 C CA . ASP B 1 120 ? 8.125 25.078 -2.533 1 96.75 120 ASP B CA 1
ATOM 2922 C C . ASP B 1 120 ? 7.004 25.062 -1.499 1 96.75 120 ASP B C 1
ATOM 2924 O O . ASP B 1 120 ? 7.227 25.375 -0.327 1 96.75 120 ASP B O 1
ATOM 2928 N N . GLY B 1 121 ? 5.781 24.828 -2.025 1 98.62 121 GLY B N 1
ATOM 2929 C CA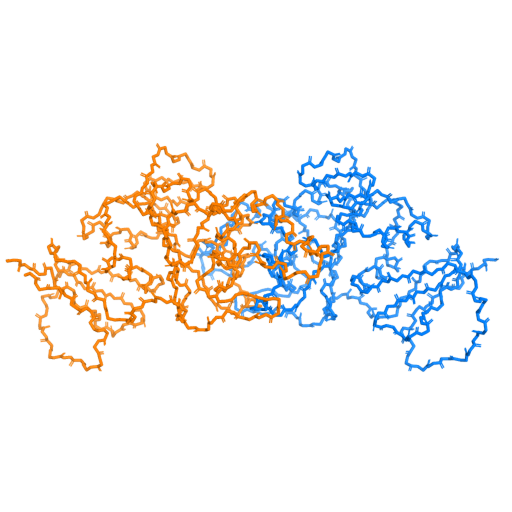 . GLY B 1 121 ? 4.711 24.594 -1.065 1 98.62 121 GLY B CA 1
ATOM 2930 C C . GLY B 1 121 ? 4.98 23.438 -0.128 1 98.62 121 GLY B C 1
ATOM 2931 O O . GLY B 1 121 ? 6.008 22.766 -0.244 1 98.62 121 GLY B O 1
ATOM 2932 N N . VAL B 1 122 ? 4.051 23.25 0.849 1 98.81 122 VAL B N 1
ATOM 2933 C CA . VAL B 1 122 ? 4.305 22.281 1.907 1 98.81 122 VAL B CA 1
ATOM 2934 C C . VAL B 1 122 ? 3.215 21.203 1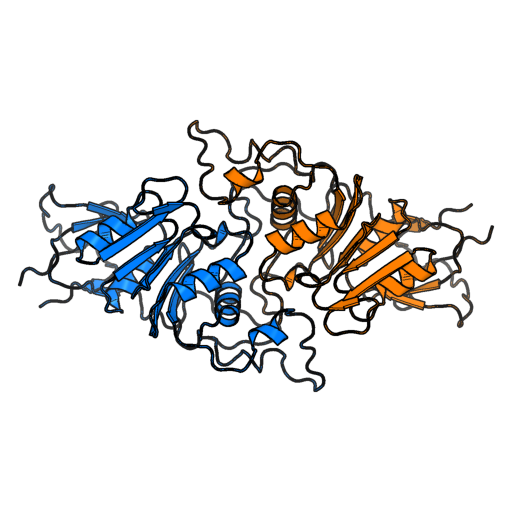.902 1 98.81 122 VAL B C 1
ATOM 2936 O O . VAL B 1 122 ? 2.023 21.531 1.919 1 98.81 122 VAL B O 1
ATOM 2939 N N . LEU B 1 123 ? 3.682 19.969 1.786 1 98.88 123 LEU B N 1
ATOM 2940 C CA . LEU B 1 123 ? 2.783 18.859 2.084 1 98.88 123 LEU B CA 1
ATOM 2941 C C . LEU B 1 123 ? 2.922 18.422 3.537 1 98.88 123 LEU B C 1
ATOM 2943 O O . LEU B 1 123 ? 4.027 18.141 4 1 98.88 123 LEU B O 1
ATOM 2947 N N . ALA B 1 124 ? 1.876 18.453 4.301 1 98.88 124 ALA B N 1
ATOM 2948 C CA . ALA B 1 124 ? 1.781 17.859 5.629 1 98.88 124 ALA B CA 1
ATOM 2949 C C . ALA B 1 124 ? 0.813 16.672 5.633 1 98.88 124 ALA B C 1
ATOM 2951 O O . ALA B 1 124 ? -0.375 16.844 5.348 1 98.88 124 ALA B O 1
ATOM 2952 N N . ILE B 1 125 ? 1.359 15.516 5.945 1 98.75 125 ILE B N 1
ATOM 2953 C CA . ILE B 1 125 ? 0.58 14.289 5.82 1 98.75 125 ILE B CA 1
ATOM 2954 C C . ILE B 1 125 ? 0.718 13.461 7.094 1 98.75 125 ILE B C 1
ATOM 2956 O O . ILE B 1 125 ? 1.803 13.375 7.676 1 98.75 125 ILE B O 1
ATOM 2960 N N . SER B 1 126 ? -0.384 12.945 7.617 1 97.88 126 SER B N 1
ATOM 2961 C CA . SER B 1 126 ? -0.397 12.031 8.758 1 97.88 126 SER B CA 1
ATOM 2962 C C . SER B 1 126 ? -1.102 10.727 8.406 1 97.88 126 SER B C 1
ATOM 2964 O O . SER B 1 126 ? -2.123 10.727 7.719 1 97.88 126 SER B O 1
ATOM 2966 N N . VAL B 1 127 ? -0.514 9.625 8.828 1 97.06 127 VAL B N 1
ATOM 2967 C CA . VAL B 1 127 ? -1.061 8.297 8.586 1 97.06 127 VAL B CA 1
ATOM 2968 C C . VAL B 1 127 ? -1.053 7.484 9.883 1 97.06 127 VAL B C 1
ATOM 2970 O O . VAL B 1 127 ? -0.257 7.754 10.781 1 97.06 127 VAL B O 1
ATOM 2973 N N . PRO B 1 128 ? -1.958 6.523 9.953 1 94.25 128 PRO B N 1
ATOM 2974 C CA . PRO B 1 128 ? -1.927 5.668 11.141 1 94.25 128 PRO B CA 1
ATOM 2975 C C . PRO B 1 128 ? -0.7 4.758 11.188 1 94.25 128 PRO B C 1
ATOM 2977 O O . PRO B 1 128 ? -0.103 4.473 10.148 1 94.25 128 PRO B O 1
ATOM 2980 N N . THR B 1 129 ? -0.292 4.34 12.367 1 89.56 129 THR B N 1
ATOM 2981 C CA . THR B 1 129 ? 0.857 3.447 12.484 1 89.56 129 THR B CA 1
ATOM 2982 C C . THR B 1 129 ? 0.49 2.188 13.258 1 89.56 129 THR B C 1
ATOM 2984 O O . THR B 1 129 ? 1.332 1.611 13.953 1 89.56 129 THR B O 1
ATOM 2987 N N . HIS B 1 130 ? -0.731 1.747 13.242 1 87.25 130 HIS B N 1
ATOM 2988 C CA . HIS B 1 130 ? -1.074 0.46 13.836 1 87.25 130 HIS B CA 1
ATOM 2989 C C . HIS B 1 130 ? -0.413 -0.689 13.086 1 87.25 130 HIS B C 1
ATOM 2991 O O . HIS B 1 130 ? 0.021 -0.521 11.945 1 87.25 130 HIS B O 1
ATOM 2997 N N . PRO B 1 131 ? -0.3 -1.806 13.789 1 90.62 131 PRO B N 1
ATOM 2998 C CA . PRO B 1 131 ? 0.285 -2.955 13.094 1 90.62 131 PRO B CA 1
ATOM 2999 C C . PRO B 1 131 ? -0.443 -3.291 11.789 1 90.62 131 PRO B C 1
ATOM 3001 O O . PRO B 1 131 ? -1.672 -3.209 11.727 1 90.62 131 PRO B O 1
ATOM 3004 N N . ALA B 1 132 ? 0.352 -3.633 10.828 1 89.94 132 ALA B N 1
ATOM 3005 C CA . ALA B 1 132 ? -0.176 -3.854 9.484 1 89.94 132 ALA B CA 1
ATOM 3006 C C . ALA B 1 132 ? -1.169 -5.012 9.469 1 89.94 132 ALA B C 1
ATOM 3008 O O . ALA B 1 132 ? -2.012 -5.102 8.578 1 89.94 132 ALA B O 1
ATOM 3009 N N . ASP B 1 133 ? -1.07 -5.91 10.391 1 90.88 133 ASP B N 1
ATOM 3010 C CA . ASP B 1 133 ? -1.929 -7.09 10.398 1 90.88 133 ASP B CA 1
ATOM 3011 C C . ASP B 1 133 ? -3.217 -6.828 11.18 1 90.88 133 ASP B C 1
ATOM 3013 O O . ASP B 1 133 ? -4.086 -7.695 11.258 1 90.88 133 ASP B O 1
ATOM 3017 N N . ARG B 1 134 ? -3.295 -5.633 11.812 1 91.94 134 ARG B N 1
ATOM 3018 C CA . ARG B 1 134 ? -4.531 -5.254 12.492 1 91.94 134 ARG B CA 1
ATOM 3019 C C . ARG B 1 134 ? -5.586 -4.797 11.492 1 91.94 134 ARG B C 1
ATOM 3021 O O . ARG B 1 134 ? -5.359 -3.855 10.727 1 91.94 134 ARG B O 1
ATOM 3028 N N . MET B 1 135 ? -6.715 -5.484 11.625 1 91.25 135 MET B N 1
ATOM 3029 C CA . MET B 1 135 ? -7.785 -5.152 10.68 1 91.25 135 MET B CA 1
ATOM 3030 C C . MET B 1 135 ? -8.453 -3.834 11.062 1 91.25 135 MET B C 1
ATOM 3032 O O . MET B 1 135 ? -8.953 -3.686 12.18 1 91.25 135 MET B O 1
ATOM 3036 N N . VAL B 1 136 ? -8.352 -2.912 10.18 1 88.94 136 VAL B N 1
ATOM 3037 C CA . VAL B 1 136 ? -9.094 -1.663 10.297 1 88.94 136 VAL B CA 1
ATOM 3038 C C . VAL B 1 136 ? -9.867 -1.4 9 1 88.94 136 VAL B C 1
ATOM 3040 O O . VAL B 1 136 ? -9.266 -1.297 7.93 1 88.94 136 VAL B O 1
ATOM 3043 N N . ALA B 1 137 ? -11.164 -1.339 9.18 1 85.94 137 ALA B N 1
ATOM 3044 C CA . ALA B 1 137 ? -12.016 -1.148 8.008 1 85.94 137 ALA B CA 1
ATOM 3045 C C . ALA B 1 137 ? -11.609 0.101 7.23 1 85.94 137 ALA B C 1
ATOM 3047 O O . ALA B 1 137 ? -11.43 1.171 7.812 1 85.94 137 ALA B O 1
ATOM 3048 N N . GLY B 1 138 ? -11.383 -0.087 5.977 1 87.75 138 GLY B N 1
ATOM 3049 C CA . GLY B 1 138 ? -11.039 1.028 5.109 1 87.75 138 GLY B CA 1
ATOM 3050 C C . GLY B 1 138 ? -9.547 1.247 4.977 1 87.75 138 GLY B C 1
ATOM 3051 O O . GLY B 1 138 ? -9.094 1.948 4.07 1 87.75 138 GLY B O 1
ATOM 3052 N N . HIS B 1 139 ? -8.758 0.744 5.898 1 92.56 139 HIS B N 1
ATOM 3053 C CA . HIS B 1 139 ? -7.309 0.87 5.777 1 92.56 139 HIS B CA 1
ATOM 3054 C C . HIS B 1 139 ? -6.738 -0.189 4.84 1 92.56 139 HIS B C 1
ATOM 3056 O O . HIS B 1 139 ? -6.438 -1.306 5.27 1 92.56 139 HIS B O 1
ATOM 3062 N N . VAL B 1 140 ? -6.508 0.234 3.631 1 93.12 140 VAL B N 1
ATOM 3063 C CA . VAL B 1 140 ? -6.133 -0.714 2.588 1 93.12 140 VAL B CA 1
ATOM 3064 C C . VAL B 1 140 ? -4.625 -0.661 2.357 1 93.12 140 VAL B C 1
ATOM 3066 O O . VAL B 1 140 ? -4.078 -1.46 1.594 1 93.12 140 VAL B O 1
ATOM 3069 N N . THR B 1 141 ? -4.039 0.286 2.896 1 94.88 141 THR B N 1
ATOM 3070 C CA . THR B 1 141 ? -2.584 0.409 2.881 1 94.88 141 THR B CA 1
ATOM 3071 C C . THR B 1 141 ? -2.043 0.609 4.293 1 94.88 141 THR B C 1
ATOM 3073 O O . THR B 1 141 ? -2.777 1.024 5.191 1 94.88 141 THR B O 1
ATOM 3076 N N . SER B 1 142 ? -0.825 0.236 4.445 1 94.5 142 SER B N 1
ATOM 3077 C CA . SER B 1 142 ? -0.121 0.409 5.711 1 94.5 142 SER B CA 1
ATOM 3078 C C . SER B 1 142 ? 1.207 1.132 5.512 1 94.5 142 SER B C 1
ATOM 3080 O O . SER B 1 142 ? 1.915 0.881 4.531 1 94.5 142 SER B O 1
ATOM 3082 N N . TRP B 1 143 ? 1.486 2.002 6.512 1 96.5 143 TRP B N 1
ATOM 3083 C CA . TRP B 1 143 ? 2.602 2.908 6.262 1 96.5 143 TRP B CA 1
ATOM 3084 C C . TRP B 1 143 ? 3.547 2.951 7.461 1 96.5 143 TRP B C 1
ATOM 3086 O O . TRP B 1 143 ? 3.135 2.701 8.594 1 96.5 143 TRP B O 1
ATOM 3096 N N . ASN B 1 144 ? 4.746 3.154 7.223 1 95.94 144 ASN B N 1
ATOM 3097 C CA . ASN B 1 144 ? 5.824 3.549 8.125 1 95.94 144 ASN B CA 1
ATOM 3098 C C . ASN B 1 144 ? 6.723 4.605 7.492 1 95.94 144 ASN B C 1
ATOM 3100 O O . ASN B 1 144 ? 6.496 5.02 6.352 1 95.94 144 ASN B O 1
ATOM 3104 N N . ALA B 1 145 ? 7.664 5.113 8.273 1 96.69 145 ALA B N 1
ATOM 3105 C CA . ALA B 1 145 ? 8.477 6.234 7.793 1 96.69 145 ALA B CA 1
ATOM 3106 C C . ALA B 1 145 ? 9.18 5.883 6.488 1 96.69 145 ALA B C 1
ATOM 3108 O O . ALA B 1 145 ? 9.258 6.715 5.578 1 96.69 145 ALA B O 1
ATOM 3109 N N . TRP B 1 146 ? 9.656 4.672 6.328 1 94.81 146 TRP B N 1
ATOM 3110 C CA . TRP B 1 146 ? 10.367 4.223 5.137 1 94.81 146 TRP B CA 1
ATOM 3111 C C . TRP B 1 146 ? 9.438 4.207 3.924 1 94.81 146 TRP B C 1
ATOM 3113 O O . TRP B 1 146 ? 9.727 4.844 2.908 1 94.81 146 TRP B O 1
ATOM 3123 N N . LEU B 1 147 ? 8.375 3.557 4.043 1 95.62 147 LEU B N 1
ATOM 3124 C CA . LEU B 1 147 ? 7.453 3.408 2.92 1 95.62 147 LEU B CA 1
ATOM 3125 C C . LEU B 1 147 ? 6.859 4.754 2.525 1 95.62 147 LEU B C 1
ATOM 3127 O O . LEU B 1 147 ? 6.684 5.035 1.337 1 95.62 147 LEU B O 1
ATOM 3131 N N . LEU B 1 148 ? 6.523 5.535 3.521 1 97.56 148 LEU B N 1
ATOM 3132 C CA . LEU B 1 148 ? 5.949 6.84 3.225 1 97.56 148 LEU B CA 1
ATOM 3133 C C . LEU B 1 148 ? 6.941 7.715 2.471 1 97.56 148 LEU B C 1
ATOM 3135 O O . LEU B 1 148 ? 6.609 8.281 1.425 1 97.56 148 LEU B O 1
ATOM 3139 N N . CYS B 1 149 ? 8.203 7.809 2.953 1 96.12 149 CYS B N 1
ATOM 3140 C CA . CYS B 1 149 ? 9.219 8.617 2.289 1 96.12 149 CYS B CA 1
ATOM 3141 C C . CYS B 1 149 ? 9.5 8.086 0.887 1 96.12 149 CYS B C 1
ATOM 3143 O O . CYS B 1 149 ? 9.625 8.867 -0.061 1 96.12 149 CYS B O 1
ATOM 3145 N N . TYR B 1 150 ? 9.609 6.797 0.818 1 93.56 150 TYR B N 1
ATOM 3146 C CA . TYR B 1 150 ? 9.922 6.195 -0.475 1 93.56 150 TYR B CA 1
ATOM 3147 C C . TYR B 1 150 ? 8.852 6.539 -1.506 1 93.56 150 TYR B C 1
ATOM 3149 O O . TYR B 1 150 ? 9.164 6.961 -2.621 1 93.56 150 TYR B O 1
ATOM 3157 N N . ASN B 1 151 ? 7.59 6.395 -1.161 1 94.88 151 ASN B N 1
ATOM 3158 C CA . ASN B 1 151 ? 6.496 6.699 -2.078 1 94.88 151 ASN B CA 1
ATOM 3159 C C . ASN B 1 151 ? 6.418 8.195 -2.385 1 94.88 151 ASN B C 1
ATOM 3161 O O . ASN B 1 151 ? 6.051 8.586 -3.494 1 94.88 151 ASN B O 1
ATOM 3165 N N . LEU B 1 152 ? 6.758 9.031 -1.446 1 96.06 152 LEU B N 1
ATOM 3166 C CA . LEU B 1 152 ? 6.82 10.461 -1.7 1 96.06 152 LEU B CA 1
ATOM 3167 C C . LEU B 1 152 ? 7.93 10.797 -2.693 1 96.06 152 LEU B C 1
ATOM 3169 O O . LEU B 1 152 ? 7.73 11.594 -3.611 1 96.06 152 LEU B O 1
ATOM 3173 N N . VAL B 1 153 ? 9.086 10.148 -2.488 1 93.56 153 VAL B N 1
ATOM 3174 C CA . VAL B 1 153 ? 10.211 10.359 -3.4 1 93.56 153 VAL B CA 1
ATOM 3175 C C . VAL B 1 153 ? 9.805 9.953 -4.816 1 93.56 153 VAL B C 1
ATOM 3177 O O . VAL B 1 153 ? 10.039 10.695 -5.773 1 93.56 153 VAL B O 1
ATOM 3180 N N . LEU B 1 154 ? 9.141 8.875 -4.91 1 90.25 154 LEU B N 1
ATOM 3181 C CA . LEU B 1 154 ? 8.719 8.383 -6.219 1 90.25 154 LEU B CA 1
ATOM 3182 C C . LEU B 1 154 ? 7.621 9.266 -6.801 1 90.25 154 LEU B C 1
ATOM 3184 O O . LEU B 1 154 ? 7.418 9.289 -8.016 1 90.25 154 LEU B O 1
ATOM 3188 N N . ALA B 1 155 ? 6.914 9.961 -5.961 1 92.94 155 ALA B N 1
ATOM 3189 C CA . ALA B 1 155 ? 5.887 10.891 -6.418 1 92.94 155 ALA B CA 1
ATOM 3190 C C . ALA B 1 155 ? 6.5 12.227 -6.832 1 92.94 155 ALA B C 1
ATOM 3192 O O . ALA B 1 155 ? 5.797 13.117 -7.32 1 92.94 155 ALA B O 1
ATOM 3193 N N . GLY B 1 156 ? 7.789 12.383 -6.598 1 91.44 156 GLY B N 1
ATOM 3194 C CA . GLY B 1 156 ? 8.492 13.547 -7.117 1 91.44 156 GLY B CA 1
ATOM 3195 C C . GLY B 1 156 ? 8.969 14.484 -6.031 1 91.44 156 GLY B C 1
ATOM 3196 O O . GLY B 1 156 ? 9.547 15.539 -6.324 1 91.44 156 GLY B O 1
ATOM 3197 N N . PHE B 1 157 ? 8.836 14.102 -4.75 1 95.06 157 PHE B N 1
ATOM 3198 C CA . PHE B 1 157 ? 9.273 14.953 -3.652 1 95.06 157 PHE B CA 1
ATOM 3199 C C . PHE B 1 157 ? 10.742 14.703 -3.328 1 95.06 157 PHE B C 1
ATOM 3201 O O . PHE B 1 157 ? 11.195 13.555 -3.33 1 95.06 157 PHE B O 1
ATOM 3208 N N . ASP B 1 158 ? 11.445 15.734 -3.154 1 95.38 158 ASP B N 1
ATOM 3209 C CA . ASP B 1 158 ? 12.734 15.625 -2.475 1 95.38 158 ASP B CA 1
ATOM 3210 C C . ASP B 1 158 ? 12.555 15.617 -0.957 1 95.38 158 ASP B C 1
ATOM 3212 O O . ASP B 1 158 ? 12.352 16.672 -0.345 1 95.38 158 ASP B O 1
ATOM 3216 N N . CYS B 1 159 ? 12.734 14.453 -0.313 1 96.88 159 CYS B N 1
ATOM 3217 C CA . CYS B 1 159 ? 12.445 14.312 1.109 1 96.88 159 CYS B CA 1
ATOM 3218 C C . CYS B 1 159 ? 13.703 14.492 1.944 1 96.88 159 CYS B C 1
ATOM 3220 O O . CYS B 1 159 ? 13.719 14.18 3.137 1 96.88 159 CYS B O 1
ATOM 3222 N N . ALA B 1 160 ? 14.727 14.953 1.388 1 96.19 160 ALA B N 1
ATOM 3223 C CA . ALA B 1 160 ? 16.016 15.047 2.076 1 96.19 160 ALA B CA 1
ATOM 3224 C C . ALA B 1 160 ? 15.891 15.867 3.357 1 96.19 160 ALA B C 1
ATOM 3226 O O . ALA B 1 160 ? 16.594 15.609 4.336 1 96.19 160 ALA B O 1
ATOM 3227 N N . GLN B 1 161 ? 14.984 16.828 3.357 1 97.06 161 GLN B N 1
ATOM 3228 C CA . GLN B 1 161 ? 14.82 17.688 4.523 1 97.06 161 GLN B CA 1
ATOM 3229 C C . GLN B 1 161 ? 13.438 17.516 5.145 1 97.06 161 GLN B C 1
ATOM 3231 O O . GLN B 1 161 ? 12.969 18.375 5.895 1 97.06 161 GLN B O 1
ATOM 3236 N N . ALA B 1 162 ? 12.797 16.453 4.805 1 98.06 162 ALA B N 1
ATOM 3237 C CA . ALA B 1 162 ? 11.477 16.188 5.383 1 98.06 162 ALA B CA 1
ATOM 3238 C C . ALA B 1 162 ? 11.578 15.992 6.895 1 98.06 162 ALA B C 1
ATOM 3240 O O . ALA B 1 162 ? 12.594 15.523 7.406 1 98.06 162 ALA B O 1
ATOM 3241 N N . ARG B 1 163 ? 10.531 16.406 7.547 1 98 163 ARG B N 1
ATOM 3242 C CA . ARG B 1 163 ? 10.352 16.172 8.977 1 98 163 ARG B CA 1
ATOM 3243 C C . ARG B 1 163 ? 9.336 15.055 9.219 1 98 163 ARG B C 1
ATOM 3245 O O . ARG B 1 163 ? 8.281 15.023 8.57 1 98 163 ARG B O 1
ATOM 3252 N N . TYR B 1 164 ? 9.711 14.164 10.102 1 97.69 164 TYR B N 1
ATOM 3253 C CA . TYR B 1 164 ? 8.641 13.258 10.5 1 97.69 164 TYR B CA 1
ATOM 3254 C C . TYR B 1 164 ? 8.758 12.883 11.977 1 97.69 164 TYR B C 1
ATOM 3256 O O . TYR B 1 164 ? 9.836 13.008 12.562 1 97.69 164 TYR B O 1
ATOM 3264 N N . VAL B 1 165 ? 7.645 12.539 12.57 1 96.94 165 VAL B N 1
ATOM 3265 C CA . VAL B 1 165 ? 7.578 12.016 13.93 1 96.9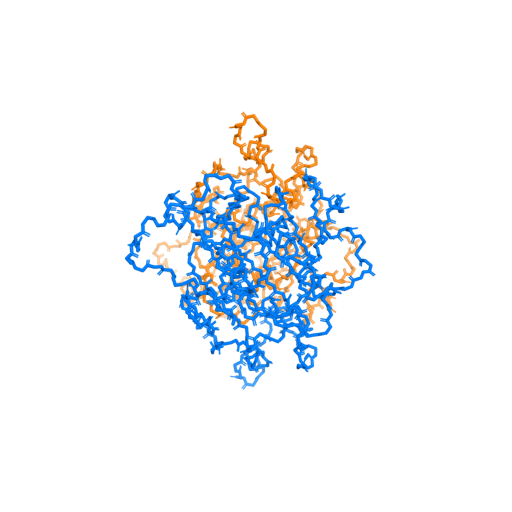4 165 VAL B CA 1
ATOM 3266 C C . VAL B 1 165 ? 6.559 10.875 14 1 96.94 165 VAL B C 1
ATOM 3268 O O . VAL B 1 165 ? 5.52 10.93 13.336 1 96.94 165 VAL B O 1
ATOM 3271 N N . ASN B 1 166 ? 6.926 9.852 14.641 1 94.88 166 ASN B N 1
ATOM 3272 C CA . ASN B 1 166 ? 6.027 8.727 14.898 1 94.88 166 ASN B CA 1
ATOM 3273 C C . ASN B 1 166 ? 5.652 8.641 16.375 1 94.88 166 ASN B C 1
ATOM 3275 O O . ASN B 1 166 ? 6.422 8.133 17.188 1 94.88 166 ASN B O 1
ATOM 3279 N N . THR B 1 167 ? 4.484 9.062 16.734 1 91.12 167 THR B N 1
ATOM 3280 C CA . THR B 1 167 ? 3.916 8.984 18.078 1 91.12 167 THR B CA 1
ATOM 3281 C C . THR B 1 167 ? 2.631 8.164 18.078 1 91.12 167 THR B C 1
ATOM 3283 O O . THR B 1 167 ? 2.67 6.938 17.922 1 91.12 167 THR B O 1
ATOM 3286 N N . VAL B 1 168 ? 1.482 8.82 18.141 1 87.69 168 VAL B N 1
ATOM 3287 C CA . VAL B 1 168 ? 0.215 8.102 18.062 1 87.69 168 VAL B CA 1
ATOM 3288 C C . VAL B 1 168 ? -0.126 7.84 16.594 1 87.69 168 VAL B C 1
ATOM 3290 O O . VAL B 1 168 ? -0.888 6.918 16.281 1 87.69 168 VAL B O 1
ATOM 3293 N N . ASP B 1 169 ? 0.415 8.625 15.742 1 94.62 169 ASP B N 1
ATOM 3294 C CA . ASP B 1 169 ? 0.405 8.484 14.297 1 94.62 169 ASP B CA 1
ATOM 3295 C C . ASP B 1 169 ? 1.71 8.984 13.68 1 94.62 169 ASP B C 1
ATOM 3297 O O . ASP B 1 169 ? 2.6 9.445 14.398 1 94.62 169 ASP B O 1
ATOM 3301 N N . LEU B 1 170 ? 1.901 8.68 12.492 1 97.5 170 LEU B N 1
ATOM 3302 C CA . LEU B 1 170 ? 3.066 9.172 11.766 1 97.5 170 LEU B CA 1
ATOM 3303 C C . LEU B 1 170 ? 2.738 10.453 11.008 1 97.5 170 LEU B C 1
ATOM 3305 O O . LEU B 1 170 ? 1.87 10.461 10.133 1 97.5 170 LEU B O 1
ATOM 3309 N N . SER B 1 171 ? 3.35 11.531 11.406 1 98.19 171 SER B N 1
ATOM 3310 C CA . SER B 1 171 ? 3.213 12.805 10.703 1 98.19 171 SER B CA 1
ATOM 3311 C C . SER B 1 171 ? 4.488 13.164 9.953 1 98.19 171 SER B C 1
ATOM 3313 O O . SER B 1 171 ? 5.59 13.047 10.5 1 98.19 171 SER B O 1
ATOM 3315 N N . LEU B 1 172 ? 4.355 13.523 8.703 1 98.75 172 LEU B N 1
ATOM 3316 C CA . LEU B 1 172 ? 5.484 13.906 7.859 1 98.75 172 LEU B CA 1
ATOM 3317 C C . LEU B 1 172 ? 5.207 15.219 7.133 1 98.75 172 LEU B C 1
ATOM 3319 O O . LEU B 1 172 ? 4.098 15.43 6.633 1 98.75 172 LEU B O 1
ATOM 3323 N N . ILE B 1 173 ? 6.137 16.141 7.156 1 98.88 173 ILE B N 1
ATOM 3324 C CA . ILE B 1 173 ? 6.047 17.422 6.473 1 98.88 173 ILE B CA 1
ATOM 3325 C C . ILE B 1 173 ? 7.207 17.578 5.492 1 98.88 173 ILE B C 1
ATOM 3327 O O . ILE B 1 173 ? 8.367 17.359 5.852 1 98.88 173 ILE B O 1
ATOM 3331 N N . VAL B 1 174 ? 6.906 17.891 4.246 1 98.69 174 VAL B N 1
ATOM 3332 C CA . VAL B 1 174 ? 7.934 18 3.217 1 98.69 174 VAL B CA 1
ATOM 3333 C C . VAL B 1 174 ? 7.598 19.141 2.262 1 98.69 174 VAL B C 1
ATOM 3335 O O . VAL B 1 174 ? 6.426 19.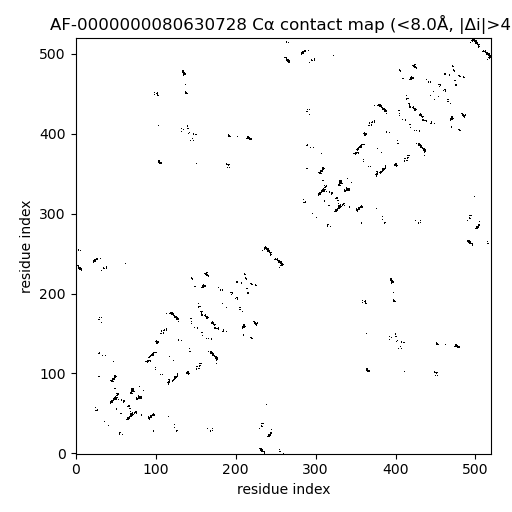359 1.944 1 98.69 174 VAL B O 1
ATOM 3338 N N . ARG B 1 175 ? 8.594 19.859 1.804 1 98.12 175 ARG B N 1
ATOM 3339 C CA . ARG B 1 175 ? 8.414 20.906 0.809 1 98.12 175 ARG B CA 1
ATOM 3340 C C . ARG B 1 175 ? 8.328 20.328 -0.597 1 98.12 175 ARG B C 1
ATOM 3342 O O . ARG B 1 175 ? 8.984 19.328 -0.901 1 98.12 175 ARG B O 1
ATOM 3349 N N . ASN B 1 176 ? 7.555 20.938 -1.376 1 96.69 176 ASN B N 1
ATOM 3350 C CA . ASN B 1 176 ? 7.41 20.547 -2.775 1 96.69 176 ASN B CA 1
ATOM 3351 C C . ASN B 1 176 ? 8.602 21 -3.609 1 96.69 176 ASN B C 1
ATOM 3353 O O . ASN B 1 176 ? 8.461 21.844 -4.492 1 96.69 176 ASN B O 1
ATOM 3357 N N . ARG B 1 177 ? 9.695 20.5 -3.379 1 90.69 177 ARG B N 1
ATOM 3358 C CA . ARG B 1 177 ? 10.898 20.625 -4.199 1 90.69 177 ARG B CA 1
ATOM 3359 C C . ARG B 1 177 ? 11.109 19.375 -5.055 1 90.69 177 ARG B C 1
ATOM 3361 O O . ARG B 1 177 ? 10.914 18.25 -4.586 1 90.69 177 ARG B O 1
ATOM 3368 N N . PRO B 1 178 ? 11.367 19.641 -6.348 1 82.56 178 PRO B N 1
ATOM 3369 C CA . PRO B 1 178 ? 11.469 18.484 -7.227 1 82.56 178 PRO B CA 1
ATOM 3370 C C . PRO B 1 178 ? 12.68 17.609 -6.906 1 82.56 178 PRO B C 1
ATOM 3372 O O . PRO B 1 178 ? 13.734 18.125 -6.543 1 82.56 178 PRO B O 1
ATOM 3375 N N . ALA B 1 179 ? 12.406 16.391 -6.789 1 69.88 179 ALA B N 1
ATOM 3376 C CA . ALA B 1 179 ? 13.516 15.445 -6.762 1 69.88 179 ALA B CA 1
ATOM 3377 C C . ALA B 1 179 ? 14.219 15.383 -8.117 1 69.88 179 ALA B C 1
ATOM 3379 O O . ALA B 1 179 ? 13.57 15.203 -9.148 1 69.88 179 ALA B O 1
ATOM 3380 N N . LEU B 1 180 ? 15.242 16.234 -8.414 1 63.78 180 LEU B N 1
ATOM 3381 C CA . LEU B 1 180 ? 15.883 16.469 -9.703 1 63.78 180 LEU B CA 1
ATOM 3382 C C . LEU B 1 180 ? 16.469 15.164 -10.25 1 63.78 180 LEU B C 1
ATOM 3384 O O . LEU B 1 180 ? 17.109 15.164 -11.305 1 63.78 180 LEU B O 1
ATOM 3388 N N . ALA B 1 181 ? 16.484 14.086 -9.484 1 52.94 181 ALA B N 1
ATOM 3389 C CA . ALA B 1 181 ? 17.25 13.094 -10.227 1 52.94 181 ALA B CA 1
ATOM 3390 C C . ALA B 1 181 ? 16.484 12.609 -11.453 1 52.94 181 ALA B C 1
ATOM 3392 O O . ALA B 1 181 ? 15.25 12.625 -11.469 1 52.94 181 ALA B O 1
ATOM 3393 N N . GLY B 1 182 ? 16.969 12.633 -12.633 1 49.75 182 GLY B N 1
ATOM 3394 C CA . GLY B 1 182 ? 16.406 12.023 -13.82 1 49.75 182 GLY B CA 1
ATOM 3395 C C . GLY B 1 182 ? 15.148 11.234 -13.547 1 49.75 182 GLY B C 1
ATOM 3396 O O . GLY B 1 182 ? 14.586 11.305 -12.453 1 49.75 182 GLY B O 1
ATOM 3397 N N . ASP B 1 183 ? 14.555 10.5 -14.555 1 48.56 183 ASP B N 1
ATOM 3398 C CA . ASP B 1 183 ? 13.375 9.641 -14.539 1 48.56 183 ASP B CA 1
ATOM 3399 C C . ASP B 1 183 ? 13.406 8.695 -13.336 1 48.56 183 ASP B C 1
ATOM 3401 O O . ASP B 1 183 ? 13.766 7.52 -13.477 1 48.56 183 ASP B O 1
ATOM 3405 N N . ILE B 1 184 ? 13.859 9.211 -12.164 1 51.31 184 ILE B N 1
ATOM 3406 C CA . ILE B 1 184 ? 13.852 8.32 -11.008 1 51.31 184 ILE B CA 1
ATOM 3407 C C . ILE B 1 184 ? 12.641 7.387 -11.086 1 51.31 184 ILE B C 1
ATOM 3409 O O . ILE B 1 184 ? 12.711 6.238 -10.633 1 51.31 184 ILE B O 1
ATOM 3413 N N . GLY B 1 185 ? 11.516 7.996 -11.445 1 49.31 185 GLY B N 1
ATOM 3414 C CA . GLY B 1 185 ? 10.25 7.281 -11.445 1 49.31 185 GLY B CA 1
ATOM 3415 C C . GLY B 1 185 ? 10.234 6.102 -12.406 1 49.31 185 GLY B C 1
ATOM 3416 O O . GLY B 1 185 ? 9.531 5.121 -12.172 1 49.31 185 GLY B O 1
ATOM 3417 N N . THR B 1 186 ? 10.797 6.426 -13.562 1 44.75 186 THR B N 1
ATOM 3418 C CA . THR B 1 186 ? 10.594 5.438 -14.617 1 44.75 186 THR B CA 1
ATOM 3419 C C . THR B 1 186 ? 11.312 4.133 -14.281 1 44.75 186 THR B C 1
ATOM 3421 O O . THR B 1 186 ? 10.812 3.049 -14.594 1 44.75 186 THR B O 1
ATOM 3424 N N . GLY B 1 187 ? 12.539 4.336 -13.883 1 43.12 187 GLY B N 1
ATOM 3425 C CA . GLY B 1 187 ? 13.297 3.115 -13.656 1 43.12 187 GLY B CA 1
ATOM 3426 C C . GLY B 1 187 ? 12.883 2.387 -12.391 1 43.12 187 GLY B C 1
ATOM 3427 O O . GLY B 1 187 ? 12.914 1.155 -12.336 1 43.12 187 GLY B O 1
ATOM 3428 N N . ALA B 1 188 ? 12.867 3.232 -11.391 1 44.09 188 ALA B N 1
ATOM 3429 C CA . ALA B 1 188 ? 12.594 2.73 -10.047 1 44.09 188 ALA B CA 1
ATOM 3430 C C . ALA B 1 188 ? 11.141 2.275 -9.914 1 44.09 188 ALA B C 1
ATOM 3432 O O . ALA B 1 188 ? 10.68 1.952 -8.82 1 44.09 188 ALA B O 1
ATOM 3433 N N . GLY B 1 189 ? 10.352 2.695 -10.891 1 43.59 189 GLY B N 1
ATOM 3434 C CA . GLY B 1 189 ? 8.945 2.328 -10.898 1 43.59 189 GLY B CA 1
ATOM 3435 C C . GLY B 1 189 ? 8.688 0.935 -10.352 1 43.59 189 GLY B C 1
ATOM 3436 O O . GLY B 1 189 ? 7.629 0.67 -9.781 1 43.59 189 GLY B O 1
ATOM 3437 N N . SER B 1 190 ? 9.367 0.026 -11.023 1 44.88 190 SER B N 1
ATOM 3438 C CA . SER B 1 190 ? 9.008 -1.35 -10.695 1 44.88 190 SER B CA 1
ATOM 3439 C C . SER B 1 190 ? 9.719 -1.828 -9.438 1 44.88 190 SER B C 1
ATOM 3441 O O . SER B 1 190 ? 9.484 -2.943 -8.977 1 44.88 190 SER B O 1
ATOM 3443 N N . GLY B 1 191 ? 10.273 -0.787 -8.609 1 46.91 191 GLY B N 1
ATOM 3444 C CA . GLY B 1 191 ? 11.047 -1.328 -7.504 1 46.91 191 GLY B CA 1
ATOM 3445 C C . GLY B 1 191 ? 11.883 -2.535 -7.891 1 46.91 191 GLY B C 1
ATOM 3446 O O . GLY B 1 191 ? 12.672 -3.033 -7.086 1 46.91 191 GLY B O 1
ATOM 3447 N N . ALA B 1 192 ? 11.438 -3.43 -8.82 1 48.62 192 ALA B N 1
ATOM 3448 C CA . ALA B 1 192 ? 12.086 -4.703 -9.133 1 48.62 192 ALA B CA 1
ATOM 3449 C C . ALA B 1 192 ? 13.555 -4.492 -9.5 1 48.62 192 ALA B C 1
ATOM 3451 O O . ALA B 1 192 ? 14.422 -5.27 -9.086 1 48.62 192 ALA B O 1
ATOM 3452 N N . ASP B 1 193 ? 13.883 -3.896 -10.664 1 47.91 193 ASP B N 1
ATOM 3453 C CA . ASP B 1 193 ? 15.031 -4.125 -11.531 1 47.91 193 ASP B CA 1
ATOM 3454 C C . ASP B 1 193 ? 16.297 -3.467 -10.961 1 47.91 193 ASP B C 1
ATOM 3456 O O . ASP B 1 193 ? 17.266 -3.262 -11.68 1 47.91 193 ASP B O 1
ATOM 3460 N N . LEU B 1 194 ? 16.234 -2.959 -9.758 1 47.41 194 LEU B N 1
ATOM 3461 C CA . LEU B 1 194 ? 17.484 -2.232 -9.578 1 47.41 194 LEU B CA 1
ATOM 3462 C C . LEU B 1 194 ? 18.656 -3.197 -9.43 1 47.41 194 LEU B C 1
ATOM 3464 O O . LEU B 1 194 ? 19.281 -3.26 -8.375 1 47.41 194 LEU B O 1
ATOM 3468 N N . ASP B 1 195 ? 18.406 -4.418 -9.805 1 47.94 195 ASP B N 1
ATOM 3469 C CA . ASP B 1 195 ? 19.719 -5.055 -9.75 1 47.94 195 ASP B CA 1
ATOM 3470 C C . ASP B 1 195 ? 20.75 -4.23 -10.492 1 47.94 195 ASP B C 1
ATOM 3472 O O . ASP B 1 195 ? 20.812 -4.258 -11.727 1 47.94 195 ASP B O 1
ATOM 3476 N N . PRO B 1 196 ? 21.266 -3.25 -9.781 1 48.22 196 PRO B N 1
ATOM 3477 C CA . PRO B 1 196 ? 22.328 -2.559 -10.508 1 48.22 196 PRO B CA 1
ATOM 3478 C C . PRO B 1 196 ? 23.312 -3.521 -11.172 1 48.22 196 PRO B C 1
ATOM 3480 O O . PRO B 1 196 ? 23.578 -4.598 -10.633 1 48.22 196 PRO B O 1
ATOM 3483 N N . ALA B 1 197 ? 23.297 -3.713 -12.5 1 46.84 197 ALA B N 1
ATOM 3484 C CA . ALA B 1 197 ? 24.25 -4.484 -13.289 1 46.84 197 ALA B CA 1
ATOM 3485 C C . ALA B 1 197 ? 25.594 -4.562 -12.578 1 46.84 197 ALA B C 1
ATOM 3487 O O . ALA B 1 197 ? 26.328 -5.551 -12.719 1 46.84 197 ALA B O 1
ATOM 3488 N N . ASP B 1 198 ? 26 -3.568 -11.914 1 51.16 198 ASP B N 1
ATOM 3489 C CA . ASP B 1 198 ? 27.391 -3.461 -11.516 1 51.16 198 ASP B CA 1
ATOM 3490 C C . ASP B 1 198 ? 27.562 -3.729 -10.016 1 51.16 198 ASP B C 1
ATOM 3492 O O . ASP B 1 198 ? 28.609 -3.424 -9.438 1 51.16 198 ASP B O 1
ATOM 3496 N N . GLY B 1 199 ? 26.594 -4.32 -9.336 1 58.72 199 GLY B N 1
ATOM 3497 C CA . GLY B 1 199 ? 26.812 -4.586 -7.926 1 58.72 199 GLY B CA 1
ATOM 3498 C C . GLY B 1 199 ? 26.516 -3.393 -7.039 1 58.72 199 GLY B C 1
ATOM 3499 O O . GLY B 1 199 ? 26.719 -3.445 -5.824 1 58.72 199 GLY B O 1
ATOM 3500 N N . ALA B 1 200 ? 26.234 -2.268 -7.613 1 61.72 200 ALA B N 1
ATOM 3501 C CA . ALA B 1 200 ? 25.984 -1.077 -6.809 1 61.72 200 ALA B CA 1
ATOM 3502 C C . ALA B 1 200 ? 24.672 -1.206 -6.035 1 61.72 200 ALA B C 1
ATOM 3504 O O . ALA B 1 200 ? 23.812 -2.031 -6.375 1 61.72 200 ALA B O 1
ATOM 3505 N N . ASP B 1 201 ? 24.625 -0.495 -4.852 1 69.25 201 ASP B N 1
ATOM 3506 C CA . ASP B 1 201 ? 23.406 -0.427 -4.059 1 69.25 201 ASP B CA 1
ATOM 3507 C C . ASP B 1 201 ? 22.25 0.125 -4.887 1 69.25 201 ASP B C 1
ATOM 3509 O O . ASP B 1 201 ? 22.375 1.185 -5.504 1 69.25 201 ASP B O 1
ATOM 3513 N N . PRO B 1 202 ? 21.203 -0.66 -4.953 1 75.75 202 PRO B N 1
ATOM 3514 C CA . PRO B 1 202 ? 20.078 -0.232 -5.77 1 75.75 202 PRO B CA 1
ATOM 3515 C C . PRO B 1 202 ? 19.469 1.086 -5.293 1 75.75 202 PRO B C 1
ATOM 3517 O O . PRO B 1 202 ? 18.703 1.726 -6.031 1 75.75 202 PRO B O 1
ATOM 3520 N N . PHE B 1 203 ? 19.906 1.524 -4.117 1 81.25 203 PHE B N 1
ATOM 3521 C CA . PHE B 1 203 ? 19.359 2.756 -3.561 1 81.25 203 PHE B CA 1
ATOM 3522 C C . PHE B 1 203 ? 20.172 3.961 -4 1 81.25 203 PHE B C 1
ATOM 3524 O O . PHE B 1 203 ? 19.766 5.105 -3.791 1 81.25 203 PHE B O 1
ATOM 3531 N N . THR B 1 204 ? 21.234 3.746 -4.59 1 77.62 204 THR B N 1
ATOM 3532 C CA . THR B 1 204 ? 22.203 4.812 -4.879 1 77.62 204 THR B CA 1
ATOM 3533 C C . THR B 1 204 ? 21.516 5.969 -5.598 1 77.62 204 THR B C 1
ATOM 3535 O O . THR B 1 204 ? 21.75 7.137 -5.277 1 77.62 204 THR B O 1
ATOM 3538 N N . ALA B 1 205 ? 20.641 5.711 -6.461 1 77.19 205 ALA B N 1
ATOM 3539 C CA . ALA B 1 205 ? 20.016 6.746 -7.281 1 77.19 205 ALA B CA 1
ATOM 3540 C C . ALA B 1 205 ? 19 7.547 -6.469 1 77.19 205 ALA B C 1
ATOM 3542 O O . ALA B 1 205 ? 18.75 8.719 -6.758 1 77.19 205 ALA B O 1
ATOM 3543 N N . VAL B 1 206 ? 18.453 6.945 -5.371 1 84.56 206 VAL B N 1
ATOM 3544 C CA . VAL B 1 206 ? 17.359 7.613 -4.676 1 84.56 206 VAL B CA 1
ATOM 3545 C C . VAL B 1 206 ? 17.797 8.016 -3.271 1 84.56 206 VAL B C 1
ATOM 3547 O O . VAL B 1 206 ? 17.156 8.836 -2.615 1 84.56 206 VAL B O 1
ATOM 3550 N N . ALA B 1 207 ? 18.891 7.578 -2.854 1 87.69 207 ALA B N 1
ATOM 3551 C CA . ALA B 1 207 ? 19.375 7.738 -1.482 1 87.69 207 ALA B CA 1
ATOM 3552 C C . ALA B 1 207 ? 19.438 9.211 -1.092 1 87.69 207 ALA B C 1
ATOM 3554 O O . ALA B 1 207 ? 19.047 9.586 0.02 1 87.69 207 ALA B O 1
ATOM 3555 N N . PRO B 1 208 ? 19.812 10.148 -1.984 1 90 208 PRO B N 1
ATOM 3556 C CA . PRO B 1 208 ? 19.969 11.555 -1.587 1 90 208 PRO B CA 1
ATOM 3557 C C . PRO B 1 208 ? 18.625 12.211 -1.26 1 90 208 PRO B C 1
ATOM 3559 O O . PRO B 1 208 ? 18.594 13.312 -0.703 1 90 208 PRO B O 1
ATOM 3562 N N . PHE B 1 209 ? 17.578 11.547 -1.571 1 93.12 209 PHE B N 1
ATOM 3563 C CA . PHE B 1 209 ? 16.266 12.188 -1.434 1 93.12 209 PHE B CA 1
ATOM 3564 C C . PHE B 1 209 ? 15.57 11.727 -0.16 1 93.12 209 PHE B C 1
ATOM 3566 O O . PHE B 1 209 ? 14.375 11.969 0.025 1 93.12 209 PHE B O 1
ATOM 3573 N N . PHE B 1 210 ? 16.25 11.094 0.659 1 94.81 210 PHE B N 1
ATOM 3574 C CA . PHE B 1 210 ? 15.695 10.648 1.931 1 94.81 210 PHE B CA 1
ATOM 3575 C C . PHE B 1 210 ? 16.281 11.445 3.088 1 94.81 210 PHE B C 1
ATOM 3577 O O . PHE B 1 210 ? 17.438 11.883 3.025 1 94.81 210 PHE B O 1
ATOM 3584 N N . PRO B 1 211 ? 15.523 11.641 4.121 1 97 211 PRO B N 1
ATOM 3585 C CA . PRO B 1 211 ? 16.047 12.367 5.281 1 97 211 PRO B CA 1
ATOM 3586 C C . PRO B 1 211 ? 16.891 11.492 6.199 1 97 211 PRO B C 1
ATOM 3588 O O . PRO B 1 211 ? 17.422 11.969 7.203 1 97 211 PRO B O 1
ATOM 3591 N N . PHE B 1 212 ? 17 10.219 5.969 1 96.38 212 PHE B N 1
ATOM 3592 C CA . PHE B 1 212 ? 17.797 9.25 6.703 1 96.38 212 PHE B CA 1
ATOM 3593 C C . PHE B 1 212 ? 18.562 8.344 5.746 1 96.38 212 PHE B C 1
ATOM 3595 O O . PHE B 1 212 ? 18.281 8.312 4.547 1 96.38 212 PHE B O 1
ATOM 3602 N N . GLN B 1 213 ? 19.531 7.676 6.258 1 93.5 213 GLN B N 1
ATOM 3603 C CA . GLN B 1 213 ? 20.328 6.777 5.426 1 93.5 213 GLN B CA 1
ATOM 3604 C C . GLN B 1 213 ? 19.5 5.59 4.953 1 93.5 213 GLN B C 1
ATOM 3606 O O . GLN B 1 213 ? 18.75 4.996 5.734 1 93.5 213 GLN B O 1
ATOM 3611 N N . VAL B 1 214 ? 19.609 5.301 3.66 1 91.25 214 VAL B N 1
ATOM 3612 C CA . VAL B 1 214 ? 18.891 4.16 3.104 1 91.25 214 VAL B CA 1
ATOM 3613 C C . VAL B 1 214 ? 19.891 3.137 2.561 1 91.25 214 VAL B C 1
ATOM 3615 O O . VAL B 1 214 ? 21 3.492 2.166 1 91.25 214 VAL B O 1
ATOM 3618 N N . GLY B 1 215 ? 19.516 1.917 2.623 1 86.25 215 GLY B N 1
ATOM 3619 C CA . GLY B 1 215 ? 20.266 0.776 2.145 1 86.25 215 GLY B CA 1
ATOM 3620 C C . GLY B 1 215 ? 19.5 -0.525 2.191 1 86.25 215 GLY B C 1
ATOM 3621 O O . GLY B 1 215 ? 18.562 -0.665 2.98 1 86.25 215 GLY B O 1
ATOM 3622 N N . GLN B 1 216 ? 19.953 -1.429 1.331 1 86.19 216 GLN B N 1
ATOM 3623 C CA . GLN B 1 216 ? 19.266 -2.715 1.263 1 86.19 216 GLN B CA 1
ATOM 3624 C C . GLN B 1 216 ? 19.266 -3.408 2.621 1 86.19 216 GLN B C 1
ATOM 3626 O O . GLN B 1 216 ? 20.328 -3.643 3.209 1 86.19 216 GLN B O 1
ATOM 3631 N N . GLY B 1 217 ? 18.031 -3.707 3.09 1 86.19 217 GLY B N 1
ATOM 3632 C CA . GLY B 1 217 ? 17.875 -4.434 4.34 1 86.19 217 GLY B CA 1
ATOM 3633 C C . GLY B 1 217 ? 17.875 -3.531 5.559 1 86.19 217 GLY B C 1
ATOM 3634 O O . GLY B 1 217 ? 17.578 -3.98 6.668 1 86.19 217 GLY B O 1
ATOM 3635 N N . ALA B 1 218 ? 18.156 -2.248 5.395 1 89.81 218 ALA B N 1
ATOM 3636 C CA . ALA B 1 218 ? 18.172 -1.309 6.516 1 89.81 218 ALA B CA 1
ATOM 3637 C C . ALA B 1 218 ? 16.75 -0.988 6.977 1 89.81 218 ALA B C 1
ATOM 3639 O O . ALA B 1 218 ? 15.781 -1.544 6.453 1 89.81 218 ALA B O 1
ATOM 3640 N N . THR B 1 219 ? 16.656 -0.273 8.094 1 89.94 219 THR B N 1
ATOM 3641 C CA . THR B 1 219 ? 15.383 0.22 8.609 1 89.94 219 THR B CA 1
ATOM 3642 C C . THR B 1 219 ? 15.445 1.728 8.844 1 89.94 219 THR B C 1
ATOM 3644 O O . THR B 1 219 ? 16.516 2.289 9.039 1 89.94 219 THR B O 1
ATOM 3647 N N . ALA B 1 220 ? 14.289 2.365 8.719 1 88.19 220 ALA B N 1
ATOM 3648 C CA . ALA B 1 220 ? 14.227 3.791 9.031 1 88.19 220 ALA B CA 1
ATOM 3649 C C . ALA B 1 220 ? 14.352 4.031 10.531 1 88.19 220 ALA B C 1
ATOM 3651 O O . ALA B 1 220 ? 13.953 3.182 11.336 1 88.19 220 ALA B O 1
ATOM 3652 N N . PRO B 1 221 ? 14.898 5.277 10.852 1 88.38 221 PRO B N 1
ATOM 3653 C CA . PRO B 1 221 ? 14.922 5.617 12.281 1 88.38 221 PRO B CA 1
ATOM 3654 C C . PRO B 1 221 ? 13.531 5.652 12.898 1 88.38 221 PRO B C 1
ATOM 3656 O O . PRO B 1 221 ? 12.578 6.121 12.266 1 88.38 221 PRO B O 1
ATOM 3659 N N . LEU B 1 222 ? 13.578 5.121 14.125 1 86.25 222 LEU B N 1
ATOM 3660 C CA . LEU B 1 222 ? 12.32 5.121 14.859 1 86.25 222 LEU B CA 1
ATOM 3661 C C . LEU B 1 222 ? 12.078 6.473 15.523 1 86.25 222 LEU B C 1
ATOM 3663 O O . LEU B 1 222 ? 13.023 7.203 15.812 1 86.25 222 LEU B O 1
ATOM 3667 N N . GLY B 1 223 ? 11 6.863 15.711 1 89.31 223 GLY B N 1
ATOM 3668 C CA . GLY B 1 223 ? 10.633 8.031 16.5 1 89.31 223 GLY B CA 1
ATOM 3669 C C . GLY B 1 223 ? 10.469 9.289 15.656 1 89.31 223 GLY B C 1
ATOM 3670 O O . GLY B 1 223 ? 9.352 9.68 15.336 1 89.31 223 GLY B O 1
ATOM 3671 N N . GLU B 1 224 ? 11.633 9.961 15.398 1 93.25 224 GLU B N 1
ATOM 3672 C CA . GLU B 1 224 ? 11.492 11.195 14.641 1 93.25 224 GLU B CA 1
ATOM 3673 C C . GLU B 1 224 ? 12.742 11.492 13.812 1 93.25 224 GLU B C 1
ATOM 3675 O O . GLU B 1 224 ? 13.789 10.883 14.031 1 93.25 224 GLU B O 1
ATOM 3680 N N . MET B 1 225 ? 12.602 12.25 12.82 1 96.31 225 MET B N 1
ATOM 3681 C CA . MET B 1 225 ? 13.664 12.805 11.977 1 96.31 225 MET B CA 1
ATOM 3682 C C . MET B 1 225 ? 13.43 14.281 11.711 1 96.31 225 MET B C 1
ATOM 3684 O O . MET B 1 225 ? 12.359 14.672 11.227 1 96.31 225 MET B O 1
ATOM 3688 N N . ASN B 1 226 ? 14.383 15.211 12.102 1 96.56 226 ASN B N 1
ATOM 3689 C CA . ASN B 1 226 ? 14.367 16.641 11.82 1 96.56 226 ASN B CA 1
ATOM 3690 C C . ASN B 1 226 ? 13.148 17.328 12.422 1 96.56 226 ASN B C 1
ATOM 3692 O O . ASN B 1 226 ? 12.703 18.359 11.938 1 96.56 226 ASN B O 1
ATOM 3696 N N . TRP B 1 227 ? 12.578 16.766 13.422 1 96.19 227 TRP B N 1
ATOM 3697 C CA . TRP B 1 227 ? 11.281 17.266 13.875 1 96.19 227 TRP B CA 1
ATOM 3698 C C . TRP B 1 227 ? 11.453 18.531 14.703 1 96.19 227 TRP B C 1
ATOM 3700 O O . TRP B 1 227 ? 10.641 19.453 14.602 1 96.19 227 TRP B O 1
ATOM 3710 N N . GLY B 1 228 ? 12.508 18.672 15.492 1 91.25 228 GLY B N 1
ATOM 3711 C CA . GLY B 1 228 ? 12.82 19.891 16.234 1 91.25 228 GLY B CA 1
ATOM 3712 C C . GLY B 1 228 ? 12.156 19.922 17.609 1 91.25 228 GLY B C 1
ATOM 3713 O O . GLY B 1 228 ? 11.922 21 18.156 1 91.25 228 GLY B O 1
ATOM 3714 N N . GLY B 1 229 ? 11.688 18.812 18.172 1 88.25 229 GLY B N 1
ATOM 3715 C CA . GLY B 1 229 ? 11.117 18.766 19.516 1 88.25 229 GLY B CA 1
ATOM 3716 C C . GLY B 1 229 ? 9.617 18.953 19.531 1 88.25 229 GLY B C 1
ATOM 3717 O O . GLY B 1 229 ? 8.984 19.016 18.469 1 88.25 229 GLY B O 1
ATOM 3718 N N . PHE B 1 230 ? 9.039 19 20.719 1 87.88 230 PHE B N 1
ATOM 3719 C CA . PHE B 1 230 ? 7.59 18.969 20.859 1 87.88 230 PHE B CA 1
ATOM 3720 C C . PHE B 1 230 ? 7.074 20.234 21.531 1 87.88 230 PHE B C 1
ATOM 3722 O O . PHE B 1 230 ? 5.922 20.281 21.969 1 87.88 230 PHE B O 1
ATOM 3729 N N . ASP B 1 231 ? 7.977 21.203 21.656 1 84.81 231 ASP B N 1
ATOM 3730 C CA . ASP B 1 231 ? 7.555 22.531 22.062 1 84.81 231 ASP B CA 1
ATOM 3731 C C . ASP B 1 231 ? 7.211 23.406 20.859 1 84.81 231 ASP B C 1
ATOM 3733 O O . ASP B 1 231 ? 8.086 23.719 20.047 1 84.81 231 ASP B O 1
ATOM 3737 N N . TYR B 1 232 ? 5.961 23.656 20.734 1 86 232 TYR B N 1
ATOM 3738 C CA . TYR B 1 232 ? 5.5 24.391 19.562 1 86 232 TYR B CA 1
ATOM 3739 C C . TYR B 1 232 ? 5.172 25.828 19.906 1 86 232 TYR B C 1
ATOM 3741 O O . TYR B 1 232 ? 4.617 26.125 20.969 1 86 232 TYR B O 1
ATOM 3749 N N . LEU B 1 233 ? 5.555 26.703 19.062 1 79.06 233 LEU B N 1
ATOM 3750 C CA . LEU B 1 233 ? 5.195 28.125 19.141 1 79.06 233 LEU B CA 1
ATOM 3751 C C . LEU B 1 233 ? 4.125 28.469 18.125 1 79.06 233 LEU B C 1
ATOM 3753 O O . LEU B 1 233 ? 4.316 28.266 16.922 1 79.06 233 LEU B O 1
ATOM 3757 N N . LEU B 1 234 ? 3.018 28.812 18.562 1 77 234 LEU B N 1
ATOM 3758 C CA . LEU B 1 234 ? 1.957 29.219 17.641 1 77 234 LEU B CA 1
ATOM 3759 C C . LEU B 1 234 ? 1.999 30.719 17.391 1 77 234 LEU B C 1
ATOM 3761 O O . LEU B 1 234 ? 2.402 31.5 18.25 1 77 234 LEU B O 1
ATOM 3765 N N . PRO B 1 235 ? 1.657 31.016 16.141 1 70.25 235 PRO B N 1
ATOM 3766 C CA . PRO B 1 235 ? 1.694 32.438 15.828 1 70.25 235 PRO B CA 1
ATOM 3767 C C . PRO B 1 235 ? 0.795 33.281 16.734 1 70.25 235 PRO B C 1
ATOM 3769 O O . PRO B 1 235 ? -0.143 32.75 17.344 1 70.25 235 PRO B O 1
ATOM 3772 N N . ALA B 1 236 ? 1.179 34.562 16.828 1 68.69 236 ALA B N 1
ATOM 3773 C CA . ALA B 1 236 ? 0.372 35.5 17.594 1 68.69 236 ALA B CA 1
ATOM 3774 C C . ALA B 1 236 ? -0.658 36.188 16.688 1 68.69 236 ALA B C 1
ATOM 3776 O O . ALA B 1 236 ? -0.617 36.031 15.469 1 68.69 236 ALA B O 1
ATOM 3777 N N . GLY B 1 237 ? -1.643 36.719 17.281 1 72.19 237 GLY B N 1
ATOM 3778 C CA . GLY B 1 237 ? -2.547 37.562 16.531 1 72.19 237 GLY B CA 1
ATOM 3779 C C . GLY B 1 237 ? -3.885 36.906 16.234 1 72.19 237 GLY B C 1
ATOM 3780 O O . GLY B 1 237 ? -4.609 37.344 15.336 1 72.19 237 GLY B O 1
ATOM 3781 N N . PHE B 1 238 ? -4.059 35.812 16.766 1 76.56 238 PHE B N 1
ATOM 3782 C CA . PHE B 1 238 ? -5.383 35.219 16.625 1 76.56 238 PHE B CA 1
ATOM 3783 C C . PHE B 1 238 ? -6.078 35.125 17.969 1 76.56 238 PHE B C 1
ATOM 3785 O O . PHE B 1 238 ? -5.43 35.188 19.016 1 76.56 238 PHE B O 1
ATOM 3792 N N . PRO B 1 239 ? -7.371 35.094 17.891 1 77.31 239 PRO B N 1
ATOM 3793 C CA . PRO B 1 239 ? -8.078 34.969 19.172 1 77.31 239 PRO B CA 1
ATOM 3794 C C . PRO B 1 239 ? -7.672 33.719 19.938 1 77.31 239 PRO B C 1
ATOM 3796 O O . PRO B 1 239 ? -7.418 32.656 19.344 1 77.31 239 PRO B O 1
ATOM 3799 N N . SER B 1 240 ? -7.66 33.906 21.156 1 80.31 240 SER B N 1
ATOM 3800 C CA . SER B 1 240 ? -7.328 32.781 22.031 1 80.31 240 SER B CA 1
ATOM 3801 C C . SER B 1 240 ? -8.328 31.625 21.875 1 80.31 240 SER B C 1
ATOM 3803 O O . SER B 1 240 ? -9.477 31.859 21.484 1 80.31 240 SER B O 1
ATOM 3805 N N . PHE B 1 241 ? -7.832 30.453 22.094 1 84.88 241 PHE B N 1
ATOM 3806 C CA . PHE B 1 241 ? -8.703 29.297 22.047 1 84.88 241 PHE B CA 1
ATOM 3807 C C . PHE B 1 241 ? -8.156 28.172 22.922 1 84.88 241 PHE B C 1
ATOM 3809 O O . PHE B 1 241 ? -7.023 28.25 23.406 1 84.88 241 PHE B O 1
ATOM 3816 N N . ARG B 1 242 ? -9.016 27.219 23.141 1 86.94 242 ARG B N 1
ATOM 3817 C CA . ARG B 1 242 ? -8.617 26 23.859 1 86.94 242 ARG B CA 1
ATOM 3818 C C . ARG B 1 242 ? -8.5 24.812 22.906 1 86.94 242 ARG B C 1
ATOM 3820 O O . ARG B 1 242 ? -9.359 24.625 22.047 1 86.94 242 ARG B O 1
ATOM 3827 N N . LEU B 1 243 ? -7.383 24.156 23.078 1 88 243 LEU B N 1
ATOM 3828 C CA . LEU B 1 243 ? -7.141 22.969 22.266 1 88 243 LEU B CA 1
ATOM 3829 C C . LEU B 1 243 ? -7.297 21.703 23.094 1 88 243 LEU B C 1
ATOM 3831 O O . LEU B 1 243 ? -6.637 21.547 24.125 1 88 243 LEU B O 1
ATOM 3835 N N . HIS B 1 244 ? -8.203 20.875 22.625 1 89.38 244 HIS B N 1
ATOM 3836 C CA . HIS B 1 244 ? -8.422 19.594 23.266 1 89.38 244 HIS B CA 1
ATOM 3837 C C . HIS B 1 244 ? -7.887 18.453 22.422 1 89.38 244 HIS B C 1
ATOM 3839 O O . HIS B 1 244 ? -7.848 18.547 21.188 1 89.38 244 HIS B O 1
ATOM 3845 N N . SER B 1 245 ? -7.414 17.469 23.094 1 88.75 245 SER B N 1
ATOM 3846 C CA . SER B 1 245 ? -6.965 16.234 22.469 1 88.75 245 SER B CA 1
ATOM 3847 C C . SER B 1 245 ? -6.941 15.086 23.484 1 88.75 245 SER B C 1
ATOM 3849 O O . SER B 1 245 ? -6.785 15.32 24.688 1 88.75 245 SER B O 1
ATOM 3851 N N . ARG B 1 246 ? -7.117 13.883 22.938 1 86.12 246 ARG B N 1
ATOM 3852 C CA . ARG B 1 246 ? -6.977 12.734 23.828 1 86.12 246 ARG B CA 1
ATOM 3853 C C . ARG B 1 246 ? -5.539 12.594 24.328 1 86.12 246 ARG B C 1
ATOM 3855 O O . ARG B 1 246 ? -5.273 11.859 25.281 1 86.12 246 ARG B O 1
ATOM 3862 N N . PHE B 1 247 ? -4.621 13.383 23.734 1 79.5 247 PHE B N 1
ATOM 3863 C CA . PHE B 1 247 ? -3.203 13.297 24.062 1 79.5 247 PHE B CA 1
ATOM 3864 C C . PHE B 1 247 ? -2.771 14.5 24.891 1 79.5 247 PHE B C 1
ATOM 3866 O O . PHE B 1 247 ? -1.579 14.695 25.141 1 79.5 247 PHE B O 1
ATOM 3873 N N . LEU B 1 248 ? -3.697 15.344 25.219 1 81.25 248 LEU B N 1
ATOM 3874 C CA . LEU B 1 248 ? -3.484 16.516 26.062 1 81.25 248 LEU B CA 1
ATOM 3875 C C . LEU B 1 248 ? -4.195 16.359 27.391 1 81.25 248 LEU B C 1
ATOM 3877 O O . LEU B 1 248 ? -5.043 15.469 27.547 1 81.25 248 LEU B O 1
ATOM 3881 N N . PRO B 1 249 ? -3.832 17.172 28.391 1 80.81 249 PRO B N 1
ATOM 3882 C CA . PRO B 1 249 ? -4.602 17.141 29.641 1 80.81 249 PRO B CA 1
ATOM 3883 C C . PRO B 1 249 ? -6.098 17.344 29.406 1 80.81 249 PRO B C 1
ATOM 3885 O O . PRO B 1 249 ? -6.496 18.031 28.453 1 80.81 249 PRO B O 1
ATOM 3888 N N . PRO B 1 250 ? -6.898 16.703 30.234 1 83.81 250 PRO B N 1
ATOM 3889 C CA . PRO B 1 250 ? -8.352 16.766 30.047 1 83.81 250 PRO B CA 1
ATOM 3890 C C . PRO B 1 250 ? -8.867 18.203 29.922 1 83.81 250 PRO B C 1
ATOM 3892 O O . PRO B 1 250 ? -9.875 18.438 29.25 1 83.81 250 PRO B O 1
ATOM 3895 N N . GLU B 1 251 ? -8.281 19.141 30.578 1 82.31 251 GLU B N 1
ATOM 3896 C CA . GLU B 1 251 ? -8.727 20.531 30.547 1 82.31 251 GLU B CA 1
ATOM 3897 C C . GLU B 1 251 ? -8.32 21.203 29.234 1 82.31 251 GLU B C 1
ATOM 3899 O O . GLU B 1 251 ? -8.789 22.297 28.938 1 82.31 251 GLU B O 1
ATOM 3904 N N . GLY B 1 252 ? -7.578 20.562 28.469 1 83.12 252 GLY B N 1
ATOM 3905 C CA . GLY B 1 252 ? -7.07 21.141 27.234 1 83.12 252 GLY B CA 1
ATOM 3906 C C . GLY B 1 252 ? -5.941 22.125 27.453 1 83.12 252 GLY B C 1
ATOM 3907 O O . GLY B 1 252 ? -5.516 22.344 28.594 1 83.12 252 GLY B O 1
ATOM 3908 N N . LEU B 1 253 ? -5.434 22.594 26.312 1 78.69 253 LEU B N 1
ATOM 3909 C CA . LEU B 1 253 ? -4.379 23.609 26.344 1 78.69 253 LEU B CA 1
ATOM 3910 C C . LEU B 1 253 ? -4.918 24.969 25.906 1 78.69 253 LEU B C 1
ATOM 3912 O O . LEU B 1 253 ? -5.574 25.078 24.859 1 78.69 253 LEU B O 1
ATOM 3916 N N . PHE B 1 254 ? -4.672 25.953 26.75 1 78.94 254 PHE B N 1
ATOM 3917 C CA . PHE B 1 254 ? -5.043 27.312 26.359 1 78.94 254 PHE B CA 1
ATOM 3918 C C . PHE B 1 254 ? -3.98 27.922 25.453 1 78.94 254 PHE B C 1
ATOM 3920 O O . PHE B 1 254 ? -2.795 27.922 25.797 1 78.94 254 PHE B O 1
ATOM 3927 N N . ILE B 1 255 ? -4.426 28.25 24.312 1 75.62 255 ILE B N 1
ATOM 3928 C CA . ILE B 1 255 ? -3.547 28.906 23.359 1 75.62 255 ILE B CA 1
ATOM 3929 C C . ILE B 1 255 ? -3.922 30.391 23.25 1 75.62 255 ILE B C 1
ATOM 3931 O O . ILE B 1 255 ? -5.023 30.719 22.812 1 75.62 255 ILE B O 1
ATOM 3935 N N . GLY B 1 256 ? -3.096 31.344 23.906 1 66.88 256 GLY B N 1
ATOM 3936 C CA . GLY B 1 256 ? -3.369 32.781 24 1 66.88 256 GLY B CA 1
ATOM 3937 C C . GLY B 1 256 ? -3.047 33.5 22.703 1 66.88 256 GLY B C 1
ATOM 3938 O O . GLY B 1 256 ? -2.146 33.125 21.969 1 66.88 256 GLY B O 1
ATOM 3939 N N . GLY B 1 257 ? -4.062 34.188 22.016 1 58.88 257 GLY B N 1
ATOM 3940 C CA . GLY B 1 257 ? -3.867 35 20.844 1 58.88 257 GLY B CA 1
ATOM 3941 C C . GLY B 1 257 ? -2.861 36.125 21.047 1 58.88 257 GLY B C 1
ATOM 3942 O O . GLY B 1 257 ? -2.627 36.938 20.141 1 58.88 257 GLY B O 1
ATOM 3943 N N . GLY B 1 258 ? -1.806 35.875 21.781 1 47.22 258 GLY B N 1
ATOM 3944 C CA . GLY B 1 258 ? -0.945 37.031 22.062 1 47.22 258 GLY B CA 1
ATOM 3945 C C . GLY B 1 258 ? -1.608 38.344 21.766 1 47.22 258 GLY B C 1
ATOM 3946 O O . GLY B 1 258 ? -1.756 38.75 20.609 1 47.22 258 GLY B O 1
ATOM 3947 N N . ILE B 1 259 ? -2.684 38.875 22.266 1 36.47 259 ILE B N 1
ATOM 3948 C CA . ILE B 1 259 ? -3.08 40.25 22.047 1 36.47 259 ILE B CA 1
ATOM 3949 C C . ILE B 1 259 ? -1.867 41.156 22.188 1 36.47 259 ILE B C 1
ATOM 3951 O O . ILE B 1 259 ? -1.096 41.031 23.141 1 36.47 259 ILE B O 1
ATOM 3955 N N . GLY B 1 260 ? -1.285 41.594 21.031 1 28.41 260 GLY B N 1
ATOM 3956 C CA . GLY B 1 260 ? -0.542 42.844 21.156 1 28.41 260 GLY B CA 1
ATOM 3957 C C . GLY B 1 260 ? -1.204 43.844 22.094 1 28.41 260 GLY B C 1
ATOM 3958 O O . GLY B 1 260 ? -2.42 43.812 22.281 1 28.41 260 GLY B O 1
#